Protein AF-A0A9N9D5N3-F1 (afdb_monomer)

Mean predicted aligned error: 17.99 Å

pLDDT: mean 75.13, std 16.05, range [28.14, 97.44]

Radius of gyration: 26.85 Å; Cα contacts (8 Å, |Δi|>4): 554; chains: 1; bounding box: 73×48×70 Å

Structure (mmCIF, N/CA/C/O backbone):
data_AF-A0A9N9D5N3-F1
#
_entry.id   AF-A0A9N9D5N3-F1
#
loop_
_atom_site.group_PDB
_atom_site.id
_atom_site.type_symbol
_atom_site.label_atom_id
_atom_site.label_alt_id
_atom_site.label_comp_id
_atom_site.label_asym_id
_atom_site.label_entity_id
_atom_site.label_seq_id
_atom_site.pdbx_PDB_ins_code
_atom_site.Cartn_x
_atom_site.Cartn_y
_atom_site.Cartn_z
_atom_site.occupancy
_atom_site.B_iso_or_equiv
_atom_site.auth_seq_id
_atom_site.auth_comp_id
_atom_site.auth_asym_id
_atom_site.auth_atom_id
_atom_site.pdbx_PDB_model_num
ATOM 1 N N . MET A 1 1 ? -17.618 2.276 17.055 1.00 72.50 1 MET A N 1
ATOM 2 C CA . MET A 1 1 ? -17.266 2.913 18.346 1.00 72.50 1 MET A CA 1
ATOM 3 C C . MET A 1 1 ? -16.687 1.954 19.392 1.00 72.50 1 MET A C 1
ATOM 5 O O . MET A 1 1 ? -15.510 2.070 19.697 1.00 72.50 1 MET A O 1
ATOM 9 N N . THR A 1 2 ? -17.437 1.004 19.979 1.00 80.38 2 THR A N 1
ATOM 10 C CA . THR A 1 2 ? -16.879 0.123 21.042 1.00 80.38 2 THR A CA 1
ATOM 11 C C . THR A 1 2 ? -15.803 -0.842 20.531 1.00 80.38 2 THR A C 1
ATOM 13 O O . THR A 1 2 ? -14.825 -1.073 21.241 1.00 80.38 2 THR A O 1
ATOM 16 N N . LYS A 1 3 ? -15.925 -1.330 19.287 1.00 75.69 3 LYS A N 1
ATOM 17 C CA . LYS A 1 3 ? -14.907 -2.163 18.619 1.00 75.69 3 LYS A CA 1
ATOM 18 C C . LYS A 1 3 ? -13.599 -1.415 18.334 1.00 75.69 3 LYS A C 1
ATOM 20 O O . LYS A 1 3 ? -12.534 -1.983 18.523 1.00 75.69 3 LYS A O 1
ATOM 25 N N . GLU A 1 4 ? -13.650 -0.129 17.989 1.00 76.12 4 GLU A N 1
ATOM 26 C CA . GLU A 1 4 ? -12.438 0.688 17.788 1.00 76.12 4 GLU A CA 1
ATOM 27 C C . GLU A 1 4 ? -11.677 0.911 19.097 1.00 76.12 4 GLU A C 1
ATOM 29 O O . GLU A 1 4 ? -10.451 0.850 19.111 1.00 76.12 4 GLU A O 1
ATOM 34 N N . ILE A 1 5 ? -12.394 1.109 20.212 1.00 85.06 5 ILE A N 1
ATOM 35 C CA . ILE A 1 5 ? -11.784 1.156 21.550 1.00 85.06 5 ILE A CA 1
ATOM 36 C C . ILE A 1 5 ? -11.101 -0.181 21.848 1.00 85.06 5 ILE A C 1
ATOM 38 O O . ILE A 1 5 ? -9.954 -0.205 22.285 1.00 85.06 5 ILE A O 1
ATOM 42 N N . GLN A 1 6 ? -11.786 -1.296 21.587 1.00 85.12 6 GLN A N 1
ATOM 43 C CA . GLN A 1 6 ? -11.231 -2.632 21.804 1.00 85.12 6 GLN A CA 1
ATOM 44 C C . GLN A 1 6 ? -9.995 -2.889 20.939 1.00 85.12 6 GLN A C 1
ATOM 46 O O . GLN A 1 6 ? -9.001 -3.395 21.458 1.00 85.12 6 GLN A O 1
ATOM 51 N N . LEU A 1 7 ? -10.019 -2.489 19.663 1.00 79.25 7 LEU A N 1
ATOM 52 C CA . LEU A 1 7 ? -8.872 -2.597 18.765 1.00 79.25 7 LEU A CA 1
ATOM 53 C C . LEU A 1 7 ? -7.702 -1.771 19.277 1.00 79.25 7 LEU A C 1
ATOM 55 O O . LEU A 1 7 ? -6.605 -2.304 19.417 1.00 79.25 7 LEU A O 1
ATOM 59 N N . ALA A 1 8 ? -7.943 -0.505 19.620 1.00 77.44 8 ALA A N 1
ATOM 60 C CA . ALA A 1 8 ? -6.910 0.371 20.145 1.00 77.44 8 ALA A CA 1
ATOM 61 C C . ALA A 1 8 ? -6.247 -0.234 21.388 1.00 77.44 8 ALA A C 1
ATOM 63 O O . ALA A 1 8 ? -5.020 -0.267 21.465 1.00 77.44 8 ALA A O 1
ATOM 64 N N . VAL A 1 9 ? -7.035 -0.786 22.319 1.00 84.88 9 VAL A N 1
ATOM 65 C CA . VAL A 1 9 ? -6.514 -1.478 23.508 1.00 84.88 9 VAL A CA 1
ATOM 66 C C . VAL A 1 9 ? -5.704 -2.724 23.138 1.00 84.88 9 VAL A C 1
ATOM 68 O O . VAL A 1 9 ? -4.651 -2.954 23.729 1.00 84.88 9 VAL A O 1
ATOM 71 N N . LYS A 1 10 ? -6.156 -3.525 22.166 1.00 78.31 10 LYS A N 1
ATOM 72 C CA . LYS A 1 10 ? -5.430 -4.725 21.716 1.00 78.31 10 LYS A CA 1
ATOM 73 C C . LYS A 1 10 ? -4.106 -4.393 21.030 1.00 78.31 10 LYS A C 1
ATOM 75 O O . LYS A 1 10 ? -3.155 -5.146 21.201 1.00 78.31 10 LYS A O 1
ATOM 80 N N . THR A 1 11 ? -4.035 -3.297 20.274 1.00 70.00 11 THR A N 1
ATOM 81 C CA . THR A 1 11 ? -2.834 -2.936 19.506 1.00 70.00 11 THR A CA 1
ATOM 82 C C . THR A 1 11 ? -1.840 -2.086 20.293 1.00 70.00 11 THR A C 1
ATOM 84 O O . THR A 1 11 ? -0.645 -2.190 20.050 1.00 70.00 11 THR A O 1
ATOM 87 N N . GLY A 1 12 ? -2.309 -1.245 21.221 1.00 70.12 12 GLY A N 1
ATOM 88 C CA . GLY A 1 12 ? -1.467 -0.270 21.933 1.00 70.12 12 GLY A CA 1
ATOM 89 C C . GLY A 1 12 ? -1.552 -0.327 23.460 1.00 70.12 12 GLY A C 1
ATOM 90 O O . GLY A 1 12 ? -0.961 0.510 24.132 1.00 70.12 12 GLY A O 1
ATOM 91 N N . GLY A 1 13 ? -2.286 -1.284 24.034 1.00 77.00 13 GLY A N 1
ATOM 92 C CA . GLY A 1 13 ? -2.475 -1.404 25.481 1.00 77.00 13 GLY A CA 1
ATOM 93 C C . GLY A 1 13 ? -3.597 -0.521 26.038 1.00 77.00 13 GLY A C 1
ATOM 94 O O . GLY A 1 13 ? -4.151 0.343 25.362 1.00 77.00 13 GLY A O 1
ATOM 95 N N . ALA A 1 14 ? -3.978 -0.763 27.293 1.00 84.12 14 ALA A N 1
ATOM 96 C CA . ALA A 1 14 ? -5.153 -0.138 27.908 1.00 84.12 14 ALA A CA 1
ATOM 97 C C . ALA A 1 14 ? -4.905 1.240 28.541 1.00 84.12 14 ALA A C 1
ATOM 99 O O . ALA A 1 14 ? -5.857 1.838 29.037 1.00 84.12 14 ALA A O 1
ATOM 100 N N . ASP A 1 15 ? -3.662 1.727 28.560 1.00 79.06 15 ASP A N 1
ATOM 101 C CA . ASP A 1 15 ? -3.313 3.026 29.142 1.00 79.06 15 ASP A CA 1
ATOM 102 C C . ASP A 1 15 ? -3.436 4.139 28.086 1.00 79.06 15 ASP A C 1
ATOM 104 O O . ASP A 1 15 ? -2.632 4.177 27.152 1.00 79.06 15 ASP A O 1
ATOM 108 N N . PRO A 1 16 ? -4.398 5.075 28.215 1.00 79.50 16 PRO A N 1
ATOM 109 C CA . PRO A 1 16 ? -4.551 6.172 27.264 1.00 79.50 16 PRO A CA 1
ATOM 110 C C . PRO A 1 16 ? -3.332 7.103 27.196 1.00 79.50 16 PRO A C 1
ATOM 112 O O . PRO A 1 16 ? -3.123 7.730 26.166 1.00 79.50 16 PRO A O 1
ATOM 115 N N . ASN A 1 17 ? -2.507 7.197 28.246 1.00 74.19 17 ASN A N 1
ATOM 116 C CA . ASN A 1 17 ? -1.311 8.050 28.212 1.00 74.19 17 ASN A CA 1
ATOM 117 C C . ASN A 1 17 ? -0.209 7.483 27.310 1.00 74.19 17 ASN A C 1
ATOM 119 O O . ASN A 1 17 ? 0.651 8.228 26.849 1.00 74.19 17 ASN A O 1
ATOM 123 N N . LEU A 1 18 ? -0.232 6.169 27.084 1.00 67.75 18 LEU A N 1
ATOM 124 C CA . LEU A 1 18 ? 0.744 5.443 26.272 1.00 67.75 18 LEU A CA 1
ATOM 125 C C . LEU A 1 18 ? 0.158 4.999 24.924 1.00 67.75 18 LEU A C 1
ATOM 127 O O . LEU A 1 18 ? 0.861 4.407 24.113 1.00 67.75 18 LEU A O 1
ATOM 131 N N . ASN A 1 19 ? -1.127 5.273 24.676 1.00 72.50 19 ASN A N 1
ATOM 132 C CA . ASN A 1 19 ? -1.848 4.802 23.501 1.00 72.50 19 ASN A CA 1
ATOM 133 C C . ASN A 1 19 ? -2.701 5.917 22.882 1.00 72.50 19 ASN A C 1
ATOM 135 O O . ASN A 1 19 ? -3.883 6.086 23.194 1.00 72.50 19 ASN A O 1
ATOM 139 N N . ILE A 1 20 ? -2.109 6.656 21.946 1.00 73.75 20 ILE A N 1
ATOM 140 C CA . ILE A 1 20 ? -2.771 7.765 21.240 1.00 73.75 20 ILE A CA 1
ATOM 141 C C . ILE A 1 20 ? -3.974 7.272 20.420 1.00 73.75 20 ILE A C 1
ATOM 143 O O . ILE A 1 20 ? -4.998 7.957 20.355 1.00 73.75 20 ILE A O 1
ATOM 147 N N . ARG A 1 21 ? -3.921 6.048 19.871 1.00 73.56 21 ARG A N 1
ATOM 148 C CA . ARG A 1 21 ? -5.063 5.433 19.170 1.00 73.56 21 ARG A CA 1
ATOM 149 C C . ARG A 1 21 ? -6.254 5.248 20.114 1.00 73.56 21 ARG A C 1
ATOM 151 O O . ARG A 1 21 ? -7.394 5.503 19.725 1.00 73.56 21 ARG A O 1
ATOM 158 N N . LEU A 1 22 ? -5.999 4.870 21.369 1.00 83.06 22 LEU A N 1
ATOM 159 C CA . LEU A 1 22 ? -7.034 4.774 22.398 1.00 83.06 22 LEU A CA 1
ATOM 160 C C . LEU A 1 22 ? -7.581 6.155 22.761 1.00 83.06 22 LEU A C 1
ATOM 162 O O . LEU A 1 22 ? -8.793 6.305 22.877 1.00 83.06 22 LEU A O 1
ATOM 166 N N . VAL A 1 23 ? -6.734 7.181 22.870 1.00 81.50 23 VAL A N 1
ATOM 167 C CA . VAL A 1 23 ? -7.190 8.565 23.100 1.00 81.50 23 VAL A CA 1
ATOM 168 C C . VAL A 1 23 ? -8.139 9.026 21.993 1.00 81.50 23 VAL A C 1
ATOM 170 O O . VAL A 1 23 ? -9.225 9.530 22.294 1.00 81.50 23 VAL A O 1
ATOM 173 N N . ALA A 1 24 ? -7.777 8.802 20.727 1.00 75.81 24 ALA A N 1
ATOM 174 C CA . ALA A 1 24 ? -8.612 9.145 19.579 1.00 75.81 24 ALA A CA 1
ATOM 175 C C . ALA A 1 24 ? -9.953 8.390 19.602 1.00 75.81 24 ALA A C 1
ATOM 177 O O . ALA A 1 24 ? -11.014 9.015 19.502 1.00 75.81 24 ALA A O 1
ATOM 178 N N . ALA A 1 25 ? -9.926 7.071 19.829 1.00 81.75 25 ALA A N 1
ATOM 179 C CA . ALA A 1 25 ? -11.130 6.243 19.919 1.00 81.75 25 ALA A CA 1
ATOM 180 C C . ALA A 1 25 ? -12.051 6.672 21.078 1.00 81.75 25 ALA A C 1
ATOM 182 O O . ALA A 1 25 ? -13.269 6.769 20.912 1.00 81.75 25 ALA A O 1
ATOM 183 N N . LEU A 1 26 ? -11.483 6.999 22.244 1.00 86.94 26 LEU A N 1
ATOM 184 C CA . LEU A 1 26 ? -12.225 7.529 23.391 1.00 86.94 26 LEU A CA 1
ATOM 185 C C . LEU A 1 26 ? -12.834 8.903 23.090 1.00 86.94 26 LEU A C 1
ATOM 187 O O . LEU A 1 26 ? -13.970 9.173 23.484 1.00 86.94 26 LEU A O 1
ATOM 191 N N . GLY A 1 27 ? -12.101 9.771 22.391 1.00 82.62 27 GLY A N 1
ATOM 192 C CA . GLY A 1 27 ? -12.590 11.074 21.946 1.00 82.62 27 GLY A CA 1
ATOM 193 C C . GLY A 1 27 ? -13.777 10.949 20.991 1.00 82.62 27 GLY A C 1
ATOM 194 O O . GLY A 1 27 ? -14.800 11.605 21.190 1.00 82.62 27 GLY A O 1
ATOM 195 N N . ALA A 1 28 ? -13.676 10.065 19.997 1.00 77.88 28 ALA A N 1
ATOM 196 C CA . ALA A 1 28 ? -14.750 9.798 19.047 1.00 77.88 28 ALA A CA 1
ATOM 197 C C . ALA A 1 28 ? -15.982 9.182 19.735 1.00 77.88 28 ALA A C 1
ATOM 199 O O . ALA A 1 28 ? -17.106 9.629 19.509 1.00 77.88 28 ALA A O 1
ATOM 200 N N . ALA A 1 29 ? -15.787 8.225 20.650 1.00 85.88 29 ALA A N 1
ATOM 201 C CA . ALA A 1 29 ? -16.874 7.621 21.421 1.00 85.88 29 ALA A CA 1
ATOM 202 C C . ALA A 1 29 ? -17.612 8.642 22.303 1.00 85.88 29 ALA A C 1
ATOM 204 O O . ALA A 1 29 ? -18.841 8.620 22.372 1.00 85.88 29 ALA A O 1
ATOM 205 N N . LYS A 1 30 ? -16.884 9.580 22.927 1.00 86.56 30 LYS A N 1
ATOM 206 C CA . LYS A 1 30 ? -17.491 10.692 23.677 1.00 86.56 30 LYS A CA 1
ATOM 207 C C . LYS A 1 30 ? -18.309 11.611 22.770 1.00 86.56 30 LYS A C 1
ATOM 209 O O . LYS A 1 30 ? -19.431 11.948 23.129 1.00 86.56 30 LYS A O 1
ATOM 214 N N . LYS A 1 31 ? -17.785 11.984 21.594 1.00 85.62 31 LYS A N 1
ATOM 215 C CA . LYS A 1 31 ? -18.517 12.800 20.602 1.00 85.62 31 LYS A CA 1
ATOM 216 C C . LYS A 1 31 ? -19.799 12.112 20.120 1.00 85.62 31 LYS A C 1
ATOM 218 O O . LYS A 1 31 ? -20.804 12.779 19.914 1.00 85.62 31 LYS A O 1
ATOM 223 N N . ALA A 1 32 ? -19.774 10.787 19.996 1.00 86.12 32 ALA A N 1
ATOM 224 C CA . ALA A 1 32 ? -20.928 9.969 19.632 1.00 86.12 32 ALA A CA 1
ATOM 225 C C . ALA A 1 32 ? -21.876 9.654 20.814 1.00 86.12 32 ALA A C 1
ATOM 227 O O . ALA A 1 32 ? -22.768 8.822 20.666 1.00 86.12 32 ALA A O 1
ATOM 228 N N . ASN A 1 33 ? -21.696 10.283 21.985 1.00 90.81 33 ASN A N 1
ATOM 229 C CA . ASN A 1 33 ? -22.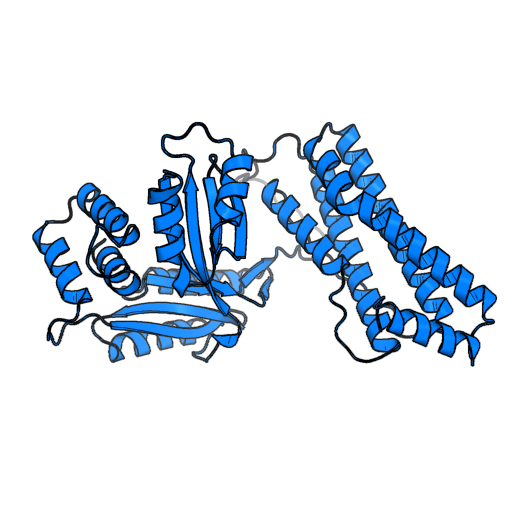490 10.053 23.201 1.00 90.81 33 ASN A CA 1
ATOM 230 C C . ASN A 1 33 ? -22.551 8.581 23.654 1.00 90.81 33 ASN A C 1
ATOM 232 O O . ASN A 1 33 ? -23.554 8.132 24.213 1.00 90.81 33 ASN A O 1
ATOM 236 N N . VAL A 1 34 ? -21.477 7.813 23.446 1.00 90.25 34 VAL A N 1
ATOM 237 C CA . VAL A 1 34 ? -21.388 6.443 23.967 1.00 90.25 34 VAL A CA 1
ATOM 238 C C . VAL A 1 34 ? -21.359 6.491 25.505 1.00 90.25 34 VAL A C 1
ATOM 240 O O . VAL A 1 34 ? -20.501 7.178 26.067 1.00 90.25 34 VAL A O 1
ATOM 243 N N . PRO A 1 35 ? -22.250 5.764 26.213 1.00 93.31 35 PRO A N 1
ATOM 244 C CA . PRO A 1 35 ? -22.265 5.733 27.674 1.00 93.31 35 PRO A CA 1
ATOM 245 C C . PRO A 1 35 ? -20.922 5.304 28.274 1.00 93.31 35 PRO A C 1
ATOM 247 O O . PRO A 1 35 ? -20.262 4.397 27.763 1.00 93.31 35 PRO A O 1
ATOM 250 N N . LYS A 1 36 ? -20.539 5.919 29.398 1.00 90.12 36 LYS A N 1
ATOM 251 C CA . LYS A 1 36 ? -19.254 5.660 30.067 1.00 90.12 36 LYS A CA 1
ATOM 252 C C . LYS A 1 36 ? -19.069 4.182 30.427 1.00 90.12 36 LYS A C 1
ATOM 254 O O . LYS A 1 36 ? -18.002 3.629 30.175 1.00 90.12 36 LYS A O 1
ATOM 259 N N . ASP A 1 37 ? -20.122 3.530 30.908 1.00 91.38 37 ASP A N 1
ATOM 260 C CA . ASP A 1 37 ? -20.093 2.107 31.262 1.00 91.38 37 ASP A CA 1
ATOM 261 C C . ASP A 1 37 ? -19.778 1.220 30.045 1.00 91.38 37 ASP A C 1
ATOM 263 O O . ASP A 1 37 ? -19.036 0.245 30.157 1.00 91.38 37 ASP A O 1
ATOM 267 N N . ASN A 1 38 ? -20.257 1.589 28.849 1.00 89.88 38 ASN A N 1
ATOM 268 C CA . ASN A 1 38 ? -19.950 0.865 27.611 1.00 89.88 38 ASN A CA 1
ATOM 269 C C . ASN A 1 38 ? -18.479 1.022 27.209 1.00 89.88 38 ASN A C 1
ATOM 271 O O . ASN A 1 38 ? -17.877 0.071 26.714 1.00 89.88 38 ASN A O 1
ATOM 275 N N . ILE A 1 39 ? -17.892 2.199 27.442 1.00 89.31 39 ILE A N 1
ATOM 276 C CA . ILE A 1 39 ? -16.465 2.457 27.209 1.00 89.31 39 ILE A CA 1
ATOM 277 C C . ILE A 1 39 ? -15.611 1.622 28.171 1.00 89.31 39 ILE A C 1
ATOM 279 O O . ILE A 1 39 ? -14.683 0.939 27.741 1.00 89.31 39 ILE A O 1
ATOM 283 N N . GLU A 1 40 ? -15.940 1.630 29.465 1.00 88.50 40 GLU A N 1
ATOM 284 C CA . GLU A 1 40 ? -15.211 0.857 30.476 1.00 88.50 40 GLU A CA 1
ATOM 285 C C . GLU A 1 40 ? -15.306 -0.652 30.214 1.00 88.50 40 GLU A C 1
ATOM 287 O O . GLU A 1 40 ? -14.300 -1.362 30.282 1.00 88.50 40 GLU A O 1
ATOM 292 N N . ASN A 1 41 ? -16.492 -1.143 29.844 1.00 87.25 41 ASN A N 1
ATOM 293 C CA . ASN A 1 41 ? -16.694 -2.541 29.469 1.00 87.25 41 ASN A CA 1
ATOM 294 C C . ASN A 1 41 ? -15.930 -2.909 28.190 1.00 87.25 41 ASN A C 1
ATOM 296 O O . ASN A 1 41 ? -15.364 -4.000 28.115 1.00 87.25 41 ASN A O 1
ATOM 300 N N . ALA A 1 42 ? -15.855 -2.010 27.204 1.00 87.25 42 ALA A N 1
ATOM 301 C CA . ALA A 1 42 ? -15.072 -2.230 25.992 1.00 87.25 42 ALA A CA 1
ATOM 302 C C . ALA A 1 42 ? -13.577 -2.420 26.309 1.00 87.25 42 ALA A C 1
ATOM 304 O O . ALA A 1 42 ? -12.978 -3.390 25.843 1.00 87.25 42 ALA A O 1
ATOM 305 N N . ILE A 1 43 ? -13.000 -1.571 27.168 1.00 87.88 43 ILE A N 1
ATOM 306 C CA . ILE A 1 43 ? -11.597 -1.689 27.601 1.00 87.88 43 ILE A CA 1
ATOM 307 C C . ILE A 1 43 ? -11.365 -3.001 28.365 1.00 87.88 43 ILE A C 1
ATOM 309 O O . ILE A 1 43 ? -10.426 -3.732 28.051 1.00 87.88 43 ILE A O 1
ATOM 313 N N . LYS A 1 44 ? -12.237 -3.344 29.326 1.00 85.25 44 LYS A N 1
ATOM 314 C CA . LYS A 1 44 ? -12.123 -4.586 30.119 1.00 85.25 44 LYS A CA 1
ATOM 315 C C . LYS A 1 44 ? -12.191 -5.848 29.256 1.00 85.25 44 LYS A C 1
ATOM 317 O O . LYS A 1 44 ? -11.399 -6.768 29.446 1.00 85.25 44 LYS A O 1
ATOM 322 N N . ARG A 1 45 ? -13.103 -5.892 28.276 1.00 82.56 45 ARG A N 1
ATOM 323 C CA . ARG A 1 45 ? -13.222 -7.037 27.354 1.00 82.56 45 ARG A CA 1
ATOM 324 C C . ARG A 1 45 ? -11.983 -7.189 26.470 1.00 82.56 45 ARG A C 1
ATOM 326 O O . ARG A 1 45 ? -11.582 -8.312 26.176 1.00 82.56 45 ARG A O 1
ATOM 333 N N . ALA A 1 46 ? -11.343 -6.084 26.087 1.00 83.44 46 ALA A N 1
ATOM 334 C CA . ALA A 1 46 ? -10.116 -6.117 25.296 1.00 83.44 46 ALA A CA 1
ATOM 335 C C . ALA A 1 46 ? -8.878 -6.563 26.098 1.00 83.44 46 ALA A C 1
ATOM 337 O O . ALA A 1 46 ? -8.007 -7.229 25.535 1.00 83.44 46 ALA A O 1
ATOM 338 N N . THR A 1 47 ? -8.799 -6.279 27.402 1.00 81.50 47 THR A N 1
ATOM 339 C CA . THR A 1 47 ? -7.665 -6.701 28.252 1.00 81.50 47 THR A CA 1
ATOM 340 C C . THR A 1 47 ? -7.715 -8.166 28.692 1.00 81.50 47 THR A C 1
ATOM 342 O O . THR A 1 47 ? -6.737 -8.663 29.245 1.00 81.50 47 THR A O 1
ATOM 345 N N . GLY A 1 48 ? -8.803 -8.890 28.404 1.00 68.25 48 GLY A N 1
ATOM 346 C CA . GLY A 1 48 ? -8.860 -10.348 28.552 1.00 68.25 48 GLY A CA 1
ATOM 347 C C . GLY A 1 48 ? -8.934 -10.853 29.997 1.00 68.25 48 GLY A C 1
ATOM 348 O O . GLY A 1 48 ? -8.493 -11.967 30.280 1.00 68.25 48 GLY A O 1
ATOM 349 N N . GLN A 1 49 ? -9.482 -10.071 30.934 1.00 58.94 49 GLN A N 1
ATOM 350 C CA . GLN A 1 49 ? -9.728 -10.562 32.295 1.00 58.94 49 GLN A CA 1
ATOM 351 C C . GLN A 1 49 ? -10.801 -11.668 32.293 1.00 58.94 49 GLN A C 1
ATOM 353 O O . GLN A 1 49 ? -11.982 -11.358 32.320 1.00 58.94 49 GLN A O 1
ATOM 358 N N . LYS A 1 50 ? -10.362 -12.941 32.271 1.00 53.44 50 LYS A N 1
ATOM 359 C CA . LYS A 1 50 ? -11.112 -14.183 32.589 1.00 53.44 50 LYS A CA 1
ATOM 360 C C . LYS A 1 50 ? -12.630 -14.114 32.334 1.00 53.44 50 LYS A C 1
ATOM 362 O O . LYS A 1 50 ? -13.418 -14.253 33.266 1.00 53.44 50 LYS A O 1
ATOM 367 N N . ASP A 1 51 ? -13.023 -13.939 31.080 1.00 58.69 51 ASP A N 1
ATOM 368 C CA . ASP A 1 51 ? -14.426 -13.944 30.663 1.00 58.69 51 ASP A CA 1
ATOM 369 C C . ASP A 1 51 ? -14.565 -14.854 29.435 1.00 58.69 51 ASP A C 1
ATOM 371 O O . ASP A 1 51 ? -13.748 -14.770 28.517 1.00 58.69 51 ASP A O 1
ATOM 375 N N . GLU A 1 52 ? -15.582 -15.721 29.405 1.00 59.44 52 GLU A N 1
ATOM 376 C CA . GLU A 1 52 ? -15.939 -16.510 28.209 1.00 59.44 52 GLU A CA 1
ATOM 377 C C . GLU A 1 52 ? -16.345 -15.602 27.035 1.00 59.44 52 GLU A C 1
ATOM 379 O O . GLU A 1 52 ? -16.316 -16.029 25.887 1.00 59.44 52 GLU A O 1
ATOM 384 N N . ASN A 1 53 ? -16.653 -14.330 27.312 1.00 63.94 53 ASN A N 1
ATOM 385 C CA . ASN A 1 53 ? -16.979 -13.299 26.325 1.00 63.94 53 ASN A CA 1
ATOM 386 C C . ASN A 1 53 ? -15.790 -12.390 25.960 1.00 63.94 53 ASN A C 1
ATOM 388 O O . ASN A 1 53 ? -15.995 -11.252 25.499 1.00 63.94 53 ASN A O 1
ATOM 392 N N . ALA A 1 54 ? -14.560 -12.838 26.234 1.00 71.38 54 ALA A N 1
ATOM 393 C CA . ALA A 1 54 ? -13.347 -12.125 25.861 1.00 71.38 54 ALA A CA 1
ATOM 394 C C . ALA A 1 54 ? -13.237 -12.021 24.337 1.00 71.38 54 ALA A C 1
ATOM 396 O O . ALA A 1 54 ? -13.479 -12.977 23.607 1.00 71.38 54 ALA A O 1
ATOM 397 N N . ILE A 1 55 ? -12.856 -10.839 23.861 1.00 81.56 55 ILE A N 1
ATOM 398 C CA . ILE A 1 55 ? -12.700 -10.594 22.430 1.00 81.56 55 ILE A CA 1
ATOM 399 C C . ILE A 1 55 ? -11.268 -10.944 22.030 1.00 81.56 55 ILE A C 1
ATOM 401 O O . ILE A 1 55 ? -10.295 -10.482 22.644 1.00 81.56 55 ILE A O 1
ATOM 405 N N . GLU A 1 56 ? -11.146 -11.755 20.989 1.00 83.00 56 GLU A N 1
ATOM 406 C CA . GLU A 1 56 ? -9.893 -12.156 20.365 1.00 83.00 56 GLU A CA 1
ATOM 407 C C . GLU A 1 56 ? -9.662 -11.362 19.079 1.00 83.00 56 GLU A C 1
ATOM 409 O O . GLU A 1 56 ? -10.602 -11.076 18.337 1.00 83.00 56 GLU A O 1
ATOM 414 N N . SER A 1 57 ? -8.395 -11.022 18.822 1.00 85.25 57 SER A N 1
ATOM 415 C CA . SER A 1 57 ? -7.961 -10.513 17.521 1.00 85.25 57 SER A CA 1
ATOM 416 C C . SER A 1 57 ? -7.500 -11.689 16.674 1.00 85.25 57 SER A C 1
ATOM 418 O O . SER A 1 57 ? -6.627 -12.448 17.105 1.00 85.25 57 SER A O 1
ATOM 420 N N . ILE A 1 58 ? -8.120 -11.870 15.510 1.00 91.12 58 ILE A N 1
ATOM 421 C CA . ILE A 1 58 ? -7.807 -12.958 14.583 1.00 91.12 58 ILE A CA 1
ATOM 422 C C . ILE A 1 58 ? -7.649 -12.371 13.186 1.00 91.12 58 ILE A C 1
ATOM 424 O O . ILE A 1 58 ? -8.524 -11.650 12.705 1.00 91.12 58 ILE A O 1
ATOM 428 N N . THR A 1 59 ? -6.545 -12.714 12.532 1.00 91.56 59 THR A N 1
ATOM 429 C CA . THR A 1 59 ? -6.297 -12.375 11.133 1.00 91.56 59 THR A CA 1
ATOM 430 C C . THR A 1 59 ? -6.691 -13.555 10.254 1.00 91.56 59 THR A C 1
ATOM 432 O O . THR A 1 59 ? -6.242 -14.680 10.480 1.00 91.56 59 THR A O 1
ATOM 435 N N . TYR A 1 60 ? -7.535 -13.300 9.260 1.00 94.62 60 TYR A N 1
ATOM 436 C CA . TYR A 1 60 ? -7.869 -14.254 8.211 1.00 94.62 60 TYR A CA 1
ATOM 437 C C . TYR A 1 60 ? -7.241 -13.822 6.896 1.00 94.62 60 TYR A C 1
ATOM 439 O O . TYR A 1 60 ? -7.081 -12.637 6.620 1.00 94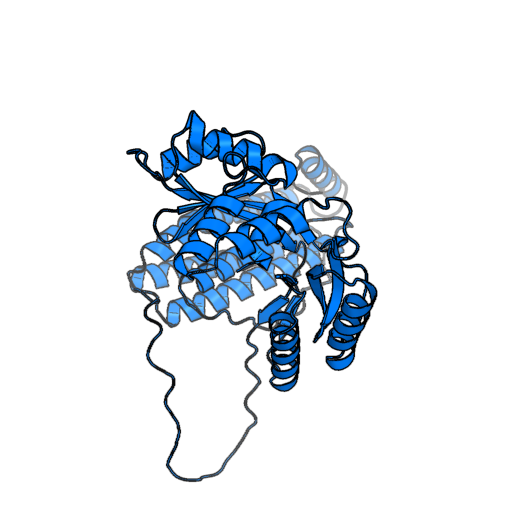.62 60 TYR A O 1
ATOM 447 N N . GLU A 1 61 ? -6.900 -14.805 6.079 1.00 93.94 61 GLU A N 1
ATOM 448 C CA . GLU A 1 61 ? -6.136 -14.612 4.857 1.00 93.94 61 GLU A CA 1
ATOM 449 C C . GLU A 1 61 ? -6.795 -15.384 3.716 1.00 93.94 61 GLU A C 1
ATOM 451 O O . GLU A 1 61 ? -7.346 -16.478 3.919 1.00 93.94 61 GLU A O 1
ATOM 456 N N . GLY A 1 62 ? -6.746 -14.827 2.509 1.00 92.06 62 GLY A N 1
ATOM 457 C CA . GLY A 1 62 ? -7.245 -15.521 1.333 1.00 92.06 62 GLY A CA 1
ATOM 458 C C . GLY A 1 62 ? -7.159 -14.730 0.047 1.00 92.06 62 GLY A C 1
ATOM 459 O O . GLY A 1 62 ? -6.814 -13.554 0.035 1.00 92.06 62 GLY A O 1
ATOM 460 N N . TYR A 1 63 ? -7.514 -15.400 -1.041 1.00 89.81 63 TYR A N 1
ATOM 461 C CA . TYR A 1 63 ? -7.714 -14.775 -2.338 1.00 89.81 63 TYR A CA 1
ATOM 462 C C . TYR A 1 63 ? -9.197 -14.486 -2.519 1.00 89.81 63 TYR A C 1
ATOM 464 O O . TYR A 1 63 ? -10.019 -15.399 -2.464 1.00 89.81 63 TYR A O 1
ATOM 472 N N . GLY A 1 64 ? -9.543 -13.220 -2.699 1.00 89.19 64 GLY A N 1
ATOM 473 C CA . GLY A 1 64 ? -10.882 -12.765 -3.035 1.00 89.19 64 GLY A CA 1
ATOM 474 C C . GLY A 1 64 ? -11.158 -12.853 -4.540 1.00 89.19 64 GLY A C 1
ATOM 475 O O . GLY A 1 64 ? -10.457 -13.560 -5.276 1.00 89.19 64 GLY A O 1
ATOM 476 N N . PRO A 1 65 ? -12.178 -12.124 -5.018 1.00 86.00 65 PRO A N 1
ATOM 477 C CA . PRO A 1 65 ? -12.470 -12.009 -6.441 1.00 86.00 65 PRO A CA 1
ATOM 478 C C . PRO A 1 65 ? -11.232 -11.588 -7.241 1.00 86.00 65 PRO A C 1
ATOM 480 O O . PRO A 1 65 ? -10.374 -10.855 -6.750 1.00 86.00 65 PRO A O 1
ATOM 483 N N . ASN A 1 66 ? -11.137 -12.052 -8.486 1.00 79.12 66 ASN A N 1
ATOM 484 C CA . ASN A 1 66 ? -10.037 -11.736 -9.409 1.00 79.12 66 ASN A CA 1
ATOM 485 C C . ASN A 1 66 ? -8.634 -12.163 -8.936 1.00 79.12 66 ASN A C 1
ATOM 487 O O . ASN A 1 66 ? -7.642 -11.708 -9.496 1.00 79.12 66 ASN A O 1
ATOM 491 N N . GLY A 1 67 ? -8.534 -13.049 -7.939 1.00 82.75 67 GLY A N 1
ATOM 492 C CA . GLY A 1 67 ? -7.243 -13.506 -7.417 1.00 82.75 67 GLY A CA 1
ATOM 493 C C . GLY A 1 67 ? -6.528 -12.466 -6.552 1.00 82.75 67 GLY A C 1
ATOM 494 O O . GLY A 1 67 ? -5.345 -12.624 -6.272 1.00 82.75 67 GLY A O 1
ATOM 495 N N . VAL A 1 68 ? -7.235 -11.422 -6.117 1.00 84.75 68 VAL A N 1
ATOM 496 C CA . VAL A 1 68 ? -6.701 -10.398 -5.216 1.00 84.75 68 VAL A CA 1
ATOM 497 C C . VAL A 1 68 ? -6.467 -11.003 -3.842 1.00 84.75 68 VAL A C 1
ATOM 499 O O . VAL A 1 68 ? -7.361 -11.633 -3.282 1.00 84.75 68 VAL A O 1
ATOM 502 N N . ALA A 1 69 ? -5.277 -10.816 -3.288 1.00 86.56 69 ALA A N 1
ATOM 503 C CA . ALA A 1 69 ? -4.957 -11.254 -1.942 1.00 86.56 69 ALA A CA 1
ATOM 504 C C . ALA A 1 69 ? -5.578 -10.301 -0.915 1.00 86.56 69 ALA A C 1
ATOM 506 O O . ALA A 1 69 ? -5.504 -9.085 -1.077 1.00 86.56 69 ALA A O 1
ATOM 507 N N . PHE A 1 70 ? -6.164 -10.856 0.144 1.00 88.25 70 PHE A N 1
ATOM 508 C CA . PHE A 1 70 ? -6.763 -10.124 1.252 1.00 88.25 70 PHE A CA 1
ATOM 509 C C . PHE A 1 70 ? -6.196 -10.595 2.591 1.00 88.25 70 PHE A C 1
ATOM 511 O O . PHE A 1 70 ? -6.152 -11.795 2.876 1.00 88.25 70 PHE A O 1
ATOM 518 N N . ILE A 1 71 ? -5.852 -9.627 3.437 1.00 88.00 71 ILE A N 1
ATOM 519 C CA . ILE A 1 71 ? -5.641 -9.803 4.873 1.00 88.00 71 ILE A CA 1
ATOM 520 C C . ILE A 1 71 ? -6.809 -9.131 5.582 1.00 88.00 71 ILE A C 1
ATOM 522 O O . ILE A 1 71 ? -7.022 -7.938 5.408 1.00 88.00 71 ILE A O 1
ATOM 526 N N . ILE A 1 72 ? -7.563 -9.881 6.378 1.00 89.81 72 ILE A N 1
ATOM 527 C CA . ILE A 1 72 ? -8.746 -9.395 7.093 1.00 89.81 72 ILE A CA 1
ATOM 528 C C . ILE A 1 72 ? -8.462 -9.474 8.589 1.00 89.81 72 ILE A C 1
ATOM 530 O O . ILE A 1 72 ? -8.326 -10.565 9.146 1.00 89.81 72 ILE A O 1
ATOM 534 N N . GLU A 1 73 ? -8.384 -8.324 9.250 1.00 85.81 73 GLU A N 1
ATOM 535 C CA . GLU A 1 73 ? -8.278 -8.236 10.701 1.00 85.81 73 GLU A CA 1
ATOM 536 C C . GLU A 1 73 ? -9.676 -8.222 11.332 1.00 85.81 73 GLU A C 1
ATOM 538 O O . GLU A 1 73 ? -10.540 -7.408 10.991 1.00 85.81 73 GLU A O 1
ATOM 543 N N . THR A 1 74 ? -9.900 -9.140 12.275 1.00 87.62 74 THR A N 1
ATOM 544 C CA . THR A 1 74 ? -11.182 -9.287 12.971 1.00 87.62 74 THR A CA 1
ATOM 545 C C . THR A 1 74 ? -11.036 -9.172 14.480 1.00 87.62 74 THR A C 1
ATOM 547 O O . THR A 1 74 ? -10.020 -9.567 15.054 1.00 87.62 74 THR A O 1
ATOM 550 N N . LEU A 1 75 ? -12.088 -8.670 15.126 1.00 87.38 75 LEU A N 1
ATOM 551 C CA . LEU A 1 75 ? -12.276 -8.706 16.572 1.00 87.38 75 LEU A CA 1
ATOM 552 C C . LEU A 1 75 ? -13.572 -9.440 16.884 1.00 87.38 75 LEU A C 1
ATOM 554 O O . LEU A 1 75 ? -14.657 -8.916 16.634 1.00 87.38 75 LEU A O 1
ATOM 558 N N . THR A 1 76 ? -13.453 -10.634 17.458 1.00 89.75 76 THR A N 1
ATOM 559 C CA . THR A 1 76 ? -14.599 -11.515 17.689 1.00 89.75 76 THR A CA 1
ATOM 560 C C . THR A 1 76 ? -14.604 -12.124 19.084 1.00 89.75 76 THR A C 1
ATOM 562 O O . THR A 1 76 ? -13.556 -12.405 19.662 1.00 89.75 76 THR A O 1
ATOM 565 N N . ASP A 1 77 ? -15.799 -12.356 19.617 1.00 87.50 77 ASP A N 1
ATOM 566 C CA . ASP A 1 77 ? -16.047 -13.188 20.797 1.00 87.50 77 ASP A CA 1
ATOM 567 C C . ASP A 1 77 ? -16.306 -14.664 20.438 1.00 87.50 77 ASP A C 1
ATOM 569 O O . ASP A 1 77 ? -16.447 -15.512 21.316 1.00 87.50 77 ASP A O 1
ATOM 573 N N . ASN A 1 78 ? -16.364 -15.000 19.144 1.00 90.44 78 ASN A N 1
ATOM 574 C CA . ASN A 1 78 ? -16.620 -16.352 18.673 1.00 90.44 78 ASN A CA 1
ATOM 575 C C . ASN A 1 78 ? -15.837 -16.658 17.389 1.00 90.44 78 ASN A C 1
ATOM 577 O O . ASN A 1 78 ? -16.295 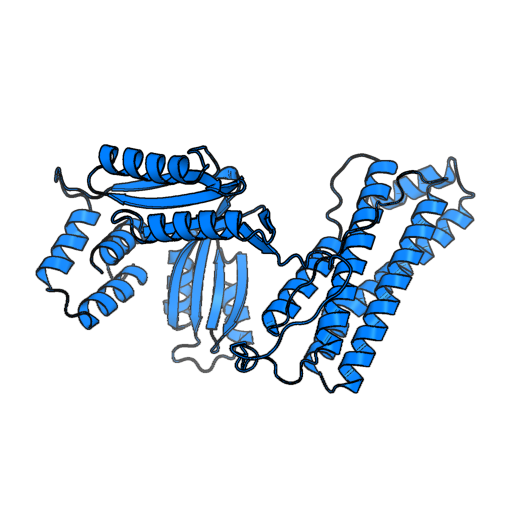-16.435 16.262 1.00 90.44 78 ASN A O 1
ATOM 581 N N . ARG A 1 79 ? -14.663 -17.275 17.564 1.00 91.81 79 ARG A N 1
ATOM 582 C CA . ARG A 1 79 ? -13.798 -17.730 16.464 1.00 91.81 79 ARG A CA 1
ATOM 583 C C . ARG A 1 79 ? -14.532 -18.623 15.461 1.00 91.81 79 ARG A C 1
ATOM 585 O O . ARG A 1 79 ? -14.360 -18.463 14.258 1.00 91.81 79 ARG A O 1
ATOM 592 N N . ASN A 1 80 ? -15.344 -19.562 15.946 1.00 93.31 80 ASN A N 1
ATOM 593 C CA . ASN A 1 80 ? -15.995 -20.566 15.102 1.00 93.31 80 ASN A CA 1
ATOM 594 C C . ASN A 1 80 ? -17.128 -19.985 14.246 1.00 93.31 80 ASN A C 1
ATOM 596 O O . ASN A 1 80 ? -17.361 -20.489 13.148 1.00 93.31 80 ASN A O 1
ATOM 600 N N . ARG A 1 81 ? -17.833 -18.960 14.741 1.00 94.88 81 ARG A N 1
ATOM 601 C CA . ARG A 1 81 ? -18.797 -18.178 13.952 1.00 94.88 81 ARG A CA 1
ATOM 602 C C . ARG A 1 81 ? -18.049 -17.411 12.865 1.00 94.88 81 ARG A C 1
ATOM 604 O O . ARG A 1 81 ? -18.234 -17.685 11.685 1.00 94.88 81 ARG A O 1
ATOM 611 N N . THR A 1 82 ? -17.093 -16.587 13.281 1.00 95.50 82 THR A N 1
ATOM 612 C CA . THR A 1 82 ? -16.348 -15.691 12.388 1.00 95.50 82 THR A CA 1
ATOM 613 C C . THR A 1 82 ? -15.638 -16.436 11.269 1.00 95.50 82 THR A C 1
ATOM 615 O O . THR A 1 82 ? -15.774 -16.070 10.111 1.00 95.50 82 THR A O 1
ATOM 618 N N . VAL A 1 83 ? -14.933 -17.535 11.561 1.00 96.19 83 VAL A N 1
ATOM 619 C CA . VAL A 1 83 ? -14.241 -18.297 10.510 1.00 96.19 83 VAL A CA 1
ATOM 620 C C . VAL A 1 83 ? -15.214 -18.883 9.480 1.00 96.19 83 VAL A C 1
ATOM 622 O O . VAL A 1 83 ? -14.883 -18.955 8.298 1.00 96.19 83 VAL A O 1
ATOM 625 N N . LYS A 1 84 ? -16.420 -19.299 9.897 1.00 97.06 84 LYS A N 1
ATOM 626 C CA . LYS A 1 84 ? -17.445 -19.815 8.977 1.00 97.06 84 LYS A CA 1
ATOM 627 C C . LYS A 1 84 ? -18.003 -18.700 8.105 1.00 97.06 84 LYS A C 1
ATOM 629 O O . LYS A 1 84 ? -18.158 -18.915 6.904 1.00 97.06 84 LYS A O 1
ATOM 634 N N . ASP A 1 85 ? -18.257 -17.539 8.693 1.00 97.38 85 ASP A N 1
ATOM 635 C CA . ASP A 1 85 ? -18.801 -16.388 7.983 1.00 97.38 85 ASP A CA 1
ATOM 636 C C . ASP A 1 85 ? -17.776 -15.825 6.995 1.00 97.38 85 ASP A C 1
ATOM 638 O O . ASP A 1 85 ? -18.073 -15.746 5.807 1.00 97.38 85 ASP A O 1
ATOM 642 N N . ILE A 1 86 ? -16.528 -15.598 7.416 1.00 97.44 86 ILE A N 1
ATOM 643 C CA . ILE A 1 86 ? -15.433 -15.172 6.529 1.00 97.44 86 ILE A CA 1
ATOM 644 C C . ILE A 1 86 ? -15.225 -16.173 5.385 1.00 97.44 86 ILE A C 1
ATOM 646 O O . ILE A 1 86 ? -15.165 -15.784 4.218 1.00 97.44 86 ILE A O 1
ATOM 650 N N . LYS A 1 87 ? -15.201 -17.482 5.675 1.00 96.62 87 LYS A N 1
ATOM 651 C CA . LYS A 1 87 ? -15.110 -18.515 4.629 1.00 96.62 87 LYS A CA 1
ATOM 652 C C . LYS A 1 87 ? -16.286 -18.449 3.649 1.00 96.62 87 LYS A C 1
ATOM 654 O O . LYS A 1 87 ? -16.097 -18.620 2.443 1.00 96.62 87 LYS A O 1
ATOM 659 N N . SER A 1 88 ? -17.496 -18.217 4.154 1.00 96.81 88 SER A N 1
ATOM 660 C CA . SER A 1 88 ? -18.706 -18.036 3.346 1.00 96.81 88 SER A CA 1
ATOM 661 C C . SER A 1 88 ? -18.592 -16.803 2.445 1.00 96.81 88 SER A C 1
ATOM 663 O O . SER A 1 88 ? -18.913 -16.889 1.263 1.00 96.81 88 SER A O 1
ATOM 665 N N . ILE A 1 89 ? -18.061 -15.688 2.958 1.00 95.88 89 ILE A N 1
ATOM 666 C CA . ILE A 1 89 ? -17.848 -14.451 2.194 1.00 95.88 89 ILE A CA 1
ATOM 667 C C . ILE A 1 89 ? -16.881 -14.685 1.028 1.00 95.88 89 ILE A C 1
ATOM 669 O O . ILE A 1 89 ? -17.229 -14.356 -0.106 1.00 95.88 89 ILE A O 1
ATOM 673 N N . PHE A 1 90 ? -15.727 -15.322 1.269 1.00 94.69 90 PHE A N 1
ATOM 674 C CA . PHE A 1 90 ? -14.787 -15.697 0.202 1.00 94.69 90 PHE A CA 1
ATOM 675 C C . PHE A 1 90 ? -15.442 -16.600 -0.843 1.00 94.69 90 PHE A C 1
ATOM 677 O O . PHE A 1 90 ? -15.458 -16.272 -2.027 1.00 94.69 90 PHE A O 1
ATOM 684 N N . THR A 1 91 ? -16.031 -17.716 -0.413 1.00 94.62 91 THR A N 1
ATOM 685 C CA . THR A 1 91 ? -16.571 -18.721 -1.344 1.00 94.62 91 THR A CA 1
ATOM 686 C C . THR A 1 91 ? -17.755 -18.214 -2.170 1.00 94.62 91 THR A C 1
ATOM 688 O O . THR A 1 91 ? -17.842 -18.540 -3.353 1.00 94.62 91 THR A O 1
ATOM 691 N N . LYS A 1 92 ? -18.636 -17.374 -1.604 1.00 94.31 92 LYS A N 1
ATOM 692 C CA . LYS A 1 92 ? -19.771 -16.769 -2.329 1.00 94.31 92 LYS A CA 1
ATOM 693 C C . LYS A 1 92 ? -19.350 -15.845 -3.472 1.00 94.31 92 LYS A C 1
ATOM 695 O O . LYS A 1 92 ? -20.102 -15.714 -4.432 1.00 94.31 92 LYS A O 1
ATOM 700 N N . HIS A 1 93 ? -18.175 -15.228 -3.376 1.00 91.25 93 HIS A N 1
ATOM 701 C CA . HIS A 1 93 ? -17.675 -14.268 -4.364 1.00 91.25 93 HIS A CA 1
ATOM 702 C C . HIS A 1 93 ? -16.522 -14.837 -5.211 1.00 91.25 93 HIS A C 1
ATOM 704 O O . HIS A 1 93 ? -15.756 -14.088 -5.807 1.00 91.25 93 HIS A O 1
ATOM 710 N N . GLY A 1 94 ? -16.388 -16.167 -5.280 1.00 85.75 94 GLY A N 1
ATOM 711 C CA . GLY A 1 94 ? -15.390 -16.825 -6.132 1.00 85.75 94 GLY A CA 1
ATOM 712 C C . GLY A 1 94 ? -13.960 -16.808 -5.584 1.00 85.75 94 GLY A C 1
ATOM 713 O O . GLY A 1 94 ? -13.022 -17.077 -6.329 1.00 85.75 94 GLY A O 1
ATOM 714 N N . GLY A 1 95 ? -13.790 -16.506 -4.297 1.00 91.31 95 GLY A N 1
ATOM 715 C CA . GLY A 1 95 ? -12.520 -16.548 -3.582 1.00 91.31 95 GLY A CA 1
ATOM 716 C C . GLY A 1 95 ? -12.335 -17.798 -2.714 1.00 91.31 95 GLY A C 1
ATOM 717 O O . GLY A 1 95 ? -13.194 -18.679 -2.627 1.00 91.31 95 GLY A O 1
ATOM 718 N N . SER A 1 96 ? -11.199 -17.870 -2.021 1.00 93.50 96 SER A N 1
ATOM 719 C CA . SER A 1 96 ? -10.861 -18.945 -1.086 1.00 93.50 96 SER A CA 1
ATOM 720 C C . SER A 1 96 ? -9.927 -18.465 0.027 1.00 93.50 96 SER A C 1
ATOM 722 O O . SER A 1 96 ? -9.100 -17.582 -0.181 1.00 93.50 96 SER A O 1
ATOM 724 N N . MET A 1 97 ? -10.037 -19.066 1.214 1.00 93.12 97 MET A N 1
ATOM 725 C CA . MET A 1 97 ? -9.082 -18.824 2.299 1.00 93.12 97 MET A CA 1
ATOM 726 C C . MET A 1 97 ? -7.766 -19.554 2.015 1.00 93.12 97 MET A C 1
ATOM 728 O O . MET A 1 97 ? -7.775 -20.751 1.728 1.00 93.12 97 MET A O 1
ATOM 732 N N . SER A 1 98 ? -6.651 -18.840 2.119 1.00 91.94 98 SER A N 1
ATOM 733 C CA . SER A 1 98 ? -5.293 -19.327 1.863 1.00 91.94 98 SER A CA 1
ATOM 734 C C . SER A 1 98 ? -4.290 -18.397 2.537 1.00 91.94 98 SER A C 1
ATOM 736 O O . SER A 1 98 ? -4.602 -17.240 2.791 1.00 91.94 98 SER A O 1
ATOM 738 N N . THR A 1 99 ? -3.074 -18.869 2.795 1.00 89.50 99 THR A N 1
ATOM 739 C CA . THR A 1 99 ? -2.009 -18.018 3.336 1.00 89.50 99 THR A CA 1
ATOM 740 C C . THR A 1 99 ? -1.498 -17.058 2.264 1.00 89.50 99 THR A C 1
ATOM 742 O O . THR A 1 99 ? -0.998 -17.496 1.223 1.00 89.50 99 THR A O 1
ATOM 745 N N . VAL A 1 100 ? -1.609 -15.759 2.534 1.00 88.75 100 VAL A N 1
ATOM 746 C CA . VAL A 1 100 ? -1.135 -14.671 1.663 1.00 88.75 100 VAL A CA 1
ATOM 747 C C . VAL A 1 100 ? -0.264 -13.658 2.404 1.00 88.75 100 VAL A C 1
ATOM 749 O O . VAL A 1 100 ? 0.246 -12.747 1.772 1.00 88.75 100 VAL A O 1
ATOM 752 N N . ASN A 1 101 ? -0.034 -13.820 3.714 1.00 84.38 101 ASN A N 1
ATOM 753 C CA . ASN A 1 101 ? 0.789 -12.917 4.533 1.00 84.38 101 ASN A CA 1
ATOM 754 C C . ASN A 1 101 ? 2.164 -12.616 3.918 1.00 84.38 101 ASN A C 1
ATOM 756 O O . ASN A 1 101 ? 2.626 -11.491 3.975 1.00 84.38 101 ASN A O 1
ATOM 760 N N . TRP A 1 102 ? 2.783 -13.588 3.245 1.00 84.19 102 TRP A N 1
ATOM 761 C CA . TRP A 1 102 ? 4.067 -13.408 2.556 1.00 84.19 102 TRP A CA 1
ATOM 762 C C . TRP A 1 102 ? 4.039 -12.363 1.421 1.00 84.19 102 TRP A C 1
ATOM 764 O O . TRP A 1 102 ? 5.097 -11.903 1.001 1.00 84.19 102 TRP A O 1
ATOM 774 N N . MET A 1 103 ? 2.856 -11.982 0.927 1.00 79.50 103 MET A N 1
ATOM 775 C CA . MET A 1 103 ? 2.658 -10.903 -0.050 1.00 79.50 103 MET A CA 1
ATOM 776 C C . MET A 1 103 ? 2.536 -9.516 0.601 1.00 79.50 103 MET A C 1
ATOM 778 O O . MET A 1 103 ? 2.333 -8.532 -0.108 1.00 79.50 103 MET A O 1
ATOM 782 N N . PHE A 1 104 ? 2.608 -9.423 1.931 1.00 83.06 104 PHE A N 1
ATOM 783 C CA . PHE A 1 104 ? 2.421 -8.184 2.674 1.00 83.06 104 PHE A CA 1
ATOM 784 C C . PHE A 1 104 ? 3.498 -8.000 3.742 1.00 83.06 104 PHE A C 1
ATOM 786 O O . PHE A 1 104 ? 3.947 -8.944 4.387 1.00 83.06 104 PHE A O 1
ATOM 793 N N . GLU A 1 105 ? 3.846 -6.748 4.005 1.00 86.62 105 GLU A N 1
ATOM 794 C CA . GLU A 1 105 ? 4.670 -6.362 5.142 1.00 86.62 105 GLU A CA 1
ATOM 795 C C . GLU A 1 105 ? 3.828 -5.613 6.169 1.00 86.62 105 GLU A C 1
ATOM 797 O O . GLU A 1 105 ? 3.140 -4.642 5.847 1.00 86.62 105 GLU A O 1
ATOM 802 N N . LYS A 1 106 ? 3.885 -6.052 7.432 1.00 84.94 106 LYS A N 1
ATOM 803 C CA . LYS A 1 106 ? 3.219 -5.341 8.526 1.00 84.94 106 LYS A CA 1
ATOM 804 C C . LYS A 1 106 ? 4.071 -4.148 8.952 1.00 84.94 106 LYS A C 1
ATOM 806 O O . LYS A 1 106 ? 5.099 -4.319 9.611 1.00 84.94 106 LYS A O 1
ATOM 811 N N . LYS A 1 107 ? 3.622 -2.948 8.601 1.00 85.69 107 LYS A N 1
ATOM 812 C CA . LYS A 1 107 ? 4.326 -1.686 8.833 1.00 85.69 107 LYS A CA 1
ATOM 813 C C . LYS A 1 107 ? 3.532 -0.774 9.758 1.00 85.69 107 LYS A C 1
ATOM 815 O O . LYS A 1 107 ? 2.306 -0.844 9.856 1.00 85.69 107 LYS A O 1
ATOM 820 N N . GLY A 1 108 ? 4.263 0.062 10.472 1.00 83.19 108 GLY A N 1
ATOM 821 C CA . GLY A 1 108 ? 3.741 1.195 11.204 1.00 83.19 108 GLY A CA 1
ATOM 822 C C . GLY A 1 108 ? 3.564 2.395 10.287 1.00 83.19 108 GLY A C 1
ATOM 823 O O . GLY A 1 108 ? 4.414 2.649 9.441 1.00 83.19 108 GLY A O 1
ATOM 824 N N . GLN A 1 109 ? 2.475 3.130 10.472 1.00 81.44 109 GLN A N 1
ATOM 825 C CA . GLN A 1 109 ? 2.221 4.407 9.823 1.00 81.44 109 GLN A CA 1
ATOM 826 C C . GLN A 1 109 ? 1.860 5.451 10.872 1.00 81.44 109 GLN A C 1
ATOM 828 O O . GLN A 1 109 ? 0.920 5.270 11.653 1.00 81.44 109 GLN A O 1
ATOM 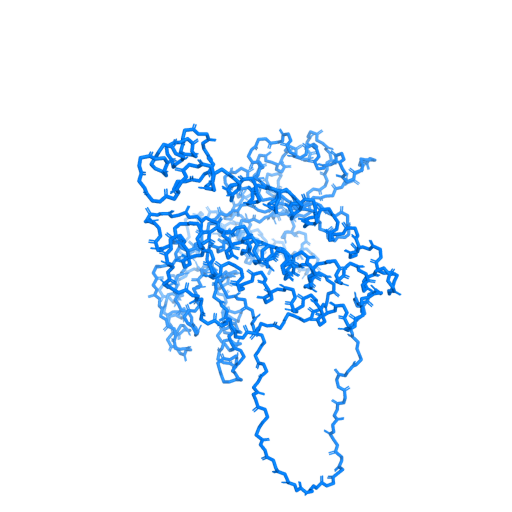833 N N . ILE A 1 110 ? 2.607 6.548 10.895 1.00 85.12 110 ILE A N 1
ATOM 834 C CA . ILE A 1 110 ? 2.404 7.654 11.832 1.00 85.12 110 ILE A CA 1
ATOM 835 C C . ILE A 1 110 ? 2.188 8.918 11.017 1.00 85.12 110 ILE A C 1
ATOM 837 O O . ILE A 1 110 ? 2.985 9.218 10.143 1.00 85.12 110 ILE A O 1
ATOM 841 N N . GLN A 1 111 ? 1.134 9.671 11.308 1.00 87.94 111 GLN A N 1
ATOM 842 C CA . GLN A 1 111 ? 0.953 11.014 10.765 1.00 87.94 111 GLN A CA 1
ATOM 843 C C . GLN A 1 111 ? 1.134 12.029 11.881 1.00 87.94 111 GLN A C 1
ATOM 845 O O . GLN A 1 111 ? 0.652 11.820 13.001 1.00 87.94 111 GLN A O 1
ATOM 850 N N . PHE A 1 112 ? 1.821 13.124 11.586 1.00 90.88 112 PHE A N 1
ATOM 851 C CA . PHE A 1 112 ? 2.050 14.194 12.543 1.00 90.88 112 PHE A CA 1
ATOM 852 C C . PHE A 1 112 ? 2.071 15.563 11.865 1.00 90.88 112 PHE A C 1
ATOM 854 O O . PHE A 1 112 ? 2.281 15.685 10.662 1.00 90.88 112 PHE A O 1
ATOM 861 N N . SER A 1 113 ? 1.831 16.601 12.659 1.00 92.50 113 SER A N 1
ATOM 862 C CA . SER A 1 113 ? 1.908 18.002 12.253 1.00 92.50 113 SER A CA 1
ATOM 863 C C . SER A 1 113 ? 2.838 18.775 13.183 1.00 92.50 113 SER A C 1
ATOM 865 O O . SER A 1 113 ? 3.219 18.288 14.253 1.00 92.50 113 SER A O 1
ATOM 867 N N . LYS A 1 114 ? 3.143 20.025 12.823 1.00 90.94 114 LYS A N 1
ATOM 868 C CA . LYS A 1 114 ? 3.971 20.925 13.642 1.00 90.94 114 LYS A CA 1
ATOM 869 C C . LYS A 1 114 ? 3.439 21.155 15.063 1.00 90.94 114 LYS A C 1
ATOM 871 O O . LYS A 1 114 ? 4.170 21.614 15.933 1.00 90.94 114 LYS A O 1
ATOM 876 N N . GLY A 1 115 ? 2.165 20.855 15.335 1.00 87.00 115 GLY A N 1
ATOM 877 C CA . GLY A 1 115 ? 1.563 21.111 16.643 1.00 87.00 115 GLY A CA 1
ATOM 878 C C . GLY A 1 115 ? 1.662 22.591 17.024 1.00 87.00 115 GLY A C 1
ATOM 879 O O . GLY A 1 115 ? 1.102 23.443 16.335 1.00 87.00 115 GLY A O 1
ATOM 880 N N . ASN A 1 116 ? 2.376 22.889 18.114 1.00 84.38 116 ASN A N 1
ATOM 881 C CA . ASN A 1 116 ? 2.594 24.258 18.604 1.00 84.38 116 ASN A CA 1
ATOM 882 C C . ASN A 1 116 ? 3.951 24.859 18.188 1.00 84.38 116 ASN A C 1
ATOM 884 O O . ASN A 1 116 ? 4.291 25.952 18.648 1.00 84.38 116 ASN A O 1
ATOM 888 N N . THR A 1 117 ? 4.747 24.159 17.378 1.00 89.31 117 THR A N 1
ATOM 889 C CA . THR A 1 117 ? 6.061 24.648 16.945 1.00 89.31 117 THR A CA 1
ATOM 890 C C . THR A 1 117 ? 5.944 25.626 15.769 1.00 89.31 117 THR A C 1
ATOM 892 O O . THR A 1 117 ? 4.888 25.779 15.145 1.00 89.31 117 THR A O 1
ATOM 895 N N . GLN A 1 118 ? 7.043 26.328 15.484 1.00 89.69 118 GLN A N 1
ATOM 896 C CA . GLN A 1 118 ? 7.197 27.198 14.308 1.00 89.69 118 GLN A CA 1
ATOM 897 C C . GLN A 1 118 ? 8.041 26.539 13.208 1.00 89.69 118 GLN A C 1
ATOM 899 O O . GLN A 1 118 ? 8.475 27.222 12.283 1.00 89.69 118 GLN A O 1
ATOM 904 N N . ASP A 1 119 ? 8.283 25.234 13.314 1.00 90.50 119 ASP A N 1
ATOM 905 C CA . ASP A 1 119 ? 9.147 24.516 12.383 1.00 90.50 119 ASP A CA 1
ATOM 906 C C . ASP A 1 119 ? 8.521 24.494 10.980 1.00 90.50 119 ASP A C 1
ATOM 908 O O . ASP A 1 119 ? 7.297 24.396 10.824 1.00 90.50 119 ASP A O 1
ATOM 912 N N . SER A 1 120 ? 9.371 24.614 9.957 1.00 91.56 120 SER A N 1
ATOM 913 C CA . SER A 1 120 ? 8.983 24.362 8.568 1.00 91.56 120 SER A CA 1
ATOM 914 C C . SER A 1 120 ? 8.805 22.860 8.327 1.00 91.56 120 SER A C 1
ATOM 916 O O . SER A 1 120 ? 9.325 22.044 9.087 1.00 91.56 120 SER A O 1
ATOM 918 N N . LEU A 1 121 ? 8.105 22.490 7.249 1.00 85.75 121 LEU A N 1
ATOM 919 C CA . LEU A 1 121 ? 7.979 21.087 6.833 1.00 85.75 121 LEU A CA 1
ATOM 920 C C . LEU A 1 121 ? 9.351 20.435 6.627 1.00 85.75 121 LEU A C 1
ATOM 922 O O . LEU A 1 121 ? 9.577 19.355 7.159 1.00 85.75 121 LEU A O 1
ATOM 926 N N . ASP A 1 122 ? 10.287 21.137 5.984 1.00 88.75 122 ASP A N 1
ATOM 927 C CA . ASP A 1 122 ? 11.663 20.656 5.797 1.00 88.75 122 ASP A CA 1
ATOM 928 C C . ASP A 1 122 ? 12.344 20.324 7.134 1.00 88.75 122 ASP A C 1
ATOM 930 O O . ASP A 1 122 ? 12.884 19.235 7.309 1.00 88.75 122 ASP A O 1
ATOM 934 N N . ALA A 1 123 ? 12.249 21.220 8.125 1.00 92.69 123 ALA A N 1
ATOM 935 C CA . ALA A 1 123 ? 12.829 20.995 9.448 1.00 92.69 123 ALA A CA 1
ATOM 936 C C . ALA A 1 123 ? 12.140 19.835 10.186 1.00 92.69 123 ALA A C 1
ATOM 938 O O . ALA A 1 123 ? 12.790 19.061 10.886 1.00 92.69 123 ALA A O 1
ATOM 939 N N . MET A 1 124 ? 10.822 19.692 10.023 1.00 94.00 124 MET A N 1
ATOM 940 C CA . MET A 1 124 ? 10.079 18.559 10.570 1.00 94.00 124 MET A CA 1
ATOM 941 C C . MET A 1 124 ? 10.501 17.229 9.931 1.00 94.00 124 MET A C 1
ATOM 943 O O . MET A 1 124 ? 10.619 16.240 10.655 1.00 94.00 124 MET A O 1
ATOM 947 N N . MET A 1 125 ? 10.740 17.197 8.614 1.00 90.50 125 MET A N 1
ATOM 948 C CA . MET A 1 125 ? 11.243 16.015 7.906 1.00 90.50 125 MET A CA 1
ATOM 949 C C . MET A 1 125 ? 12.648 15.654 8.386 1.00 90.50 125 MET A C 1
ATOM 951 O O . MET A 1 125 ? 12.862 14.511 8.780 1.00 90.50 125 MET A O 1
ATOM 955 N N . GLU A 1 126 ? 13.573 16.618 8.446 1.00 92.06 126 GLU A N 1
ATOM 956 C CA . GLU A 1 126 ? 14.932 16.403 8.965 1.00 92.06 126 GLU A CA 1
ATOM 957 C C . GLU A 1 126 ? 14.903 15.834 10.392 1.00 92.06 126 GLU A C 1
ATOM 959 O O . GLU A 1 126 ? 15.506 14.796 10.669 1.00 92.06 126 GLU A O 1
ATOM 964 N N . ASN A 1 127 ? 14.121 16.447 11.285 1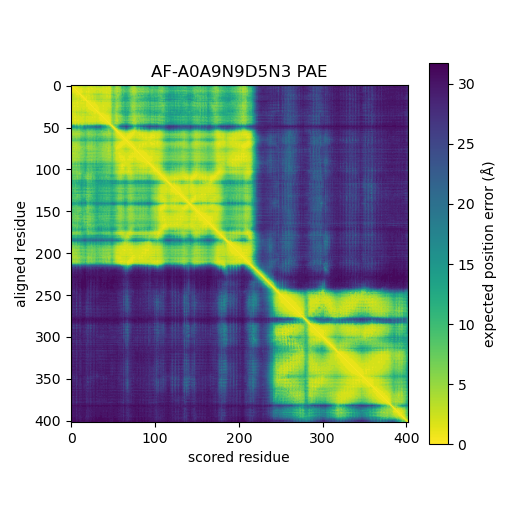.00 93.31 127 ASN A N 1
ATOM 965 C CA . ASN A 1 127 ? 13.970 15.988 12.666 1.00 93.31 127 ASN A CA 1
ATOM 966 C C . ASN A 1 127 ? 13.389 14.574 12.766 1.00 93.31 127 ASN A C 1
ATOM 968 O O . ASN A 1 127 ? 13.772 13.813 13.654 1.00 93.31 127 ASN A O 1
ATOM 972 N N . ALA A 1 128 ? 12.453 14.221 11.885 1.00 91.38 128 ALA A N 1
ATOM 973 C CA . ALA A 1 128 ? 11.872 12.889 11.841 1.00 91.38 128 ALA A CA 1
ATOM 974 C C . ALA A 1 128 ? 12.852 11.842 11.283 1.00 91.38 128 ALA A C 1
ATOM 976 O O . ALA A 1 128 ? 12.869 10.727 11.799 1.00 91.38 128 ALA A O 1
ATOM 977 N N . MET A 1 129 ? 13.707 12.192 10.314 1.00 91.44 129 MET A N 1
ATOM 978 C CA . MET A 1 129 ? 14.750 11.294 9.788 1.00 91.44 129 MET A CA 1
ATOM 979 C C . MET A 1 129 ? 15.795 10.916 10.845 1.00 91.44 129 MET A C 1
ATOM 981 O O . MET A 1 129 ? 16.369 9.832 10.784 1.00 91.44 129 MET A O 1
ATOM 985 N N . GLU A 1 130 ? 16.037 11.779 11.836 1.00 92.81 130 GLU A N 1
ATOM 986 C CA . GLU A 1 130 ? 16.942 11.477 12.953 1.00 92.81 130 GLU A CA 1
ATOM 987 C C . GLU A 1 130 ? 16.377 10.447 13.950 1.00 92.81 130 GLU A C 1
ATOM 989 O O . GLU A 1 130 ? 17.099 9.985 14.841 1.00 92.81 130 GLU A O 1
ATOM 994 N N . ILE A 1 131 ? 15.085 10.113 13.865 1.00 92.81 131 ILE A N 1
ATOM 995 C CA . ILE A 1 131 ? 14.443 9.184 14.794 1.00 92.81 131 ILE A CA 1
ATOM 996 C C . ILE A 1 131 ? 14.735 7.746 14.362 1.00 92.81 131 ILE A C 1
ATOM 998 O O . ILE A 1 131 ? 14.356 7.310 13.278 1.00 92.81 131 ILE A O 1
ATOM 1002 N N . ASP A 1 132 ? 15.353 6.979 15.260 1.00 92.56 132 ASP A N 1
ATOM 1003 C CA . ASP A 1 132 ? 15.639 5.566 15.020 1.00 92.56 132 ASP A CA 1
ATOM 1004 C C . ASP A 1 132 ? 14.358 4.761 14.728 1.00 92.56 132 ASP A C 1
ATOM 1006 O O . ASP A 1 132 ? 13.347 4.864 15.433 1.00 92.56 132 ASP A O 1
ATOM 1010 N N . GLY A 1 133 ? 14.418 3.944 13.676 1.00 87.62 133 GLY A N 1
ATOM 1011 C CA . GLY A 1 133 ? 13.314 3.112 13.207 1.00 87.62 133 GLY A CA 1
ATOM 1012 C C . GLY A 1 133 ? 12.364 3.761 12.196 1.00 87.62 133 GLY A C 1
ATOM 1013 O O . GLY A 1 133 ? 11.418 3.084 11.790 1.00 87.62 133 GLY A O 1
ATOM 1014 N N . VAL A 1 134 ? 12.579 5.019 11.793 1.00 90.75 134 VAL A N 1
ATOM 1015 C CA . VAL A 1 134 ? 11.895 5.628 10.637 1.00 90.75 134 VAL A CA 1
ATOM 1016 C C . VAL A 1 134 ? 12.479 5.046 9.349 1.00 90.75 134 VAL A C 1
ATOM 1018 O O . VAL A 1 134 ? 13.692 5.048 9.163 1.00 90.75 134 VAL A O 1
ATOM 1021 N N . GLU A 1 135 ? 11.623 4.510 8.479 1.00 88.00 135 GLU A N 1
ATOM 1022 C CA . GLU A 1 135 ? 12.037 3.908 7.203 1.00 88.00 135 GLU A CA 1
ATOM 1023 C C . GLU A 1 135 ? 11.778 4.844 6.021 1.00 88.00 135 GLU A C 1
ATOM 1025 O O . GLU A 1 135 ? 12.592 4.907 5.105 1.00 88.00 135 GLU A O 1
ATOM 1030 N N . ASP A 1 136 ? 10.655 5.564 6.047 1.00 85.50 136 ASP A N 1
ATOM 1031 C CA . ASP A 1 136 ? 10.258 6.484 4.984 1.00 85.50 136 ASP A CA 1
ATOM 1032 C C . ASP A 1 136 ? 9.444 7.654 5.548 1.00 85.50 136 ASP A C 1
ATOM 1034 O O . ASP A 1 136 ? 8.768 7.508 6.575 1.00 85.50 136 ASP A O 1
ATOM 1038 N N . ILE A 1 137 ? 9.519 8.807 4.879 1.00 84.56 137 ILE A N 1
ATOM 1039 C CA . ILE A 1 137 ? 8.784 10.024 5.224 1.00 84.56 137 ILE A CA 1
ATOM 1040 C C . ILE A 1 137 ? 8.201 10.634 3.957 1.00 84.56 137 ILE A C 1
ATOM 1042 O O . ILE A 1 137 ? 8.931 10.993 3.038 1.00 84.56 137 ILE A O 1
ATOM 1046 N N . GLN A 1 138 ? 6.893 10.847 3.964 1.00 83.25 138 GLN A N 1
ATOM 1047 C CA . GLN A 1 138 ? 6.168 11.489 2.877 1.00 83.25 138 GLN A CA 1
ATOM 1048 C C . GLN A 1 138 ? 5.438 12.732 3.376 1.00 83.25 138 GLN A C 1
ATOM 1050 O O . GLN A 1 138 ? 4.860 12.737 4.467 1.00 83.25 138 GLN A O 1
ATOM 1055 N N . GLU A 1 139 ? 5.441 13.782 2.564 1.00 82.25 139 GLU A N 1
ATOM 1056 C CA . GLU A 1 139 ? 4.528 14.900 2.763 1.00 82.25 139 GLU A CA 1
ATOM 1057 C C . GLU A 1 139 ? 3.107 14.459 2.399 1.00 82.25 139 GLU A C 1
ATOM 1059 O O . GLU A 1 139 ? 2.882 13.758 1.413 1.00 82.25 139 GLU A O 1
ATOM 1064 N N . LEU A 1 140 ? 2.154 14.823 3.246 1.00 73.06 140 LEU A N 1
ATOM 1065 C CA . LEU A 1 140 ? 0.732 14.574 3.070 1.00 73.06 140 LEU A CA 1
ATOM 1066 C C . LEU A 1 140 ? 0.005 15.915 2.943 1.00 73.06 140 LEU A C 1
ATOM 1068 O O . LEU A 1 140 ? 0.545 16.973 3.274 1.00 73.06 140 LEU A O 1
ATOM 1072 N N . ASP A 1 141 ? -1.257 15.864 2.528 1.00 71.94 141 ASP A N 1
ATOM 1073 C CA . ASP A 1 141 ? -2.106 17.051 2.465 1.00 71.94 141 ASP A CA 1
ATOM 1074 C C . ASP A 1 141 ? -2.223 17.763 3.832 1.00 71.94 141 ASP A C 1
ATOM 1076 O O . ASP A 1 141 ? -1.987 17.191 4.902 1.00 71.94 141 ASP A O 1
ATOM 1080 N N . ASP A 1 142 ? -2.609 19.040 3.794 1.00 76.88 142 ASP A N 1
ATOM 1081 C CA . ASP A 1 142 ? -2.859 19.885 4.971 1.00 76.88 142 ASP A CA 1
ATOM 1082 C C . ASP A 1 142 ? -1.640 20.129 5.890 1.00 76.88 142 ASP A C 1
ATOM 1084 O O . ASP A 1 142 ? -1.787 20.475 7.067 1.00 76.88 142 ASP A O 1
ATOM 1088 N N . GLY A 1 143 ? -0.418 20.003 5.359 1.00 77.19 143 GLY A N 1
ATOM 1089 C CA . GLY A 1 143 ? 0.820 20.241 6.113 1.00 77.19 143 GLY A CA 1
ATOM 1090 C C . GLY A 1 143 ? 1.112 19.148 7.144 1.00 77.19 143 GLY A C 1
ATOM 1091 O O . GLY A 1 143 ? 1.686 19.418 8.206 1.00 77.19 143 GLY A O 1
ATOM 1092 N N . LEU A 1 144 ? 0.663 17.928 6.851 1.00 79.56 144 LEU A N 1
ATOM 1093 C CA . LEU A 1 144 ? 0.973 16.723 7.603 1.00 79.56 144 LEU A CA 1
ATOM 1094 C C . LEU A 1 144 ? 2.197 16.025 7.007 1.00 79.56 144 LEU A C 1
ATOM 1096 O O . LEU A 1 144 ? 2.415 16.038 5.802 1.00 79.56 144 LEU A O 1
ATOM 1100 N N . LEU A 1 145 ? 2.968 15.355 7.858 1.00 85.19 145 LEU A N 1
ATOM 1101 C CA . LEU A 1 145 ? 3.991 14.404 7.434 1.00 85.19 145 LEU A CA 1
ATOM 1102 C C . LEU A 1 145 ? 3.575 12.995 7.848 1.00 85.19 145 LEU A C 1
ATOM 1104 O O . LEU A 1 145 ? 3.076 12.782 8.957 1.00 85.19 145 LEU A O 1
ATOM 1108 N N . GLY A 1 146 ? 3.777 12.038 6.949 1.00 86.75 146 GLY A N 1
ATOM 1109 C CA . GLY A 1 146 ? 3.581 10.614 7.173 1.00 86.75 146 GLY A CA 1
ATOM 1110 C C . GLY A 1 146 ? 4.919 9.900 7.321 1.00 86.75 146 GLY A C 1
ATOM 1111 O O . GLY A 1 146 ? 5.791 10.072 6.485 1.00 86.75 146 GLY A O 1
ATOM 1112 N N . ILE A 1 147 ? 5.070 9.080 8.355 1.00 89.19 147 ILE A N 1
ATOM 1113 C CA . ILE A 1 147 ? 6.200 8.174 8.568 1.00 89.19 147 ILE A CA 1
ATOM 1114 C C . ILE A 1 147 ? 5.735 6.745 8.315 1.00 89.19 147 ILE A C 1
ATOM 1116 O O . ILE A 1 147 ? 4.727 6.328 8.895 1.00 89.19 147 ILE A O 1
ATOM 1120 N N . THR A 1 148 ? 6.517 5.986 7.551 1.00 86.25 148 THR A N 1
ATOM 1121 C CA . THR A 1 148 ? 6.456 4.519 7.520 1.00 86.25 148 THR A CA 1
ATOM 1122 C C . THR A 1 148 ? 7.606 3.947 8.347 1.00 86.25 148 THR A C 1
ATOM 1124 O O . THR A 1 148 ? 8.729 4.451 8.310 1.00 86.25 148 THR A O 1
ATOM 1127 N N . CYS A 1 149 ? 7.329 2.915 9.142 1.00 87.69 149 CYS A N 1
ATOM 1128 C CA . CYS A 1 149 ? 8.310 2.291 10.027 1.00 87.69 149 CYS A CA 1
ATOM 1129 C C . CYS A 1 149 ? 8.004 0.813 10.302 1.00 87.69 149 CYS A C 1
ATOM 1131 O O . CYS A 1 149 ? 6.961 0.280 9.910 1.00 87.69 149 CYS A O 1
ATOM 1133 N N . GLN A 1 150 ? 8.885 0.131 11.035 1.00 88.25 150 GLN A N 1
ATOM 1134 C CA . GLN A 1 150 ? 8.574 -1.199 11.557 1.00 88.25 150 GLN A CA 1
ATOM 1135 C C . GLN A 1 150 ? 7.445 -1.139 12.593 1.00 88.25 150 GLN A C 1
ATOM 1137 O O . GLN A 1 150 ? 7.357 -0.238 13.424 1.00 88.25 150 GLN A O 1
ATOM 1142 N N . ASN A 1 151 ? 6.574 -2.149 12.600 1.00 82.00 151 ASN A N 1
ATOM 1143 C CA . ASN A 1 151 ? 5.410 -2.165 13.490 1.00 82.00 151 ASN A CA 1
ATOM 1144 C C . ASN A 1 151 ? 5.762 -2.056 14.995 1.00 82.00 151 ASN A C 1
ATOM 1146 O O . ASN A 1 151 ? 4.985 -1.525 15.784 1.00 82.00 151 ASN A O 1
ATOM 1150 N N . ASN A 1 152 ? 6.924 -2.563 15.410 1.00 83.38 152 ASN A N 1
ATOM 1151 C CA . ASN A 1 152 ? 7.397 -2.521 16.798 1.00 83.38 152 ASN A CA 1
ATOM 1152 C C . ASN A 1 152 ? 8.017 -1.170 17.213 1.00 83.38 152 ASN A C 1
ATOM 1154 O O . ASN A 1 152 ? 8.191 -0.957 18.411 1.00 83.38 152 ASN A O 1
ATOM 1158 N N . THR A 1 153 ? 8.322 -0.265 16.275 1.00 86.38 153 THR A N 1
ATOM 1159 C CA . THR A 1 153 ? 8.921 1.056 16.558 1.00 86.38 153 THR A CA 1
ATOM 1160 C C . THR A 1 153 ? 7.891 2.189 16.591 1.00 86.38 153 THR A C 1
ATOM 1162 O O . THR A 1 153 ? 8.205 3.309 16.990 1.00 86.38 153 THR A O 1
ATOM 1165 N N . VAL A 1 154 ? 6.626 1.905 16.257 1.00 84.38 154 VAL A N 1
ATOM 1166 C CA . VAL A 1 154 ? 5.538 2.898 16.185 1.00 84.38 154 VAL A CA 1
ATOM 1167 C C . VAL A 1 154 ? 5.416 3.740 17.461 1.00 84.38 154 VAL A C 1
ATOM 1169 O O . VAL A 1 154 ? 5.350 4.970 17.405 1.00 84.38 154 VAL A O 1
ATOM 1172 N N . ASN A 1 155 ? 5.421 3.090 18.627 1.00 84.25 155 ASN A N 1
ATOM 1173 C CA . ASN A 1 155 ? 5.265 3.784 19.906 1.00 84.25 155 ASN A CA 1
ATOM 1174 C C . ASN A 1 155 ? 6.492 4.641 20.250 1.00 84.25 155 ASN A C 1
ATOM 1176 O O . ASN A 1 155 ? 6.329 5.785 20.668 1.00 84.25 155 ASN A O 1
ATOM 1180 N N . SER A 1 156 ? 7.712 4.134 20.038 1.00 88.75 156 SER A N 1
ATOM 1181 C CA . SER A 1 156 ? 8.940 4.883 20.343 1.00 88.75 156 SER A CA 1
ATOM 1182 C C . SER A 1 156 ? 9.102 6.109 19.447 1.00 88.75 156 SER A C 1
ATOM 1184 O O . SER A 1 156 ? 9.487 7.177 19.932 1.00 88.75 156 SER A O 1
ATOM 1186 N N . ILE A 1 157 ? 8.751 5.989 18.164 1.00 90.81 157 ILE A N 1
ATOM 1187 C CA . ILE A 1 157 ? 8.770 7.115 17.226 1.00 90.81 157 ILE A CA 1
ATOM 1188 C C . ILE A 1 157 ? 7.739 8.162 17.652 1.00 90.81 157 ILE A C 1
ATOM 1190 O O . ILE A 1 157 ? 8.082 9.332 17.814 1.00 90.81 157 ILE A O 1
ATOM 1194 N N . SER A 1 158 ? 6.500 7.750 17.935 1.00 86.81 158 SER A N 1
ATOM 1195 C CA . SER A 1 158 ? 5.450 8.675 18.372 1.00 86.81 158 SER A CA 1
ATOM 1196 C C . SER A 1 158 ? 5.792 9.403 19.673 1.00 86.81 158 SER A C 1
ATOM 1198 O O . SER A 1 158 ? 5.514 10.598 19.814 1.00 86.81 158 SER A O 1
ATOM 1200 N N . GLU A 1 159 ? 6.372 8.699 20.644 1.00 87.44 159 GLU A N 1
ATOM 1201 C CA . GLU A 1 159 ? 6.830 9.315 21.886 1.00 87.44 159 GLU A CA 1
ATOM 1202 C C . GLU A 1 159 ? 7.928 10.344 21.627 1.00 87.44 159 GLU A C 1
ATOM 1204 O O . GLU A 1 159 ? 7.918 11.405 22.247 1.00 87.44 159 GLU A O 1
ATOM 1209 N N . THR A 1 160 ? 8.842 10.063 20.699 1.00 92.06 160 THR A N 1
ATOM 1210 C CA . THR A 1 160 ? 9.931 10.977 20.342 1.00 92.06 160 THR A CA 1
ATOM 1211 C C . THR A 1 160 ? 9.390 12.224 19.642 1.00 92.06 160 THR A C 1
ATOM 1213 O O . THR A 1 160 ? 9.700 13.336 20.071 1.00 92.06 160 THR A O 1
ATOM 1216 N N . LEU A 1 161 ? 8.502 12.063 18.655 1.00 91.75 161 LEU A N 1
ATOM 1217 C CA . LEU A 1 161 ? 7.815 13.175 17.982 1.00 91.75 161 LEU A CA 1
ATOM 1218 C C . LEU A 1 161 ? 7.098 14.084 18.990 1.00 91.75 161 LEU A C 1
ATOM 1220 O O . LEU A 1 161 ? 7.251 15.303 18.956 1.00 91.75 161 LEU A O 1
ATOM 1224 N N . THR A 1 162 ? 6.379 13.489 19.944 1.00 88.31 162 THR A N 1
ATOM 1225 C CA . THR A 1 162 ? 5.572 14.246 20.911 1.00 88.31 162 THR A CA 1
ATOM 1226 C C . THR A 1 162 ? 6.419 14.869 22.025 1.00 88.31 162 THR A C 1
ATOM 1228 O O . THR A 1 162 ? 6.243 16.035 22.364 1.00 88.31 162 THR A O 1
ATOM 1231 N N . LYS A 1 163 ? 7.335 14.111 22.642 1.00 88.62 163 LYS A N 1
ATOM 1232 C CA . LYS A 1 163 ? 8.068 14.552 23.844 1.00 88.62 163 LYS A CA 1
ATOM 1233 C C . LYS A 1 163 ? 9.323 15.355 23.511 1.00 88.62 163 LYS A C 1
ATOM 1235 O O . LYS A 1 163 ? 9.600 16.334 24.200 1.00 88.62 163 LYS A O 1
ATOM 1240 N N . LYS A 1 164 ? 10.092 14.942 22.496 1.00 90.38 164 LYS A N 1
ATOM 1241 C CA . LYS A 1 164 ? 11.349 15.610 22.115 1.00 90.38 164 LYS A CA 1
ATOM 1242 C C . LYS A 1 164 ? 11.064 16.811 21.222 1.00 90.38 164 LYS A C 1
ATOM 1244 O O . LYS A 1 164 ? 11.482 17.914 21.553 1.00 90.38 164 LYS A O 1
ATOM 1249 N N . TYR A 1 165 ? 10.326 16.592 20.137 1.00 90.75 165 TYR A N 1
ATOM 1250 C CA . TYR A 1 165 ? 10.103 17.612 19.110 1.00 90.75 165 TYR A CA 1
ATOM 1251 C C . TYR A 1 165 ? 8.820 18.430 19.310 1.00 90.75 165 TYR A C 1
ATOM 1253 O O . TYR A 1 165 ? 8.640 19.443 18.647 1.00 90.75 165 TYR A O 1
ATOM 1261 N N . GLN A 1 166 ? 7.952 18.047 20.257 1.00 91.25 166 GLN A N 1
ATOM 1262 C CA . GLN A 1 166 ? 6.690 18.751 20.545 1.00 91.25 166 GLN A CA 1
ATOM 1263 C C . GLN A 1 166 ? 5.731 18.810 19.341 1.00 91.25 166 GLN A C 1
ATOM 1265 O O . GLN A 1 166 ? 4.850 19.673 19.272 1.00 91.25 166 GLN A O 1
ATOM 1270 N N . TYR A 1 167 ? 5.877 17.866 18.411 1.00 92.94 167 TYR A N 1
ATOM 1271 C CA . TYR A 1 167 ? 4.979 17.692 17.279 1.00 92.94 167 TYR A CA 1
ATOM 1272 C C . TYR A 1 167 ? 3.673 17.035 17.707 1.00 92.94 167 TYR A C 1
ATOM 1274 O O . TYR A 1 167 ? 3.612 16.258 18.664 1.00 92.94 167 TYR A O 1
ATOM 1282 N N . ALA A 1 168 ? 2.605 17.355 16.983 1.00 86.94 168 ALA A N 1
ATOM 1283 C CA . ALA A 1 168 ? 1.295 16.784 17.234 1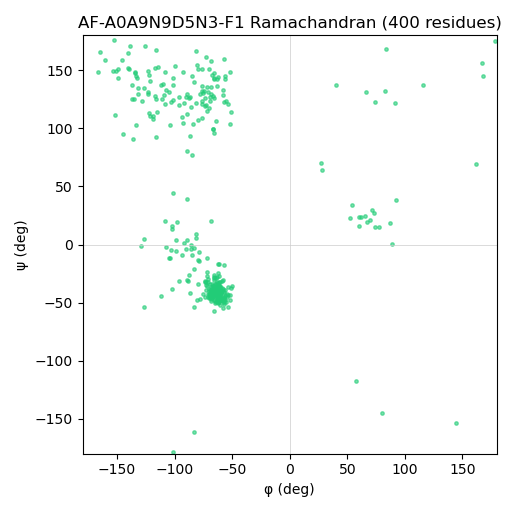.00 86.94 168 ALA A CA 1
ATOM 1284 C C . ALA A 1 168 ? 1.109 15.543 16.364 1.00 86.94 168 ALA A C 1
ATOM 1286 O O . ALA A 1 168 ? 0.858 15.651 15.166 1.00 86.94 168 ALA A O 1
ATOM 1287 N N . VAL A 1 169 ? 1.202 14.361 16.969 1.00 85.19 169 VAL A N 1
ATOM 1288 C CA . VAL A 1 169 ? 0.849 13.105 16.298 1.00 85.19 169 VAL A CA 1
ATOM 1289 C C . VAL A 1 169 ? -0.667 13.056 16.102 1.00 85.19 169 VAL A C 1
ATOM 1291 O O . VAL A 1 169 ? -1.432 13.081 17.068 1.00 85.19 169 VAL A O 1
ATOM 1294 N N . THR A 1 170 ? -1.105 13.015 14.846 1.00 79.69 170 THR A N 1
ATOM 1295 C CA . THR A 1 170 ? -2.519 13.058 14.449 1.00 79.69 170 THR A CA 1
ATOM 1296 C C . THR A 1 170 ? -3.101 11.668 14.221 1.00 79.69 170 THR A C 1
ATOM 1298 O O . THR A 1 170 ? -4.284 11.447 14.482 1.00 79.69 170 THR A O 1
ATOM 1301 N N . SER A 1 171 ? -2.284 10.711 13.777 1.00 73.56 171 SER A N 1
ATOM 1302 C CA . SER A 1 171 ? -2.699 9.328 13.536 1.00 73.56 171 SER A CA 1
ATOM 1303 C C . SER A 1 171 ? -1.543 8.364 13.784 1.00 73.56 171 SER A C 1
ATOM 1305 O O . SER A 1 171 ? -0.398 8.656 13.461 1.00 73.56 171 SER A O 1
ATOM 1307 N N . MET A 1 172 ? -1.855 7.192 14.334 1.00 75.00 172 MET A N 1
ATOM 1308 C CA . MET A 1 172 ? -0.935 6.060 14.446 1.00 75.00 172 MET A CA 1
ATOM 1309 C C . MET A 1 172 ? -1.688 4.794 14.081 1.00 75.00 172 MET A C 1
ATOM 1311 O O . MET A 1 172 ? -2.740 4.499 14.663 1.00 75.00 172 MET A O 1
ATOM 1315 N N . ARG A 1 173 ? -1.154 4.045 13.124 1.00 67.81 173 ARG A N 1
ATOM 1316 C CA . ARG A 1 173 ? -1.751 2.805 12.643 1.00 67.81 173 ARG A CA 1
ATOM 1317 C C . ARG A 1 173 ? -0.670 1.772 12.387 1.00 67.81 173 ARG A C 1
ATOM 1319 O O . ARG A 1 173 ? 0.465 2.096 12.069 1.00 67.81 173 ARG A O 1
ATOM 1326 N N . SER A 1 174 ? -1.068 0.523 12.525 1.00 72.56 174 SER A N 1
ATOM 1327 C CA . SER A 1 174 ? -0.313 -0.628 12.060 1.00 72.56 174 SER A CA 1
ATOM 1328 C C . SER A 1 174 ? -1.117 -1.199 10.912 1.00 72.56 174 SER A C 1
ATOM 1330 O O . SER A 1 174 ? -2.304 -1.451 11.101 1.00 72.56 174 SER A O 1
ATOM 1332 N N . GLY A 1 175 ? -0.508 -1.360 9.747 1.00 74.62 175 GLY A N 1
ATOM 1333 C CA . GLY A 1 175 ? -1.191 -1.839 8.556 1.00 74.62 175 GLY A CA 1
ATOM 1334 C C . GLY A 1 175 ? -0.347 -2.824 7.775 1.00 74.62 175 GLY A C 1
ATOM 1335 O O . GLY A 1 175 ? 0.831 -3.026 8.070 1.00 74.62 175 GLY A O 1
ATOM 1336 N N . TYR A 1 176 ? -0.970 -3.454 6.789 1.00 78.62 176 TYR A N 1
ATOM 1337 C CA . TYR A 1 176 ? -0.280 -4.323 5.849 1.00 78.62 176 TYR A CA 1
ATOM 1338 C C . TYR A 1 176 ? -0.090 -3.581 4.535 1.00 78.62 176 TYR A C 1
ATOM 1340 O O . TYR A 1 176 ? -1.062 -3.133 3.927 1.00 78.62 176 TYR A O 1
ATOM 1348 N N . ILE A 1 177 ? 1.163 -3.463 4.106 1.00 77.25 177 ILE A N 1
ATOM 1349 C CA . ILE A 1 177 ? 1.529 -2.891 2.813 1.00 77.25 177 ILE A CA 1
ATOM 1350 C C . ILE A 1 177 ? 1.840 -4.056 1.868 1.00 77.25 177 ILE A C 1
ATOM 1352 O O . ILE A 1 177 ? 2.665 -4.901 2.223 1.00 77.25 177 ILE A O 1
ATOM 1356 N N . PRO A 1 178 ? 1.179 -4.163 0.703 1.00 75.69 178 PRO A N 1
ATOM 1357 C CA . PRO A 1 178 ? 1.464 -5.232 -0.245 1.00 75.69 178 PRO A CA 1
ATOM 1358 C C . PRO A 1 178 ? 2.854 -5.051 -0.871 1.00 75.69 178 PRO A C 1
ATOM 1360 O O . PRO A 1 178 ? 3.206 -3.957 -1.303 1.00 75.69 178 PRO A O 1
ATOM 1363 N N . THR A 1 179 ? 3.628 -6.133 -0.968 1.00 73.50 179 THR A N 1
ATOM 1364 C CA . THR A 1 179 ? 4.931 -6.152 -1.665 1.00 73.50 179 THR A CA 1
ATOM 1365 C C . THR A 1 179 ? 4.779 -6.345 -3.172 1.00 73.50 179 THR A C 1
ATOM 1367 O O . THR A 1 179 ? 5.667 -6.006 -3.948 1.00 73.50 179 THR A O 1
ATOM 1370 N N . THR A 1 180 ? 3.639 -6.892 -3.595 1.00 68.38 180 THR A N 1
ATOM 1371 C CA . THR A 1 180 ? 3.266 -7.104 -4.997 1.00 68.38 180 THR A CA 1
ATOM 1372 C C . THR A 1 180 ? 1.811 -6.714 -5.186 1.00 68.38 180 THR A C 1
ATOM 1374 O O . THR A 1 180 ? 0.985 -7.058 -4.345 1.00 68.38 180 THR A O 1
ATOM 1377 N N . THR A 1 181 ? 1.483 -6.020 -6.276 1.00 70.25 181 THR A N 1
ATOM 1378 C CA . THR A 1 181 ? 0.120 -5.550 -6.555 1.00 70.25 181 THR A CA 1
ATOM 1379 C C . THR A 1 181 ? -0.481 -6.220 -7.792 1.00 70.25 181 THR A C 1
ATOM 1381 O O . THR A 1 181 ? 0.230 -6.654 -8.698 1.00 70.25 181 THR A O 1
ATOM 1384 N N . ILE A 1 182 ? -1.810 -6.329 -7.823 1.00 62.62 182 ILE A N 1
ATOM 1385 C CA . ILE A 1 182 ? -2.594 -6.925 -8.903 1.00 62.62 182 ILE A CA 1
ATOM 1386 C C . ILE A 1 182 ? -3.488 -5.844 -9.522 1.00 62.62 182 ILE A C 1
ATOM 1388 O O . ILE A 1 182 ? -4.274 -5.220 -8.805 1.00 62.62 182 ILE A O 1
ATOM 1392 N N . PRO A 1 183 ? -3.419 -5.632 -10.845 1.00 60.84 183 PRO A N 1
ATOM 1393 C CA . PRO A 1 183 ? -4.334 -4.732 -11.527 1.00 60.84 183 PRO A CA 1
ATOM 1394 C C . PRO A 1 183 ? -5.746 -5.330 -11.590 1.00 60.84 183 PRO A C 1
ATOM 1396 O O . PRO A 1 183 ? -5.934 -6.469 -12.025 1.00 60.84 183 PRO A O 1
ATOM 1399 N N . LEU A 1 184 ? -6.758 -4.551 -11.212 1.00 58.84 184 LEU A N 1
ATOM 1400 C CA . LEU A 1 184 ? -8.154 -4.841 -11.524 1.00 58.84 184 LEU A CA 1
ATOM 1401 C C . LEU A 1 184 ? -8.440 -4.313 -12.920 1.00 58.84 184 LEU A C 1
ATOM 1403 O O . LEU A 1 184 ? -8.564 -3.109 -13.105 1.00 58.84 184 LEU A O 1
ATOM 1407 N N . VAL A 1 185 ? -8.512 -5.219 -13.887 1.00 52.75 185 VAL A N 1
ATOM 1408 C CA . VAL A 1 185 ? -8.996 -4.913 -15.234 1.00 52.75 185 VAL A CA 1
ATOM 1409 C C . VAL A 1 185 ? -10.479 -4.567 -15.158 1.00 52.75 185 VAL A C 1
ATOM 1411 O O . VAL A 1 185 ? -11.237 -5.369 -14.610 1.00 52.75 185 VAL A O 1
ATOM 1414 N N . GLU A 1 186 ? -10.871 -3.423 -15.725 1.00 57.16 186 GLU A N 1
ATOM 1415 C CA . GLU A 1 186 ? -12.281 -3.061 -15.900 1.00 57.16 186 GLU A CA 1
ATOM 1416 C C . GLU A 1 186 ? -13.062 -4.188 -16.578 1.00 57.16 186 GLU A C 1
ATOM 1418 O O . GLU A 1 186 ? -12.856 -4.532 -17.742 1.00 57.16 186 GLU A O 1
ATOM 1423 N N . ASP A 1 187 ? -13.977 -4.754 -15.810 1.00 71.00 187 ASP A N 1
ATOM 1424 C CA . ASP A 1 187 ? -14.961 -5.732 -16.238 1.00 71.00 187 ASP A CA 1
ATOM 1425 C C . ASP A 1 187 ? -16.145 -5.524 -15.300 1.00 71.00 187 ASP A C 1
ATOM 1427 O O . ASP A 1 187 ? -16.044 -5.769 -14.096 1.00 71.00 187 ASP A O 1
ATOM 1431 N N . GLU A 1 188 ? -17.258 -5.023 -15.840 1.00 74.00 188 GLU A N 1
ATOM 1432 C CA . GLU A 1 188 ? -18.414 -4.627 -15.032 1.00 74.00 188 GLU A CA 1
ATOM 1433 C C . GLU A 1 188 ? -18.904 -5.742 -14.103 1.00 74.00 188 GLU A C 1
ATOM 1435 O O . GLU A 1 188 ? -19.344 -5.467 -12.987 1.00 74.00 188 GLU A O 1
ATOM 1440 N N . GLU A 1 189 ? -18.860 -7.000 -14.541 1.00 76.81 189 GLU A N 1
ATOM 1441 C CA . GLU A 1 189 ? -19.326 -8.119 -13.728 1.00 76.81 189 GLU A CA 1
ATOM 1442 C C . GLU A 1 189 ? -18.315 -8.455 -12.632 1.00 76.81 189 GLU A C 1
ATOM 1444 O O . GLU A 1 189 ? -18.694 -8.644 -11.472 1.00 76.81 189 GLU A O 1
ATOM 1449 N N . ARG A 1 190 ? -17.019 -8.459 -12.955 1.00 73.12 190 ARG A N 1
ATOM 1450 C CA . ARG A 1 190 ? -15.950 -8.663 -11.968 1.00 73.12 190 ARG A CA 1
ATOM 1451 C C . ARG A 1 190 ? -15.886 -7.543 -10.934 1.00 73.12 190 ARG A C 1
ATOM 1453 O O . ARG A 1 190 ? -15.706 -7.832 -9.750 1.00 73.12 190 ARG A O 1
ATOM 1460 N N . ASP A 1 191 ? -16.083 -6.299 -11.350 1.00 75.31 191 ASP A N 1
ATOM 1461 C CA . ASP A 1 191 ? -16.106 -5.134 -10.469 1.00 75.31 191 ASP A CA 1
ATOM 1462 C C . ASP A 1 191 ? -17.335 -5.143 -9.561 1.00 75.31 191 ASP A C 1
ATOM 1464 O O . ASP A 1 191 ? -17.209 -4.888 -8.363 1.00 75.31 191 ASP A O 1
ATOM 1468 N N . LYS A 1 192 ? -18.511 -5.536 -10.074 1.00 81.88 192 LYS A N 1
ATOM 1469 C CA . LYS A 1 192 ? -19.706 -5.763 -9.241 1.00 81.88 192 LYS A CA 1
ATOM 1470 C C . LYS A 1 192 ? -19.471 -6.857 -8.200 1.00 81.88 192 LYS A C 1
ATOM 1472 O O . LYS A 1 192 ? -19.932 -6.720 -7.068 1.00 81.88 192 LYS A O 1
ATOM 1477 N N . ILE A 1 193 ? -18.785 -7.947 -8.556 1.00 85.00 193 ILE A N 1
ATOM 1478 C CA . ILE A 1 193 ? -18.465 -9.031 -7.611 1.00 85.00 193 ILE A CA 1
ATOM 1479 C C . ILE A 1 193 ? -17.473 -8.545 -6.549 1.00 85.00 193 ILE A C 1
ATOM 1481 O O . ILE A 1 193 ? -17.679 -8.823 -5.367 1.00 85.00 193 ILE A O 1
ATOM 1485 N N . MET A 1 194 ? -16.434 -7.804 -6.945 1.00 82.31 194 MET A N 1
ATOM 1486 C CA . MET A 1 194 ? -15.468 -7.219 -6.013 1.00 82.31 194 MET A CA 1
ATOM 1487 C C . MET A 1 194 ? -16.130 -6.217 -5.063 1.00 82.31 194 MET A C 1
ATOM 1489 O O . MET A 1 194 ? -15.922 -6.301 -3.856 1.00 82.31 194 MET A O 1
ATOM 1493 N N . ALA A 1 195 ? -16.972 -5.320 -5.584 1.00 79.75 195 ALA A N 1
ATOM 1494 C CA . ALA A 1 195 ? -17.719 -4.359 -4.778 1.00 79.75 195 ALA A CA 1
ATOM 1495 C C . ALA A 1 195 ? -18.602 -5.074 -3.748 1.00 79.75 195 ALA A C 1
ATOM 1497 O O . ALA A 1 195 ? -18.481 -4.815 -2.558 1.00 79.75 195 ALA A O 1
ATOM 1498 N N . LYS A 1 196 ? -19.386 -6.076 -4.172 1.00 84.81 196 LYS A N 1
ATOM 1499 C CA . LYS A 1 196 ? -20.208 -6.885 -3.255 1.00 84.81 196 LYS A CA 1
ATOM 1500 C C . LYS A 1 196 ? -19.380 -7.620 -2.202 1.00 84.81 196 LYS A C 1
ATOM 1502 O O . LYS A 1 196 ? -19.807 -7.706 -1.053 1.00 84.81 196 LYS A O 1
ATOM 1507 N N . PHE A 1 197 ? -18.215 -8.154 -2.572 1.00 87.81 197 PHE A N 1
ATOM 1508 C CA . PHE A 1 197 ? -17.309 -8.807 -1.628 1.00 87.81 197 PHE A CA 1
ATOM 1509 C C . PHE A 1 197 ? -16.821 -7.822 -0.558 1.00 87.81 197 PHE A C 1
ATOM 1511 O O . PHE A 1 197 ? -16.912 -8.124 0.631 1.00 87.81 197 PHE A O 1
ATOM 1518 N N . VAL A 1 198 ? -16.369 -6.638 -0.979 1.00 83.00 198 VAL A N 1
ATOM 1519 C CA . VAL A 1 198 ? -15.919 -5.554 -0.094 1.00 83.00 198 VAL A CA 1
ATOM 1520 C C . VAL A 1 198 ? -17.052 -5.044 0.797 1.00 83.00 198 VAL A C 1
ATOM 1522 O O . VAL A 1 198 ? -16.860 -4.930 2.004 1.00 83.00 198 VAL A O 1
ATOM 1525 N N . ASP A 1 199 ? -18.240 -4.812 0.243 1.00 81.38 199 ASP A N 1
ATOM 1526 C CA . ASP A 1 199 ? -19.421 -4.387 1.002 1.00 81.38 199 ASP A CA 1
ATOM 1527 C C . ASP A 1 199 ? -19.793 -5.433 2.058 1.00 81.38 199 ASP A C 1
ATOM 1529 O O . ASP A 1 199 ? -19.991 -5.104 3.223 1.00 81.38 199 ASP A O 1
ATOM 1533 N N . THR A 1 200 ? -19.776 -6.720 1.692 1.00 86.75 200 THR A N 1
ATOM 1534 C CA . THR A 1 200 ? -20.066 -7.807 2.639 1.00 86.75 200 THR A CA 1
ATOM 1535 C C . THR A 1 200 ? -19.025 -7.886 3.762 1.00 86.75 200 THR A C 1
ATOM 1537 O O . THR A 1 200 ? -19.373 -8.238 4.888 1.00 86.75 200 THR A O 1
ATOM 1540 N N . LEU A 1 201 ? -17.751 -7.582 3.481 1.00 81.75 201 LEU A N 1
ATOM 1541 C CA . LEU A 1 201 ? -16.714 -7.495 4.514 1.00 81.75 201 LEU A CA 1
ATOM 1542 C C . LEU A 1 201 ? -16.929 -6.289 5.432 1.00 81.75 201 LEU A C 1
ATOM 1544 O O . LEU A 1 201 ? -16.839 -6.453 6.644 1.00 81.75 201 LEU A O 1
ATOM 1548 N N . ASN A 1 202 ? -17.237 -5.116 4.877 1.00 76.81 202 ASN A N 1
ATOM 1549 C CA . ASN A 1 202 ? -17.525 -3.903 5.649 1.00 76.81 202 ASN A CA 1
ATOM 1550 C C . ASN A 1 202 ? -18.754 -4.065 6.557 1.00 76.81 202 ASN A C 1
ATOM 1552 O O . ASN A 1 202 ? -18.757 -3.575 7.685 1.00 76.81 202 ASN A O 1
ATOM 1556 N N . ASP A 1 203 ? -19.777 -4.777 6.083 1.00 82.38 203 ASP A N 1
ATOM 1557 C CA . ASP A 1 203 ? -21.010 -5.038 6.830 1.00 82.38 203 ASP 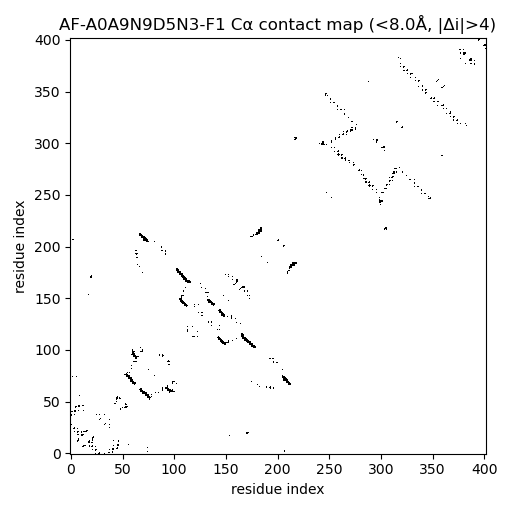A CA 1
ATOM 1558 C C . ASP A 1 203 ? -20.858 -6.159 7.872 1.00 82.38 203 ASP A C 1
ATOM 1560 O O . ASP A 1 203 ? -21.716 -6.330 8.746 1.00 82.38 203 ASP A O 1
ATOM 1564 N N . HIS A 1 204 ? -19.785 -6.952 7.800 1.00 86.69 204 HIS A N 1
ATOM 1565 C CA . HIS A 1 204 ? -19.574 -8.046 8.735 1.00 86.69 204 HIS A CA 1
ATOM 1566 C C . HIS A 1 204 ? -19.162 -7.508 10.104 1.00 86.69 204 HIS A C 1
ATOM 1568 O O . HIS A 1 204 ? -18.089 -6.930 10.262 1.00 86.69 204 HIS A O 1
ATOM 1574 N N . GLU A 1 205 ? -19.965 -7.796 11.132 1.00 85.94 205 GLU A N 1
ATOM 1575 C CA . GLU A 1 205 ? -19.796 -7.191 12.454 1.00 85.94 205 GLU A CA 1
ATOM 1576 C C . GLU A 1 205 ? -18.370 -7.317 13.005 1.00 85.94 205 GLU A C 1
ATOM 1578 O O . GLU A 1 205 ? -17.850 -6.358 13.570 1.00 85.94 205 GLU A O 1
ATOM 1583 N N . ASP A 1 206 ? -17.734 -8.483 12.875 1.00 88.06 206 ASP A N 1
ATOM 1584 C CA . ASP A 1 206 ? -16.415 -8.763 13.459 1.00 88.06 206 ASP A CA 1
ATOM 1585 C C . ASP A 1 206 ? -15.231 -8.299 12.605 1.00 88.06 206 ASP A C 1
ATOM 1587 O O . ASP A 1 206 ? -14.106 -8.334 13.100 1.00 88.06 206 ASP A O 1
ATOM 1591 N N . VAL A 1 207 ? -15.451 -7.858 11.362 1.00 84.75 207 VAL A N 1
ATOM 1592 C CA . VAL A 1 207 ? -14.386 -7.282 10.532 1.00 84.75 207 VAL A CA 1
ATOM 1593 C C . VAL A 1 207 ? -14.105 -5.872 11.026 1.00 84.75 207 VAL A C 1
ATOM 1595 O O . VAL A 1 207 ? -15.022 -5.094 11.278 1.00 84.75 207 VAL A O 1
ATOM 1598 N N . VAL A 1 208 ? -12.825 -5.553 11.212 1.00 79.00 208 VAL A N 1
ATOM 1599 C CA . VAL A 1 208 ? -12.415 -4.220 11.667 1.00 79.00 208 VAL A CA 1
ATOM 1600 C C . VAL A 1 208 ? -11.677 -3.473 10.576 1.00 79.00 208 VAL A C 1
ATOM 1602 O O . VAL A 1 208 ? -11.934 -2.295 10.357 1.00 79.00 208 VAL A O 1
ATOM 1605 N N . GLU A 1 209 ? -10.763 -4.158 9.901 1.00 79.69 209 GLU A N 1
ATOM 1606 C CA . GLU A 1 209 ? -9.969 -3.591 8.823 1.00 79.69 209 GLU A CA 1
ATOM 1607 C C . GLU A 1 209 ? -9.556 -4.728 7.888 1.00 79.69 209 GLU A C 1
ATOM 1609 O O . GLU A 1 209 ? -9.395 -5.876 8.315 1.00 79.69 209 GLU A O 1
ATOM 1614 N N . PHE A 1 210 ? -9.402 -4.437 6.604 1.00 83.88 210 PHE A N 1
ATOM 1615 C CA . PHE A 1 210 ? -8.821 -5.382 5.665 1.00 83.88 210 PHE A CA 1
ATOM 1616 C C . PHE A 1 210 ? -7.889 -4.660 4.703 1.00 83.88 210 PHE A C 1
ATOM 1618 O O . PHE A 1 210 ? -8.072 -3.489 4.378 1.00 83.88 210 PHE A O 1
ATOM 1625 N N . TYR A 1 211 ? -6.896 -5.396 4.235 1.00 83.19 211 TYR A N 1
ATOM 1626 C CA . TYR A 1 211 ? -5.873 -4.946 3.309 1.00 83.19 211 TYR A CA 1
ATOM 1627 C C . TYR A 1 211 ? -5.924 -5.846 2.097 1.00 83.19 211 TYR A C 1
ATOM 1629 O O . TYR A 1 211 ? -6.209 -7.040 2.213 1.00 83.19 211 TYR A O 1
ATOM 1637 N N . ASN A 1 212 ? -5.655 -5.278 0.935 1.00 81.56 212 ASN A N 1
ATOM 1638 C CA . ASN A 1 212 ? -5.587 -6.041 -0.289 1.00 81.56 212 ASN A CA 1
ATOM 1639 C C . ASN A 1 212 ? -4.445 -5.543 -1.160 1.00 81.56 212 ASN A C 1
ATOM 1641 O O . ASN A 1 212 ? -3.891 -4.472 -0.919 1.00 81.56 212 ASN A O 1
ATOM 1645 N N . ASN A 1 213 ? -4.085 -6.346 -2.150 1.00 79.56 213 ASN A N 1
ATOM 1646 C CA . ASN A 1 213 ? -3.044 -5.988 -3.095 1.00 79.56 213 ASN A CA 1
ATOM 1647 C C . ASN A 1 213 ? -3.588 -5.523 -4.452 1.00 79.56 213 ASN A C 1
ATOM 1649 O O . ASN A 1 213 ? -2.841 -5.501 -5.423 1.00 79.56 213 ASN A O 1
ATOM 1653 N N . ALA A 1 214 ? -4.871 -5.176 -4.547 1.00 65.62 214 ALA A N 1
ATOM 1654 C CA . ALA A 1 214 ? -5.472 -4.710 -5.785 1.00 65.62 214 ALA A CA 1
ATOM 1655 C C . ALA A 1 214 ? -5.266 -3.210 -6.004 1.00 65.62 214 ALA A C 1
ATOM 1657 O O . ALA A 1 214 ? -5.365 -2.416 -5.072 1.00 65.62 214 ALA A O 1
ATOM 1658 N N . TYR A 1 215 ? -5.095 -2.815 -7.263 1.00 57.47 215 TYR A N 1
ATOM 1659 C CA . TYR A 1 215 ? -5.237 -1.426 -7.702 1.00 57.47 215 TYR A CA 1
ATOM 1660 C C . TYR A 1 215 ? -6.095 -1.377 -8.970 1.00 57.47 215 TYR A C 1
ATOM 1662 O O . TYR A 1 215 ? -6.049 -2.300 -9.781 1.00 57.47 215 TYR A O 1
ATOM 1670 N N . LYS A 1 216 ? -6.940 -0.352 -9.137 1.00 42.28 216 LYS A N 1
ATOM 1671 C CA . LYS A 1 216 ? -7.852 -0.269 -10.293 1.00 42.28 216 LYS A CA 1
ATOM 1672 C C . LYS A 1 216 ? -7.111 0.114 -11.574 1.00 42.28 216 LYS A C 1
ATOM 1674 O O . LYS A 1 216 ? -6.370 1.089 -11.578 1.00 42.28 216 LYS A O 1
ATOM 1679 N N . VAL A 1 217 ? -7.370 -0.619 -12.658 1.00 30.83 217 VAL A N 1
ATOM 1680 C CA . VAL A 1 217 ? -6.865 -0.354 -14.012 1.00 30.83 217 VAL A CA 1
ATOM 1681 C C . VAL A 1 217 ? -8.042 -0.190 -14.972 1.00 30.83 217 VAL A C 1
ATOM 1683 O O . VAL A 1 217 ? -8.765 -1.139 -15.267 1.00 30.83 217 VAL A O 1
ATOM 1686 N N . TYR A 1 218 ? -8.217 1.025 -15.487 1.00 29.12 218 TYR A N 1
ATOM 1687 C CA . TYR A 1 218 ? -9.222 1.328 -16.505 1.00 29.12 218 TYR A CA 1
ATOM 1688 C C . TYR A 1 218 ? -8.749 0.813 -17.878 1.00 29.12 218 TYR A C 1
ATOM 1690 O O . TYR A 1 218 ? -7.664 1.189 -18.330 1.00 29.12 218 TYR A O 1
ATOM 1698 N N . ILE A 1 219 ? -9.536 -0.040 -18.550 1.00 29.11 219 ILE A N 1
ATOM 1699 C CA . ILE A 1 219 ? -9.236 -0.567 -19.896 1.00 29.11 219 ILE A CA 1
ATOM 1700 C C . ILE A 1 219 ? -10.348 -0.139 -20.854 1.00 29.11 219 ILE A C 1
ATOM 1702 O O . ILE A 1 219 ? -11.461 -0.653 -20.821 1.00 29.11 219 ILE A O 1
ATOM 1706 N N . LYS A 1 220 ? -10.035 0.771 -21.784 1.00 28.59 220 LYS A N 1
ATOM 1707 C CA . LYS A 1 220 ? -10.970 1.153 -22.850 1.00 28.59 220 LYS A CA 1
ATOM 1708 C C . LYS A 1 220 ? -11.033 0.065 -23.925 1.00 28.59 220 LYS A C 1
ATOM 1710 O O . LYS A 1 220 ? -10.103 -0.091 -24.717 1.00 28.59 220 LYS A O 1
ATOM 1715 N N . ASP A 1 221 ? -12.157 -0.639 -23.978 1.00 31.30 221 ASP A N 1
ATOM 1716 C CA . ASP A 1 221 ? -12.461 -1.608 -25.025 1.00 31.30 221 ASP A CA 1
ATOM 1717 C C . ASP A 1 221 ? -12.567 -0.953 -26.418 1.00 31.30 221 ASP A C 1
ATOM 1719 O O . ASP A 1 221 ? -13.081 0.158 -26.598 1.00 31.30 221 ASP A O 1
ATOM 1723 N N . LYS A 1 222 ? -12.073 -1.672 -27.433 1.00 34.69 222 LYS A N 1
ATOM 1724 C CA . LYS A 1 222 ? -12.148 -1.311 -28.858 1.00 34.69 222 LYS A CA 1
ATOM 1725 C C . LYS A 1 222 ? -13.609 -1.125 -29.280 1.00 34.69 222 LYS A C 1
ATOM 1727 O O . LYS A 1 222 ? -14.393 -2.071 -29.231 1.00 34.69 222 LYS A O 1
ATOM 1732 N N . LYS A 1 223 ? -13.957 0.057 -29.802 1.00 34.00 223 LYS A N 1
ATOM 1733 C CA . LYS A 1 223 ? -15.246 0.287 -30.474 1.00 34.00 223 LYS A CA 1
ATOM 1734 C C . LYS A 1 223 ? -15.464 -0.750 -31.586 1.00 34.00 223 LYS A C 1
ATOM 1736 O O . LYS A 1 223 ? -14.670 -0.837 -32.524 1.00 34.00 223 LYS A O 1
ATOM 1741 N N . ARG A 1 224 ? -16.562 -1.506 -31.468 1.00 30.86 224 ARG A N 1
ATOM 1742 C CA . ARG A 1 224 ? -17.217 -2.200 -32.583 1.00 30.86 224 ARG A CA 1
ATOM 1743 C C . ARG A 1 224 ? -17.711 -1.170 -33.600 1.00 30.86 224 ARG A C 1
ATOM 1745 O O . ARG A 1 224 ? -18.117 -0.071 -33.232 1.00 30.86 224 ARG A O 1
ATOM 1752 N N . HIS A 1 225 ? -17.621 -1.575 -34.857 1.00 31.67 225 HIS A N 1
ATOM 1753 C CA . HIS A 1 225 ? -18.058 -0.872 -36.052 1.00 31.67 225 HIS A CA 1
ATOM 1754 C C . HIS A 1 225 ? -19.594 -0.797 -36.159 1.00 31.67 225 HIS A C 1
ATOM 1756 O O . HIS A 1 225 ? -20.284 -1.721 -35.732 1.00 31.67 225 HIS A O 1
ATOM 1762 N N . ASP A 1 226 ? -20.011 0.279 -36.827 1.00 32.59 226 ASP A N 1
ATOM 1763 C CA . ASP A 1 226 ? -21.195 0.502 -37.667 1.00 32.59 226 ASP A CA 1
ATOM 1764 C C . ASP A 1 226 ? -22.602 0.667 -37.071 1.00 32.59 226 ASP A C 1
ATOM 1766 O O . ASP A 1 226 ? -23.170 -0.217 -36.439 1.00 32.59 226 ASP A O 1
ATOM 1770 N N . ASP A 1 227 ? -23.131 1.837 -37.444 1.00 32.25 227 ASP A N 1
ATOM 1771 C CA . ASP A 1 227 ? -24.475 2.160 -37.909 1.00 32.25 227 ASP A CA 1
ATOM 1772 C C . ASP A 1 227 ? -25.695 2.045 -36.985 1.00 32.25 227 ASP A C 1
ATOM 1774 O O . ASP A 1 227 ? -26.040 1.017 -36.411 1.00 32.25 227 ASP A O 1
ATOM 1778 N N . ASP A 1 228 ? -26.429 3.156 -37.057 1.00 31.62 228 ASP A N 1
ATOM 1779 C CA . ASP A 1 228 ? -27.881 3.286 -37.088 1.00 31.62 228 ASP A CA 1
ATOM 1780 C C . ASP A 1 228 ? -28.528 4.013 -35.903 1.00 31.62 228 ASP A C 1
ATOM 1782 O O . ASP A 1 228 ? -28.143 3.934 -34.737 1.00 31.62 228 ASP A O 1
ATOM 1786 N N . CYS A 1 229 ? -29.478 4.845 -36.300 1.00 33.19 229 CYS A N 1
ATOM 1787 C CA . CYS A 1 229 ? -30.096 5.927 -35.569 1.00 33.19 229 CYS A CA 1
ATOM 1788 C C . CYS A 1 229 ? -30.945 5.439 -34.393 1.00 33.19 229 CYS A C 1
ATOM 1790 O O . CYS A 1 229 ? -31.675 4.466 -34.532 1.00 33.19 229 CYS A O 1
ATOM 1792 N N . CYS A 1 230 ? -30.982 6.210 -33.302 1.00 28.14 230 CYS A N 1
ATOM 1793 C CA . CYS A 1 230 ? -32.242 6.577 -32.654 1.00 28.14 230 CYS A CA 1
ATOM 1794 C C . CYS A 1 230 ? -32.047 7.719 -31.646 1.00 28.14 230 CYS A C 1
ATOM 1796 O O . CYS A 1 230 ? -30.986 7.907 -31.062 1.00 28.14 230 CYS A O 1
ATOM 1798 N N . SER A 1 231 ? -33.112 8.498 -31.555 1.00 31.14 231 SER A N 1
ATOM 1799 C CA . SER A 1 231 ? -33.327 9.797 -30.930 1.00 31.14 231 SER A CA 1
ATOM 1800 C C . SER A 1 231 ? -33.217 9.840 -29.406 1.00 31.14 231 SER A C 1
ATOM 1802 O O . SER A 1 231 ? -33.645 8.900 -28.747 1.00 31.14 231 SER A O 1
ATOM 1804 N N . ASP A 1 232 ? -32.744 10.998 -28.939 1.00 37.09 232 ASP A N 1
ATOM 1805 C CA . ASP A 1 232 ? -33.175 11.820 -27.798 1.00 37.09 232 ASP A CA 1
ATOM 1806 C C . ASP A 1 232 ? -33.596 11.186 -26.455 1.00 37.09 232 ASP A C 1
ATOM 1808 O O . ASP A 1 232 ? -34.439 10.299 -26.374 1.00 37.09 232 ASP A O 1
ATOM 1812 N N . GLU A 1 233 ? -33.085 11.862 -25.417 1.00 37.94 233 GLU A N 1
ATOM 1813 C CA . GLU A 1 233 ? -33.490 11.910 -24.002 1.00 37.94 233 GLU A CA 1
ATOM 1814 C C . GLU A 1 233 ? -32.819 10.894 -23.046 1.00 37.94 233 GLU A C 1
ATOM 1816 O O . GLU A 1 233 ? -32.888 9.683 -23.211 1.00 37.94 233 GLU A O 1
ATOM 1821 N N . ASP A 1 234 ? -32.159 11.457 -22.019 1.00 30.59 234 ASP A N 1
ATOM 1822 C CA . ASP A 1 234 ? -31.559 10.827 -20.824 1.00 30.59 234 ASP A CA 1
ATOM 1823 C C . ASP A 1 234 ? -30.073 10.400 -20.833 1.00 30.59 234 ASP A C 1
ATOM 1825 O O . ASP A 1 234 ? -29.677 9.445 -20.162 1.00 30.59 234 ASP A O 1
ATOM 1829 N N . ALA A 1 235 ? -29.189 11.190 -21.453 1.00 31.08 235 ALA A N 1
ATOM 1830 C CA . ALA A 1 235 ? -27.775 11.202 -21.057 1.00 31.08 235 ALA A CA 1
ATOM 1831 C C . ALA A 1 235 ? -27.565 12.202 -19.904 1.00 31.08 235 ALA A C 1
ATOM 1833 O O . ALA A 1 235 ? -27.385 13.399 -20.124 1.00 31.08 235 ALA A O 1
ATOM 1834 N N . PHE A 1 236 ? -27.620 11.717 -18.661 1.00 29.47 236 PHE A N 1
ATOM 1835 C CA . PHE A 1 236 ? -27.207 12.485 -17.486 1.00 29.47 236 PHE A CA 1
ATOM 1836 C C . PHE A 1 236 ? -25.692 12.721 -17.571 1.00 29.47 236 PHE A C 1
ATOM 1838 O O . PHE A 1 236 ? -24.887 11.825 -17.317 1.00 29.47 236 PHE A O 1
ATOM 1845 N N . ASP A 1 237 ? -25.329 13.919 -18.020 1.00 31.92 237 ASP A N 1
ATOM 1846 C CA . ASP A 1 237 ? -23.965 14.350 -18.301 1.00 31.92 237 ASP A CA 1
ATOM 1847 C C . ASP A 1 237 ? -23.152 14.432 -16.997 1.00 31.92 237 ASP A C 1
ATOM 1849 O O . ASP A 1 237 ? -23.269 15.372 -16.210 1.00 31.92 237 ASP A O 1
ATOM 1853 N N . LEU A 1 238 ? -22.347 13.402 -16.728 1.00 30.22 238 LEU A N 1
ATOM 1854 C CA . LEU A 1 238 ? -21.512 13.278 -15.529 1.00 30.22 238 LEU A CA 1
ATOM 1855 C C . LEU A 1 238 ? -20.126 13.907 -15.755 1.00 30.22 238 LEU A C 1
ATOM 1857 O O . LEU A 1 238 ? -19.106 13.336 -15.366 1.00 30.22 238 LEU A O 1
ATOM 1861 N N . HIS A 1 239 ? -20.080 15.048 -16.453 1.00 34.53 239 HIS A N 1
ATOM 1862 C CA . HIS A 1 239 ? -18.829 15.620 -16.950 1.00 34.53 239 HIS A CA 1
ATOM 1863 C C . HIS A 1 239 ? -18.257 16.807 -16.176 1.00 34.53 239 HIS A C 1
ATOM 1865 O O . HIS A 1 239 ? -17.117 17.172 -16.448 1.00 34.53 239 HIS A O 1
ATOM 1871 N N . ASP A 1 240 ? -18.939 17.343 -15.165 1.00 35.53 240 ASP A N 1
ATOM 1872 C CA . ASP A 1 240 ? -18.431 18.505 -14.431 1.00 35.53 240 ASP A CA 1
ATOM 1873 C C . ASP A 1 240 ? -18.555 18.317 -12.917 1.00 35.53 240 ASP A C 1
ATOM 1875 O O . ASP A 1 240 ? -19.650 18.405 -12.364 1.00 35.53 240 ASP A O 1
ATOM 1879 N N . ASN A 1 241 ? -17.422 18.003 -12.270 1.00 31.81 241 ASN A N 1
ATOM 1880 C CA . ASN A 1 241 ? -17.008 18.423 -10.915 1.00 31.81 241 ASN A CA 1
ATOM 1881 C C . ASN A 1 241 ? -15.884 17.520 -10.356 1.00 31.81 241 ASN A C 1
ATOM 1883 O O . ASN A 1 241 ? -16.068 16.798 -9.378 1.00 31.81 241 ASN A O 1
ATOM 1887 N N . LEU A 1 242 ? -14.679 17.599 -10.931 1.00 34.41 242 LEU A N 1
ATOM 1888 C CA . LEU A 1 242 ? -13.447 17.262 -10.205 1.00 34.41 242 LEU A CA 1
ATOM 1889 C C . LEU A 1 242 ? -12.607 18.535 -10.108 1.00 34.41 242 LEU A C 1
ATOM 1891 O O . LEU A 1 242 ? -11.846 18.878 -11.007 1.00 34.41 242 LEU A O 1
ATOM 1895 N N . ALA A 1 243 ? -12.789 19.257 -9.004 1.00 38.50 243 ALA A N 1
ATOM 1896 C CA . ALA A 1 243 ? -12.136 20.526 -8.686 1.00 38.50 243 ALA A CA 1
ATOM 1897 C C . ALA A 1 243 ? -10.610 20.416 -8.418 1.00 38.50 243 ALA A C 1
ATOM 1899 O O . ALA A 1 243 ? -10.044 21.298 -7.782 1.00 38.50 243 ALA A O 1
ATOM 1900 N N . SER A 1 244 ? -9.936 19.353 -8.878 1.00 44.56 244 SER A N 1
ATOM 1901 C CA . SER A 1 244 ? -8.528 19.039 -8.575 1.00 44.56 244 SER A CA 1
ATOM 1902 C C . SER A 1 244 ? -7.530 19.325 -9.710 1.00 44.56 244 SER A C 1
ATOM 1904 O O . SER A 1 244 ? -6.325 19.335 -9.469 1.00 44.56 244 SER A O 1
ATOM 1906 N N . LYS A 1 245 ? -7.977 19.604 -10.944 1.00 49.50 245 LYS A N 1
ATOM 1907 C CA . LYS A 1 245 ? -7.081 19.866 -12.091 1.00 49.50 245 LYS A CA 1
ATOM 1908 C C . LYS A 1 245 ? -6.713 21.350 -12.208 1.00 49.50 245 LYS A C 1
ATOM 1910 O O . LYS A 1 245 ? -7.277 22.075 -13.025 1.00 49.50 245 LYS A O 1
ATOM 1915 N N . GLN A 1 246 ? -5.753 21.827 -11.414 1.00 49.03 246 GLN A N 1
ATOM 1916 C CA . GLN A 1 246 ? -5.211 23.183 -11.580 1.00 49.03 246 GLN A CA 1
ATOM 1917 C C . GLN A 1 246 ? -4.082 23.188 -12.625 1.00 49.03 246 GLN A C 1
ATOM 1919 O O . GLN A 1 246 ? -3.059 22.526 -12.447 1.00 49.03 246 GLN A O 1
ATOM 1924 N N . ASN A 1 247 ? -4.275 23.929 -13.724 1.00 55.56 247 ASN A N 1
ATOM 1925 C CA . ASN A 1 247 ? -3.313 24.087 -14.831 1.00 55.56 247 ASN A CA 1
ATOM 1926 C C . ASN A 1 247 ? -2.785 22.767 -15.436 1.00 55.56 247 ASN A C 1
ATOM 1928 O O . ASN A 1 247 ? -1.720 22.749 -16.043 1.00 55.56 247 ASN A O 1
ATOM 1932 N N . TYR A 1 248 ? -3.531 21.669 -15.285 1.00 65.38 248 TYR A N 1
ATOM 1933 C CA . TYR A 1 248 ? -3.189 20.354 -15.823 1.00 65.38 248 TYR A CA 1
ATOM 1934 C C . TYR A 1 248 ? -4.055 20.072 -17.052 1.00 65.38 248 TYR A C 1
ATOM 1936 O O . TYR A 1 248 ? -5.253 19.807 -16.932 1.00 65.38 248 TYR A O 1
ATOM 1944 N N . SER A 1 249 ? -3.473 20.218 -18.243 1.00 72.12 249 SER A N 1
ATOM 1945 C CA . SER A 1 249 ? -4.216 20.099 -19.499 1.00 72.12 249 SER A CA 1
ATOM 1946 C C . SER A 1 249 ? -4.443 18.638 -19.887 1.00 72.12 249 SER A C 1
ATOM 1948 O O . SER A 1 249 ? -3.613 17.773 -19.616 1.00 72.12 249 SER A O 1
ATOM 1950 N N . THR A 1 250 ? -5.532 18.361 -20.606 1.00 64.19 250 THR A N 1
ATOM 1951 C CA . THR A 1 250 ? -5.790 17.024 -21.171 1.00 64.19 250 THR A CA 1
ATOM 1952 C C . THR A 1 250 ? -4.667 16.577 -22.112 1.00 64.19 250 THR A C 1
ATOM 1954 O O . THR A 1 250 ? -4.326 15.406 -22.145 1.00 64.19 250 THR A O 1
ATOM 1957 N N . ALA A 1 251 ? -4.017 17.512 -22.812 1.00 59.81 251 ALA A N 1
ATOM 1958 C CA . ALA A 1 251 ? -2.847 17.200 -23.629 1.00 59.81 251 ALA A CA 1
ATOM 1959 C C . ALA A 1 251 ? -1.643 16.746 -22.782 1.00 59.81 251 ALA A C 1
ATOM 1961 O O . ALA A 1 251 ? -0.911 15.851 -23.195 1.00 59.81 251 ALA A O 1
ATOM 1962 N N . ALA A 1 252 ? -1.431 17.344 -21.603 1.00 63.94 252 ALA A N 1
ATOM 1963 C CA . ALA A 1 252 ? -0.395 16.902 -20.671 1.00 63.94 252 ALA A CA 1
ATOM 1964 C C . ALA A 1 252 ? -0.731 15.526 -20.076 1.00 63.94 252 ALA A C 1
ATOM 1966 O O . ALA A 1 252 ? 0.147 14.676 -19.976 1.00 63.94 252 ALA A O 1
ATOM 1967 N N . GLU A 1 253 ? -2.002 15.287 -19.754 1.00 68.06 253 GLU A N 1
ATOM 1968 C CA . GLU A 1 253 ? -2.524 13.990 -19.304 1.00 68.06 253 GLU A CA 1
ATOM 1969 C C . GLU A 1 253 ? -2.300 12.885 -20.354 1.00 68.06 253 GLU A C 1
ATOM 1971 O O . GLU A 1 253 ? -1.767 11.820 -20.041 1.00 68.06 253 GLU A O 1
ATOM 1976 N N . ASP A 1 254 ? -2.627 13.156 -21.619 1.00 64.19 254 ASP A N 1
ATOM 1977 C CA . ASP A 1 254 ? -2.409 12.229 -22.734 1.00 64.19 254 ASP A CA 1
ATOM 1978 C C . ASP A 1 254 ? -0.914 11.981 -22.991 1.00 64.19 254 ASP A C 1
ATOM 1980 O O . ASP A 1 254 ? -0.500 10.850 -23.250 1.00 64.19 254 ASP A O 1
ATOM 1984 N N . GLN A 1 255 ? -0.079 13.018 -22.883 1.00 68.44 255 GLN A N 1
ATOM 1985 C CA . GLN A 1 255 ? 1.361 12.891 -23.103 1.00 68.44 255 GLN A CA 1
ATOM 1986 C C . GLN A 1 255 ? 2.071 12.165 -21.950 1.00 68.44 255 GLN A C 1
ATOM 1988 O O . GLN A 1 255 ? 3.029 11.441 -22.211 1.00 68.44 255 GLN A O 1
ATOM 1993 N N . ILE A 1 256 ? 1.613 12.302 -20.700 1.00 69.62 256 ILE A N 1
ATOM 1994 C CA . ILE A 1 256 ? 2.146 11.507 -19.580 1.00 69.62 256 ILE A CA 1
ATOM 1995 C C . ILE A 1 256 ? 1.756 10.035 -19.753 1.00 69.62 256 ILE A C 1
ATOM 1997 O O . ILE A 1 256 ? 2.609 9.170 -19.585 1.00 69.62 256 ILE A O 1
ATOM 2001 N N . ASN A 1 257 ? 0.540 9.737 -20.220 1.00 62.00 257 ASN A N 1
ATOM 2002 C CA . ASN A 1 257 ? 0.153 8.367 -20.580 1.00 62.00 257 ASN A CA 1
ATOM 2003 C C . ASN A 1 257 ? 1.023 7.782 -21.703 1.00 62.00 257 ASN A C 1
ATOM 2005 O O . ASN A 1 257 ? 1.464 6.633 -21.625 1.00 62.00 257 ASN A O 1
ATOM 2009 N N . ALA A 1 258 ? 1.330 8.584 -22.726 1.00 68.94 258 ALA A N 1
ATOM 2010 C CA . ALA A 1 258 ? 2.266 8.186 -23.772 1.00 68.94 258 ALA A CA 1
ATOM 2011 C C . ALA A 1 258 ? 3.680 7.943 -23.216 1.00 68.94 258 ALA A C 1
ATOM 2013 O O . ALA A 1 258 ? 4.338 6.992 -23.634 1.00 68.94 258 ALA A O 1
ATOM 2014 N N . GLN A 1 259 ? 4.132 8.758 -22.257 1.00 76.31 259 GLN A N 1
ATOM 2015 C CA . GLN A 1 259 ? 5.429 8.584 -21.605 1.00 76.31 259 GLN A CA 1
ATOM 2016 C C . GLN A 1 259 ? 5.474 7.307 -20.758 1.00 76.31 259 GLN A C 1
ATOM 2018 O O . GLN A 1 259 ? 6.420 6.541 -20.890 1.00 76.31 259 GLN A O 1
ATOM 2023 N N . ILE A 1 260 ? 4.434 7.021 -19.966 1.00 70.88 260 ILE A N 1
ATOM 2024 C CA . ILE A 1 260 ? 4.314 5.782 -19.177 1.00 70.88 260 ILE A CA 1
ATOM 2025 C C . ILE A 1 260 ? 4.476 4.552 -20.079 1.00 70.88 260 ILE A C 1
ATOM 2027 O O . ILE A 1 260 ? 5.188 3.613 -19.725 1.00 70.88 260 ILE A O 1
ATOM 2031 N N . LEU A 1 261 ? 3.864 4.567 -21.267 1.00 71.12 261 LEU A N 1
ATOM 2032 C CA . LEU A 1 261 ? 4.034 3.496 -22.247 1.00 71.12 261 LEU A CA 1
ATOM 2033 C C . LEU A 1 261 ? 5.484 3.385 -22.744 1.00 71.12 261 LEU A C 1
ATOM 2035 O O . LEU A 1 261 ? 5.981 2.270 -22.883 1.00 71.12 261 LEU A O 1
ATOM 2039 N N . GLN A 1 262 ? 6.159 4.505 -23.021 1.00 69.25 262 GLN A N 1
ATOM 2040 C CA . GLN A 1 262 ? 7.560 4.485 -23.463 1.00 69.25 262 GLN A CA 1
ATOM 2041 C C . GLN A 1 262 ? 8.473 3.850 -22.410 1.00 69.25 262 GLN A C 1
ATOM 2043 O O . GLN A 1 262 ? 9.240 2.952 -22.754 1.00 69.25 262 GLN A O 1
ATOM 2048 N N . GLU A 1 263 ? 8.314 4.210 -21.135 1.00 76.69 263 GLU A N 1
ATOM 2049 C CA . GLU A 1 263 ? 9.113 3.616 -20.053 1.00 76.69 263 GLU A CA 1
ATOM 2050 C C . GLU A 1 263 ? 8.831 2.116 -19.892 1.00 76.69 263 GLU A C 1
ATOM 2052 O O . GLU A 1 263 ? 9.733 1.298 -19.715 1.00 76.69 263 GLU A O 1
ATOM 2057 N N . GLN A 1 264 ? 7.571 1.704 -20.031 1.00 74.06 264 GLN A N 1
ATOM 2058 C CA . GLN A 1 264 ? 7.205 0.288 -19.981 1.00 74.06 264 GLN A CA 1
ATOM 2059 C C . GLN A 1 264 ? 7.771 -0.518 -21.162 1.00 74.06 264 GLN A C 1
ATOM 2061 O O . GLN A 1 264 ? 8.160 -1.676 -20.985 1.00 74.06 264 GLN A O 1
ATOM 2066 N N . ILE A 1 265 ? 7.850 0.082 -22.354 1.00 71.75 265 ILE A N 1
ATOM 2067 C CA . ILE A 1 265 ? 8.498 -0.515 -23.530 1.00 71.75 265 ILE A CA 1
ATOM 2068 C C . ILE A 1 265 ? 10.005 -0.634 -23.311 1.00 71.75 265 ILE A C 1
ATOM 2070 O O . ILE A 1 265 ? 10.575 -1.692 -23.588 1.00 71.75 265 ILE A O 1
ATOM 2074 N N . ALA A 1 266 ? 10.652 0.420 -22.814 1.00 68.81 266 ALA A N 1
ATOM 2075 C CA . ALA A 1 266 ? 12.082 0.413 -22.531 1.00 68.81 266 ALA A CA 1
ATOM 2076 C C . ALA A 1 266 ? 12.421 -0.651 -21.475 1.00 68.81 266 ALA A C 1
ATOM 2078 O O . ALA A 1 266 ? 13.269 -1.509 -21.721 1.00 68.81 266 ALA A O 1
ATOM 2079 N N . ALA A 1 267 ? 11.652 -0.712 -20.381 1.00 77.25 267 ALA A N 1
ATOM 2080 C CA . ALA A 1 267 ? 11.755 -1.765 -19.375 1.00 77.25 267 ALA A CA 1
ATOM 2081 C C . ALA A 1 267 ? 11.659 -3.170 -19.989 1.00 77.25 267 ALA A C 1
ATOM 2083 O O . ALA A 1 267 ? 12.540 -4.001 -19.782 1.00 77.25 267 ALA A O 1
ATOM 2084 N N . ALA A 1 268 ? 10.613 -3.457 -20.767 1.00 76.12 268 ALA A N 1
ATOM 2085 C CA . ALA A 1 268 ? 10.432 -4.782 -21.359 1.00 76.12 268 ALA A CA 1
ATOM 2086 C C . ALA A 1 268 ? 11.591 -5.174 -22.296 1.00 76.12 268 ALA A C 1
ATOM 2088 O O . ALA A 1 268 ? 12.004 -6.335 -22.324 1.00 76.12 268 ALA A O 1
ATOM 2089 N N . ASN A 1 269 ? 12.148 -4.214 -23.041 1.00 73.06 269 ASN A N 1
ATOM 2090 C CA . ASN A 1 269 ? 13.314 -4.464 -23.885 1.00 73.06 269 ASN A CA 1
ATOM 2091 C C . ASN A 1 269 ? 14.581 -4.701 -23.062 1.00 73.06 269 ASN A C 1
ATOM 2093 O O . ASN A 1 269 ? 15.330 -5.618 -23.384 1.00 73.06 269 ASN A O 1
ATOM 2097 N N . TYR A 1 270 ? 14.797 -3.964 -21.976 1.00 75.50 270 TYR A N 1
ATOM 2098 C CA . TYR A 1 270 ? 15.918 -4.219 -21.074 1.00 75.50 270 TYR A CA 1
ATOM 2099 C C . TYR A 1 270 ? 15.821 -5.564 -20.363 1.00 75.50 270 TYR A C 1
ATOM 2101 O O . TYR A 1 270 ? 16.830 -6.252 -20.233 1.00 75.50 270 TYR A O 1
ATOM 2109 N N . GLU A 1 271 ? 14.619 -5.989 -19.974 1.00 75.06 271 GLU A N 1
ATOM 2110 C CA . GLU A 1 271 ? 14.393 -7.333 -19.437 1.00 75.06 271 GLU A CA 1
ATOM 2111 C C . GLU A 1 271 ? 14.772 -8.403 -20.459 1.00 75.06 271 GLU A C 1
ATOM 2113 O O . GLU A 1 271 ? 15.432 -9.384 -20.127 1.00 75.06 271 GLU A O 1
ATOM 2118 N N . SER A 1 272 ? 14.392 -8.186 -21.719 1.00 75.12 272 SER A N 1
ATOM 2119 C CA . SER A 1 272 ? 14.714 -9.082 -22.824 1.00 75.12 272 SER A CA 1
ATOM 2120 C C . SER A 1 272 ? 16.215 -9.125 -23.128 1.00 75.12 272 SER A C 1
ATOM 2122 O O . SER A 1 272 ? 16.777 -10.201 -23.319 1.00 75.12 272 SER A O 1
ATOM 2124 N N . ILE A 1 273 ? 16.887 -7.969 -23.125 1.00 70.12 273 ILE A N 1
ATOM 2125 C CA . ILE A 1 273 ? 18.343 -7.857 -23.284 1.00 70.12 273 ILE A CA 1
ATOM 2126 C C . ILE A 1 273 ? 19.047 -8.578 -22.128 1.00 70.12 273 ILE A C 1
ATOM 2128 O O . ILE A 1 273 ? 19.890 -9.437 -22.373 1.00 70.12 273 ILE A O 1
ATOM 2132 N N . GLY A 1 274 ? 18.670 -8.303 -20.878 1.00 68.00 274 GLY A N 1
ATOM 2133 C CA . GLY A 1 274 ? 19.241 -8.965 -19.702 1.00 68.00 274 GLY A CA 1
ATOM 2134 C C . GLY A 1 274 ? 19.029 -10.480 -19.727 1.00 68.00 274 GLY A C 1
ATOM 2135 O O . GLY A 1 274 ? 19.976 -11.247 -19.562 1.00 68.00 274 GLY A O 1
ATOM 2136 N N . ALA A 1 275 ? 17.810 -10.928 -20.040 1.00 68.44 275 ALA A N 1
ATOM 2137 C CA . ALA A 1 275 ? 17.486 -12.345 -20.186 1.00 68.44 275 ALA A CA 1
ATOM 2138 C C . ALA A 1 275 ? 18.283 -13.029 -21.310 1.00 68.44 275 ALA A C 1
ATOM 2140 O O . ALA A 1 275 ? 18.602 -14.214 -21.194 1.00 68.44 275 ALA A O 1
ATOM 2141 N N . TYR A 1 276 ? 18.614 -12.295 -22.377 1.00 65.62 276 TYR A N 1
ATOM 2142 C CA . TYR A 1 276 ? 19.453 -12.781 -23.467 1.00 65.62 276 TYR A CA 1
ATOM 2143 C C . TYR A 1 276 ? 20.935 -12.897 -23.071 1.00 65.62 276 TYR A C 1
ATOM 2145 O O . TYR A 1 276 ? 21.577 -13.874 -23.460 1.00 65.62 276 TYR A O 1
ATOM 2153 N N . PHE A 1 277 ? 21.484 -11.948 -22.297 1.00 64.88 277 PHE A N 1
ATOM 2154 C CA . PHE A 1 277 ? 22.918 -11.922 -21.971 1.00 64.88 277 PHE A CA 1
ATOM 2155 C C . PHE A 1 277 ? 23.334 -12.700 -20.707 1.00 64.88 277 PHE A C 1
ATOM 2157 O O . PHE A 1 277 ? 24.436 -13.237 -20.755 1.00 64.88 277 PHE A O 1
ATOM 2164 N N . ALA A 1 278 ? 22.506 -12.847 -19.653 1.00 55.16 278 ALA A N 1
ATOM 2165 C CA . ALA A 1 278 ? 22.555 -13.931 -18.638 1.00 55.16 278 ALA A CA 1
ATOM 2166 C C . ALA A 1 278 ? 21.687 -13.655 -17.382 1.00 55.16 278 ALA A C 1
ATOM 2168 O O . ALA A 1 278 ? 21.408 -12.525 -17.010 1.00 55.16 278 ALA A O 1
ATOM 2169 N N . ARG A 1 279 ? 21.304 -14.748 -16.698 1.00 56.25 279 ARG A N 1
ATOM 2170 C CA . ARG A 1 279 ? 20.545 -14.833 -15.430 1.00 56.25 279 ARG A CA 1
ATOM 2171 C C . ARG A 1 279 ? 21.125 -13.982 -14.275 1.00 56.25 279 ARG A C 1
ATOM 2173 O O . ARG A 1 279 ? 22.065 -14.439 -13.636 1.00 56.25 279 ARG A O 1
ATOM 2180 N N . ASP A 1 280 ? 20.513 -12.841 -13.952 1.00 37.88 280 ASP A N 1
ATOM 2181 C CA . ASP A 1 280 ? 19.859 -12.509 -12.664 1.00 37.88 280 ASP A CA 1
ATOM 2182 C C . ASP A 1 280 ? 19.530 -11.001 -12.540 1.00 37.88 280 ASP A C 1
ATOM 2184 O O . ASP A 1 280 ? 20.246 -10.129 -13.011 1.00 37.88 280 ASP A O 1
ATOM 2188 N N . ASN A 1 281 ? 18.402 -10.736 -11.873 1.00 40.22 281 ASN A N 1
ATOM 2189 C CA . ASN A 1 281 ? 17.978 -9.546 -11.120 1.00 40.22 281 ASN A CA 1
ATOM 2190 C C . ASN A 1 281 ? 18.533 -8.145 -11.483 1.00 40.22 281 ASN A C 1
ATOM 2192 O O . ASN A 1 281 ? 19.184 -7.489 -10.668 1.00 40.22 281 ASN A O 1
ATOM 2196 N N . ILE A 1 282 ? 18.133 -7.607 -12.638 1.00 46.97 282 ILE A N 1
ATOM 2197 C CA . ILE A 1 282 ? 18.169 -6.156 -12.870 1.00 46.97 282 ILE A CA 1
ATOM 2198 C C . ILE A 1 282 ? 16.795 -5.588 -12.504 1.00 46.97 282 ILE A C 1
ATOM 2200 O O . ILE A 1 282 ? 15.799 -5.827 -13.187 1.00 46.97 282 ILE A O 1
ATOM 2204 N N . GLY A 1 283 ? 16.730 -4.836 -11.405 1.00 47.50 283 GLY A N 1
ATOM 2205 C CA . GLY A 1 283 ? 15.627 -3.909 -11.172 1.00 47.50 283 GLY A CA 1
ATOM 2206 C C . GLY A 1 283 ? 15.693 -2.839 -12.254 1.00 47.50 283 GLY A C 1
ATOM 2207 O O . GLY A 1 283 ? 16.612 -2.032 -12.256 1.00 47.50 283 GLY A O 1
ATOM 2208 N N . LEU A 1 284 ? 14.776 -2.899 -13.214 1.00 59.56 284 LEU A N 1
ATOM 2209 C CA . LEU A 1 284 ? 14.800 -2.047 -14.399 1.00 59.56 284 LEU A CA 1
ATOM 2210 C C . LEU A 1 284 ? 14.421 -0.612 -14.008 1.00 59.56 284 LEU A C 1
ATOM 2212 O O . LEU A 1 284 ? 13.267 -0.418 -13.606 1.00 59.56 284 LEU A O 1
ATOM 2216 N N . PRO A 1 285 ? 15.335 0.373 -14.131 1.00 65.06 285 PRO A N 1
ATOM 2217 C CA . PRO A 1 285 ? 15.068 1.773 -13.783 1.00 65.06 285 PRO A CA 1
ATOM 2218 C C . PRO A 1 285 ? 13.782 2.300 -14.433 1.00 65.06 285 PRO A C 1
ATOM 2220 O O . PRO A 1 285 ? 12.948 2.919 -13.776 1.00 65.06 285 PRO A O 1
ATOM 2223 N N . GLU A 1 286 ? 13.514 1.883 -15.672 1.00 71.56 286 GLU A N 1
ATOM 2224 C CA . GLU A 1 286 ? 12.332 2.314 -16.422 1.00 71.56 286 GLU A CA 1
ATOM 2225 C C . GLU A 1 286 ? 10.991 1.852 -15.832 1.00 71.56 286 GLU A C 1
ATOM 2227 O O . GLU A 1 286 ? 9.974 2.535 -15.962 1.00 71.56 286 GLU A O 1
ATOM 2232 N N . ARG A 1 287 ? 10.952 0.734 -15.090 1.00 75.19 287 ARG A N 1
ATOM 2233 C CA . ARG A 1 287 ? 9.733 0.367 -14.342 1.00 75.19 287 ARG A CA 1
ATOM 2234 C C . ARG A 1 287 ? 9.450 1.377 -13.234 1.00 75.19 287 ARG A C 1
ATOM 2236 O O . ARG A 1 287 ? 8.288 1.713 -13.009 1.00 75.19 287 ARG A O 1
ATOM 2243 N N . GLN A 1 288 ? 10.494 1.860 -12.565 1.00 76.25 288 GLN A N 1
ATOM 2244 C CA . GLN A 1 288 ? 10.367 2.880 -11.527 1.00 76.25 288 GLN A CA 1
ATOM 2245 C C . GLN A 1 288 ? 9.988 4.232 -12.143 1.00 76.25 288 GLN A C 1
ATOM 2247 O O . GLN A 1 288 ? 9.132 4.921 -11.596 1.00 76.25 288 GLN A O 1
ATOM 2252 N N . HIS A 1 289 ? 10.527 4.581 -13.314 1.00 74.94 289 HIS A N 1
ATOM 2253 C CA . HIS A 1 289 ? 10.132 5.783 -14.059 1.00 74.94 289 HIS A CA 1
ATOM 2254 C C . HIS A 1 289 ? 8.653 5.771 -14.460 1.00 74.94 289 HIS A C 1
ATOM 2256 O O . HIS A 1 289 ? 7.937 6.742 -14.197 1.00 74.94 289 HIS A O 1
ATOM 2262 N N . ALA A 1 290 ? 8.158 4.652 -15.000 1.00 74.50 290 ALA A N 1
ATOM 2263 C CA . ALA A 1 290 ? 6.738 4.481 -15.298 1.00 74.50 290 ALA A CA 1
ATOM 2264 C C . ALA A 1 290 ? 5.873 4.678 -14.041 1.00 74.50 290 ALA A C 1
ATOM 2266 O O . ALA A 1 290 ? 4.878 5.400 -14.074 1.00 74.50 290 ALA A O 1
ATOM 2267 N N . GLN A 1 291 ? 6.274 4.077 -12.916 1.00 78.94 291 GLN A N 1
ATOM 2268 C CA . GLN A 1 291 ? 5.567 4.196 -11.638 1.00 78.94 291 GLN A CA 1
ATOM 2269 C C . GLN A 1 291 ? 5.562 5.629 -11.097 1.00 78.94 291 GLN A C 1
ATOM 2271 O O . GLN A 1 291 ? 4.514 6.101 -10.660 1.00 78.94 291 GLN A O 1
ATOM 2276 N N . LYS A 1 292 ? 6.694 6.339 -11.172 1.00 78.75 292 LYS A N 1
ATOM 2277 C CA . LYS A 1 292 ? 6.799 7.756 -10.800 1.00 78.75 292 LYS A CA 1
ATOM 2278 C C . LYS A 1 292 ? 5.797 8.607 -11.593 1.00 78.75 292 LYS A C 1
ATOM 2280 O O . LYS A 1 292 ? 5.036 9.369 -11.001 1.00 78.75 292 LYS A O 1
ATOM 2285 N N . LEU A 1 293 ? 5.724 8.426 -12.915 1.00 75.81 293 LEU A N 1
ATOM 2286 C CA . LEU A 1 293 ? 4.783 9.155 -13.777 1.00 75.81 293 LEU A CA 1
ATOM 2287 C C . LEU A 1 293 ? 3.317 8.804 -13.497 1.00 75.81 293 LEU A C 1
ATOM 2289 O O . LEU A 1 293 ? 2.467 9.692 -13.519 1.00 75.81 293 LEU A O 1
ATOM 2293 N N . MET A 1 294 ? 3.020 7.538 -13.195 1.00 78.56 294 MET A N 1
ATOM 2294 C CA . MET A 1 294 ? 1.682 7.095 -12.789 1.00 78.56 294 MET A CA 1
ATOM 2295 C C . MET A 1 294 ? 1.246 7.778 -11.487 1.00 78.56 294 MET A C 1
ATOM 2297 O O . MET A 1 294 ? 0.185 8.397 -11.447 1.00 78.56 294 MET A O 1
ATOM 2301 N N . GLN A 1 295 ? 2.100 7.757 -10.461 1.00 74.62 295 GLN A N 1
ATOM 2302 C CA . GLN A 1 295 ? 1.842 8.437 -9.188 1.00 74.62 295 GLN A CA 1
ATOM 2303 C C . GLN A 1 295 ? 1.662 9.947 -9.383 1.00 74.62 295 GLN A C 1
ATOM 2305 O O . GLN A 1 295 ? 0.751 10.549 -8.818 1.00 74.62 295 GLN A O 1
ATOM 2310 N N . TYR A 1 296 ? 2.490 10.564 -10.230 1.00 74.62 296 TYR A N 1
ATOM 2311 C CA . TYR A 1 296 ? 2.358 11.978 -10.568 1.00 74.62 296 TYR A CA 1
ATOM 2312 C C . TYR A 1 296 ? 1.028 12.287 -11.274 1.00 74.62 296 TYR A C 1
ATOM 2314 O O . TYR A 1 296 ? 0.382 13.295 -10.983 1.00 74.62 296 TYR A O 1
ATOM 2322 N N . GLN A 1 297 ? 0.586 11.425 -12.191 1.00 68.44 297 GLN A N 1
ATOM 2323 C CA . GLN A 1 297 ? -0.684 11.584 -12.896 1.00 68.44 297 GLN A CA 1
ATOM 2324 C C . GLN A 1 297 ? -1.887 11.429 -11.957 1.00 68.44 297 GLN A C 1
ATOM 2326 O O . GLN A 1 297 ? -2.809 12.242 -12.026 1.00 68.44 297 GLN A O 1
ATOM 2331 N N . GLU A 1 298 ? -1.847 10.464 -11.035 1.00 71.19 298 GLU A N 1
ATOM 2332 C CA . GLU A 1 298 ? -2.846 10.301 -9.968 1.00 71.19 298 GLU A CA 1
ATOM 2333 C C . GLU A 1 298 ? -2.908 11.530 -9.057 1.00 71.19 298 GLU A C 1
ATOM 2335 O O . GLU A 1 298 ? -3.996 12.055 -8.807 1.00 71.19 298 GLU A O 1
ATOM 2340 N N . LEU A 1 299 ? -1.747 12.049 -8.640 1.00 67.50 299 LEU A N 1
ATOM 2341 C CA . LEU A 1 299 ? -1.634 13.258 -7.821 1.00 67.50 299 LEU A CA 1
ATOM 2342 C C . LEU A 1 299 ? -2.291 14.474 -8.492 1.00 67.50 299 LEU A C 1
ATOM 2344 O O . LEU A 1 299 ? -2.950 15.276 -7.834 1.00 67.50 299 LEU A O 1
ATOM 2348 N N . ARG A 1 300 ? -2.159 14.612 -9.817 1.00 69.38 300 ARG A N 1
ATOM 2349 C CA . ARG A 1 300 ? -2.778 15.706 -10.591 1.00 69.38 300 ARG A CA 1
ATOM 2350 C C . ARG A 1 300 ? -4.253 15.449 -10.938 1.00 69.38 300 ARG A C 1
ATOM 2352 O O . ARG A 1 300 ? -4.852 16.233 -11.678 1.00 69.38 300 ARG A O 1
ATOM 2359 N N . GLY A 1 301 ? -4.852 14.366 -10.431 1.00 55.53 301 GLY A N 1
ATOM 2360 C CA . GLY A 1 301 ? -6.227 13.961 -10.739 1.00 55.53 301 GLY A CA 1
ATOM 2361 C C . GLY A 1 301 ? -6.423 13.525 -12.196 1.00 55.53 301 GLY A C 1
ATOM 2362 O O . GLY A 1 301 ? -7.544 13.558 -12.713 1.00 55.53 301 GLY A O 1
ATOM 2363 N N . GLY A 1 302 ? -5.330 13.186 -12.881 1.00 48.75 302 GLY A N 1
ATOM 2364 C CA . GLY A 1 302 ? -5.311 12.646 -14.231 1.00 48.75 302 GLY A CA 1
ATOM 2365 C C . GLY A 1 302 ? -5.607 11.151 -14.250 1.00 48.75 302 GLY A C 1
ATOM 2366 O O . GLY A 1 302 ? -5.389 10.428 -13.282 1.00 48.75 302 GLY A O 1
ATOM 2367 N N . ARG A 1 303 ? -6.126 10.672 -15.376 1.00 57.03 303 ARG A N 1
ATOM 2368 C CA . ARG A 1 303 ? -6.416 9.259 -15.607 1.00 57.03 303 ARG A CA 1
ATOM 2369 C C . ARG A 1 303 ? -5.206 8.587 -16.225 1.00 57.03 303 ARG A C 1
ATOM 2371 O O . ARG A 1 303 ? -4.740 9.029 -17.273 1.00 57.03 303 ARG A O 1
ATOM 2378 N N . ILE A 1 304 ? -4.760 7.495 -15.621 1.00 60.38 304 ILE A N 1
ATOM 2379 C CA . ILE A 1 304 ? -3.738 6.633 -16.207 1.00 60.38 304 ILE A CA 1
ATOM 2380 C C . ILE A 1 304 ? -4.379 5.746 -17.282 1.00 60.38 304 ILE A C 1
ATOM 2382 O O . ILE A 1 304 ? -5.382 5.078 -17.028 1.00 60.38 304 ILE A O 1
ATOM 2386 N N . ILE A 1 305 ? -3.782 5.717 -18.471 1.00 62.81 305 ILE A N 1
ATOM 2387 C CA . ILE A 1 305 ? -4.169 4.872 -19.603 1.00 62.81 305 ILE A CA 1
ATOM 2388 C C . ILE A 1 305 ? -2.985 3.963 -19.934 1.00 62.81 305 ILE A C 1
ATOM 2390 O O . ILE A 1 305 ? -1.977 4.409 -20.475 1.00 62.81 305 ILE A O 1
ATOM 2394 N N . LEU A 1 306 ? -3.115 2.672 -19.623 1.00 64.62 306 LEU A N 1
ATOM 2395 C CA . LEU A 1 306 ? -2.112 1.671 -19.981 1.00 64.62 306 LEU A CA 1
ATOM 2396 C C . LEU A 1 306 ? -2.374 1.133 -21.387 1.00 64.62 306 LEU A C 1
ATOM 2398 O O . LEU A 1 306 ? -3.468 0.659 -21.699 1.00 64.62 306 LEU A O 1
ATOM 2402 N N . HIS A 1 307 ? -1.351 1.181 -22.232 1.00 64.38 307 HIS A N 1
ATOM 2403 C CA . HIS A 1 307 ? -1.407 0.649 -23.588 1.00 64.38 307 HIS A CA 1
ATOM 2404 C C . HIS A 1 307 ? -0.750 -0.737 -23.663 1.00 64.38 307 HIS A C 1
ATOM 2406 O O . HIS A 1 307 ? 0.145 -1.036 -22.871 1.00 64.38 307 HIS A O 1
ATOM 2412 N N . PRO A 1 308 ? -1.153 -1.594 -24.622 1.00 60.44 308 PRO A N 1
ATOM 2413 C CA . PRO A 1 308 ? -0.459 -2.849 -24.870 1.00 60.44 308 PRO A CA 1
ATOM 2414 C C . PRO A 1 308 ? 1.023 -2.600 -25.144 1.00 60.44 308 PRO A C 1
ATOM 2416 O O . PRO A 1 308 ? 1.371 -1.866 -26.072 1.00 60.44 308 PRO A O 1
ATOM 2419 N N . ILE A 1 309 ? 1.883 -3.238 -24.354 1.00 67.25 309 ILE A N 1
ATOM 2420 C CA . ILE A 1 309 ? 3.325 -3.187 -24.564 1.00 67.25 309 ILE A CA 1
ATOM 2421 C C . ILE A 1 309 ? 3.642 -4.111 -25.754 1.00 67.25 309 ILE A C 1
ATOM 2423 O O . ILE A 1 309 ? 3.297 -5.297 -25.701 1.00 67.25 309 ILE A O 1
ATOM 2427 N N . PRO A 1 310 ? 4.237 -3.611 -26.854 1.00 71.81 310 PRO A N 1
ATOM 2428 C CA . PRO A 1 310 ? 4.718 -4.463 -27.935 1.00 71.81 310 PRO A CA 1
ATOM 2429 C C . PRO A 1 310 ? 5.705 -5.508 -27.406 1.00 71.81 310 PRO A C 1
ATOM 2431 O O . PRO A 1 310 ? 6.485 -5.235 -26.497 1.00 71.81 310 PRO A O 1
ATOM 2434 N N . ALA A 1 311 ? 5.673 -6.710 -27.988 1.00 68.12 311 ALA A N 1
ATOM 2435 C CA . ALA A 1 311 ? 6.606 -7.763 -27.610 1.00 68.12 311 ALA A CA 1
ATOM 2436 C C . ALA A 1 311 ? 8.050 -7.266 -27.814 1.00 68.12 311 ALA A C 1
ATOM 2438 O O . ALA A 1 311 ? 8.353 -6.755 -28.899 1.00 68.12 311 ALA A O 1
ATOM 2439 N N . PRO A 1 312 ? 8.924 -7.390 -26.800 1.00 74.75 312 PRO A N 1
ATOM 2440 C CA . PRO A 1 312 ? 10.292 -6.915 -26.911 1.00 74.75 312 PRO A CA 1
ATOM 2441 C C . PRO A 1 312 ? 11.074 -7.769 -27.908 1.00 74.75 312 PRO A C 1
ATOM 2443 O O . PRO A 1 312 ? 10.734 -8.925 -28.180 1.00 74.75 312 PRO A O 1
ATOM 2446 N N . GLN A 1 313 ? 12.153 -7.210 -28.444 1.00 74.44 313 GLN A N 1
ATOM 2447 C CA . GLN A 1 313 ? 13.070 -7.980 -29.274 1.00 74.44 313 GLN A CA 1
ATOM 2448 C C . GLN A 1 313 ? 13.816 -8.999 -28.400 1.00 74.44 313 GLN A C 1
ATOM 2450 O O . GLN A 1 313 ? 14.457 -8.625 -27.421 1.00 74.44 313 GLN A O 1
ATOM 2455 N N . ILE A 1 314 ? 13.718 -10.286 -28.744 1.00 69.00 314 ILE A N 1
ATOM 2456 C CA . ILE A 1 314 ? 14.265 -11.408 -27.952 1.00 69.00 314 ILE A CA 1
ATOM 2457 C C . ILE A 1 314 ? 15.552 -12.015 -28.524 1.00 69.00 314 ILE A C 1
ATOM 2459 O O . ILE A 1 314 ? 16.217 -12.790 -27.844 1.00 69.00 314 ILE A O 1
ATOM 2463 N N . GLU A 1 315 ? 15.917 -11.668 -29.759 1.00 71.25 315 GLU A N 1
ATOM 2464 C CA . GLU A 1 315 ? 17.154 -12.119 -30.404 1.00 71.25 315 GLU A CA 1
ATOM 2465 C C . GLU A 1 315 ? 18.057 -10.920 -30.705 1.00 71.25 315 GLU A C 1
ATOM 2467 O O . GLU A 1 315 ? 17.631 -9.956 -31.346 1.00 71.25 315 GLU A O 1
ATOM 2472 N N . TRP A 1 316 ? 19.317 -10.996 -30.275 1.00 75.94 316 TRP A N 1
ATOM 2473 C CA . TRP A 1 316 ? 20.305 -9.929 -30.451 1.00 75.94 316 TRP A CA 1
ATOM 2474 C C . TRP A 1 316 ? 21.525 -10.448 -31.202 1.00 75.94 316 TRP A C 1
ATOM 2476 O O . TRP A 1 316 ? 22.094 -11.480 -30.858 1.00 75.94 316 TRP A O 1
ATOM 2486 N N . GLN A 1 317 ? 21.970 -9.733 -32.233 1.00 78.38 317 GLN A N 1
ATOM 2487 C CA . GLN A 1 317 ? 23.030 -10.247 -33.111 1.00 78.38 317 GLN A CA 1
ATOM 2488 C C . GLN A 1 317 ? 24.415 -10.254 -32.446 1.00 78.38 317 GLN A C 1
ATOM 2490 O O . GLN A 1 317 ? 25.275 -11.042 -32.823 1.00 78.38 317 GLN A O 1
ATOM 2495 N N . SER A 1 318 ? 24.645 -9.357 -31.484 1.00 75.56 318 SER A N 1
ATOM 2496 C CA . SER A 1 318 ? 25.881 -9.244 -30.698 1.00 75.56 318 SER A CA 1
ATOM 2497 C C . SER A 1 318 ? 25.647 -8.364 -29.464 1.00 75.56 318 SER A C 1
ATOM 2499 O O . SER A 1 318 ? 24.675 -7.606 -29.423 1.00 75.56 318 SER A O 1
ATOM 2501 N N . ALA A 1 319 ? 26.564 -8.395 -28.490 1.00 72.69 319 ALA A N 1
ATOM 2502 C CA . ALA A 1 319 ? 26.544 -7.477 -27.341 1.00 72.69 319 ALA A CA 1
ATOM 2503 C C . ALA A 1 319 ? 26.552 -6.005 -27.785 1.00 72.69 319 ALA A C 1
ATOM 2505 O O . ALA A 1 319 ? 25.818 -5.175 -27.258 1.00 72.69 319 ALA A O 1
ATOM 2506 N N . LYS A 1 320 ? 27.323 -5.693 -28.833 1.00 77.38 320 LYS A N 1
ATOM 2507 C CA . LYS A 1 320 ? 27.342 -4.362 -29.442 1.00 77.38 320 LYS A CA 1
ATOM 2508 C C . LYS A 1 320 ? 25.970 -3.957 -29.982 1.00 77.38 320 LYS A C 1
ATOM 2510 O O . LYS A 1 320 ? 25.528 -2.850 -29.703 1.00 77.38 320 LYS A O 1
ATOM 2515 N N . ASN A 1 321 ? 25.302 -4.846 -30.715 1.00 81.62 321 ASN A N 1
ATOM 2516 C CA . ASN A 1 321 ? 23.977 -4.571 -31.268 1.00 81.62 321 ASN A CA 1
ATOM 2517 C C . ASN A 1 321 ? 22.929 -4.318 -30.169 1.00 81.62 321 ASN A C 1
ATOM 2519 O O . ASN A 1 321 ? 22.069 -3.462 -30.346 1.00 81.62 321 ASN A O 1
ATOM 2523 N N . ALA A 1 322 ? 23.027 -5.007 -29.032 1.00 79.38 322 ALA A N 1
ATOM 2524 C CA . ALA A 1 322 ? 22.139 -4.768 -27.901 1.00 79.38 322 ALA A CA 1
ATOM 2525 C C . ALA A 1 322 ? 22.406 -3.429 -27.203 1.00 79.38 322 ALA A C 1
ATOM 2527 O O . ALA A 1 322 ? 21.466 -2.695 -26.934 1.00 79.38 322 ALA A O 1
ATOM 2528 N N . VAL A 1 323 ? 23.673 -3.059 -26.980 1.00 79.50 323 VAL A N 1
ATOM 2529 C CA . VAL A 1 323 ? 24.031 -1.750 -26.400 1.00 79.50 323 VAL A CA 1
ATOM 2530 C C . VAL A 1 323 ? 23.651 -0.598 -27.345 1.00 79.50 323 VAL A C 1
ATOM 2532 O O . VAL A 1 323 ? 23.218 0.456 -26.887 1.00 79.50 323 VAL A O 1
ATOM 2535 N N . GLU A 1 324 ? 23.776 -0.788 -28.663 1.00 80.69 324 GLU A N 1
ATOM 2536 C CA . GLU A 1 324 ? 23.286 0.167 -29.670 1.00 80.69 324 GLU A CA 1
ATOM 2537 C C . GLU A 1 324 ? 21.763 0.343 -29.589 1.00 80.69 324 GLU A C 1
ATOM 2539 O O . GLU A 1 324 ? 21.286 1.476 -29.596 1.00 80.69 324 GLU A O 1
ATOM 2544 N N . ALA A 1 325 ? 21.011 -0.748 -29.431 1.00 79.12 325 ALA A N 1
ATOM 2545 C CA . ALA A 1 325 ? 19.563 -0.688 -29.255 1.00 79.12 325 ALA A CA 1
ATOM 2546 C C . ALA A 1 325 ? 19.146 -0.048 -27.921 1.00 79.12 325 ALA A C 1
ATOM 2548 O O . ALA A 1 325 ? 18.219 0.757 -27.909 1.00 79.12 325 ALA A O 1
ATOM 2549 N N . SER A 1 326 ? 19.854 -0.334 -26.822 1.00 82.00 326 SER A N 1
ATOM 2550 C CA . SER A 1 326 ? 19.666 0.348 -25.533 1.00 82.00 326 SER A CA 1
ATOM 2551 C C . SER A 1 326 ? 19.864 1.856 -25.662 1.00 82.00 326 SER A C 1
ATOM 2553 O O . SER A 1 326 ? 19.026 2.634 -25.222 1.00 82.00 326 SER A O 1
ATOM 2555 N N . LEU A 1 327 ? 20.935 2.289 -26.338 1.00 81.75 327 LEU A N 1
ATOM 2556 C CA . LEU A 1 327 ? 21.186 3.712 -26.568 1.00 81.75 327 LEU A CA 1
ATOM 2557 C C . LEU A 1 327 ? 20.055 4.379 -27.366 1.00 81.75 327 LEU A C 1
ATOM 2559 O O . LEU A 1 327 ? 19.728 5.540 -27.119 1.00 81.75 327 LEU A O 1
ATOM 2563 N N . ASP A 1 328 ? 19.503 3.693 -28.362 1.00 79.81 328 ASP A N 1
ATOM 2564 C CA . ASP A 1 328 ? 18.420 4.250 -29.168 1.00 79.81 328 ASP A CA 1
ATOM 2565 C C . ASP A 1 328 ? 17.101 4.324 -28.380 1.00 79.81 328 ASP A C 1
ATOM 2567 O O . ASP A 1 328 ? 16.415 5.343 -28.477 1.00 79.81 328 ASP A O 1
ATOM 2571 N N . LEU A 1 329 ? 16.815 3.347 -27.508 1.00 81.38 329 LEU A N 1
ATOM 2572 C CA . LEU A 1 329 ? 15.701 3.418 -26.554 1.00 81.38 329 LEU A CA 1
ATOM 2573 C C . LEU A 1 329 ? 15.830 4.632 -25.622 1.00 81.38 329 LEU A C 1
ATOM 2575 O O . LEU A 1 329 ? 14.885 5.411 -25.509 1.00 81.38 329 LEU A O 1
ATOM 2579 N N . GLU A 1 330 ? 17.007 4.864 -25.035 1.00 82.81 330 GLU A N 1
ATOM 2580 C CA . GLU A 1 330 ? 17.244 6.025 -24.162 1.00 82.81 330 GLU A CA 1
ATOM 2581 C C . GLU A 1 330 ? 17.030 7.364 -24.874 1.00 82.81 330 GLU A C 1
ATOM 2583 O O . GLU A 1 330 ? 16.459 8.311 -24.324 1.00 82.81 330 GLU A O 1
ATOM 2588 N N . LYS A 1 331 ? 17.472 7.468 -26.133 1.00 80.62 331 LYS A N 1
ATOM 2589 C CA . LYS A 1 331 ? 17.246 8.674 -26.940 1.00 80.62 331 LYS A CA 1
ATOM 2590 C C . LYS A 1 331 ? 15.766 8.896 -27.218 1.00 80.62 331 LYS A C 1
ATOM 2592 O O . LYS A 1 331 ? 15.334 10.051 -27.201 1.00 80.62 331 LYS A O 1
ATOM 2597 N N . ASP A 1 332 ? 15.011 7.837 -27.491 1.00 80.94 332 ASP A N 1
ATOM 2598 C CA . ASP A 1 332 ? 13.580 7.924 -27.773 1.00 80.94 332 ASP A CA 1
ATOM 2599 C C . ASP A 1 332 ? 12.783 8.305 -26.516 1.00 80.94 332 ASP A C 1
ATOM 2601 O O . ASP A 1 332 ? 11.971 9.238 -26.575 1.00 80.94 332 ASP A O 1
ATOM 2605 N N . VAL A 1 333 ? 13.097 7.701 -25.363 1.00 79.56 333 VAL A N 1
ATOM 2606 C CA . VAL A 1 333 ? 12.548 8.088 -24.050 1.00 79.56 333 VAL A CA 1
ATOM 2607 C C . VAL A 1 333 ? 12.854 9.558 -23.757 1.00 79.56 333 VAL A C 1
ATOM 2609 O O . VAL A 1 333 ? 11.945 10.348 -23.492 1.00 79.56 333 VAL A O 1
ATOM 2612 N N . ASN A 1 334 ? 14.118 9.972 -23.891 1.00 86.62 334 ASN A N 1
ATOM 2613 C CA . ASN A 1 334 ? 14.534 11.352 -23.644 1.00 86.62 334 ASN A CA 1
ATOM 2614 C C . ASN A 1 334 ? 13.865 12.348 -24.605 1.00 86.62 334 ASN A C 1
ATOM 2616 O O . ASN A 1 334 ? 13.444 13.431 -24.201 1.00 86.62 334 ASN A O 1
ATOM 2620 N N . LYS A 1 335 ? 13.708 11.995 -25.884 1.00 83.25 335 LYS A N 1
ATOM 2621 C CA . LYS A 1 335 ? 12.994 12.827 -26.861 1.00 83.25 335 LYS A CA 1
ATOM 2622 C C . LYS A 1 335 ? 11.526 13.014 -26.471 1.00 83.25 335 LYS A C 1
ATOM 2624 O O . LYS A 1 335 ? 11.002 14.121 -26.612 1.00 83.25 335 LYS A O 1
ATOM 2629 N N . SER A 1 336 ? 10.880 11.962 -25.973 1.00 83.19 336 SER A N 1
ATOM 2630 C CA . SER A 1 336 ? 9.504 12.028 -25.479 1.00 83.19 336 SER A CA 1
ATOM 2631 C C . SER A 1 336 ? 9.388 12.889 -24.208 1.00 83.19 336 SER A C 1
ATOM 2633 O O . SER A 1 336 ? 8.500 13.742 -24.135 1.00 83.19 336 SER A O 1
ATOM 2635 N N . LEU A 1 337 ? 10.346 12.794 -23.275 1.00 85.44 337 LEU A N 1
ATOM 2636 C CA . LEU A 1 337 ? 10.417 13.655 -22.083 1.00 85.44 337 LEU A CA 1
ATOM 2637 C C . LEU A 1 337 ? 10.649 15.128 -22.426 1.00 85.44 337 LEU A C 1
ATOM 2639 O O . LEU A 1 337 ? 10.025 16.008 -21.837 1.00 85.44 337 LEU A O 1
ATOM 2643 N N . LEU A 1 338 ? 11.514 15.421 -23.400 1.00 86.06 338 LEU A N 1
ATOM 2644 C CA . LEU A 1 338 ? 11.741 16.787 -23.874 1.00 86.06 338 LEU A CA 1
ATOM 2645 C C . LEU A 1 338 ? 10.479 17.372 -24.515 1.00 86.06 338 LEU A C 1
ATOM 2647 O O . LEU A 1 338 ? 10.151 18.533 -24.267 1.00 86.06 338 LEU A O 1
ATOM 2651 N N . HIS A 1 339 ? 9.741 16.565 -25.284 1.00 81.81 339 HIS A N 1
ATOM 2652 C CA . HIS A 1 339 ? 8.447 16.967 -25.830 1.00 81.81 339 HIS A CA 1
ATOM 2653 C C . HIS A 1 339 ? 7.425 17.250 -24.720 1.00 81.81 339 HIS A C 1
ATOM 2655 O O . HIS A 1 339 ? 6.773 18.295 -24.750 1.00 81.81 339 HIS A O 1
ATOM 2661 N N . LEU A 1 340 ? 7.337 16.379 -23.708 1.00 80.62 340 LEU A N 1
ATOM 2662 C CA . LEU A 1 340 ? 6.472 16.579 -22.544 1.00 80.62 340 LEU A CA 1
ATOM 2663 C C . LEU A 1 340 ? 6.860 17.841 -21.752 1.00 80.62 340 LEU A C 1
ATOM 2665 O O . LEU A 1 340 ? 5.986 18.625 -21.386 1.00 80.62 340 LEU A O 1
ATOM 2669 N N . ASN A 1 341 ? 8.156 18.095 -21.548 1.00 83.94 341 ASN A N 1
ATOM 2670 C CA . ASN A 1 341 ? 8.641 19.317 -20.906 1.00 83.94 341 ASN A CA 1
ATOM 2671 C C . ASN A 1 341 ? 8.237 20.564 -21.710 1.00 83.94 341 ASN A C 1
ATOM 2673 O O . ASN A 1 341 ? 7.714 21.511 -21.131 1.00 83.94 341 ASN A O 1
ATOM 2677 N N . SER A 1 342 ? 8.426 20.570 -23.033 1.00 83.38 342 SER A N 1
ATOM 2678 C CA . SER A 1 342 ? 8.004 21.702 -23.870 1.00 83.38 342 SER A CA 1
ATOM 2679 C C . SER A 1 342 ? 6.488 21.909 -23.846 1.00 83.38 342 SER A C 1
ATOM 2681 O O . SER A 1 342 ? 6.023 23.047 -23.827 1.00 83.38 342 SER A O 1
ATOM 2683 N N . LEU A 1 343 ? 5.702 20.830 -23.812 1.00 78.81 343 LEU A N 1
ATOM 2684 C CA . LEU A 1 343 ? 4.249 20.902 -23.670 1.00 78.81 343 LEU A CA 1
ATOM 2685 C C . LEU A 1 343 ? 3.844 21.514 -22.321 1.00 78.81 343 LEU A C 1
ATOM 2687 O O . LEU A 1 343 ? 2.933 22.340 -22.274 1.00 78.81 343 LEU A O 1
ATOM 2691 N N . ALA A 1 344 ? 4.529 21.142 -21.241 1.00 76.69 344 ALA A N 1
ATOM 2692 C CA . ALA A 1 344 ? 4.307 21.695 -19.910 1.00 76.69 344 ALA A CA 1
ATOM 2693 C C . ALA A 1 344 ? 4.671 23.190 -19.844 1.00 76.69 344 ALA A C 1
ATOM 2695 O O . ALA A 1 344 ? 3.881 23.990 -19.345 1.00 76.69 344 ALA A O 1
ATOM 2696 N N . GLU A 1 345 ? 5.808 23.590 -20.426 1.00 83.44 345 GLU A N 1
ATOM 2697 C CA . GLU A 1 345 ? 6.220 24.998 -20.526 1.00 83.44 345 GLU A CA 1
ATOM 2698 C C . GLU A 1 345 ? 5.201 25.837 -21.304 1.00 83.44 345 GLU A C 1
ATOM 2700 O O . GLU A 1 345 ? 4.784 26.897 -20.836 1.00 83.44 345 GLU A O 1
ATOM 2705 N N . ASN A 1 346 ? 4.747 25.341 -22.458 1.00 82.19 346 ASN A N 1
ATOM 2706 C CA . ASN A 1 346 ? 3.780 26.039 -23.308 1.00 82.19 346 ASN A CA 1
ATOM 2707 C C . ASN A 1 346 ? 2.402 26.196 -22.647 1.00 82.19 346 ASN A C 1
ATOM 2709 O O . ASN A 1 346 ? 1.690 27.153 -22.943 1.00 82.19 346 ASN A O 1
ATOM 2713 N N . ASN A 1 347 ? 2.030 25.276 -21.753 1.00 74.81 347 ASN A N 1
ATOM 2714 C CA . ASN A 1 347 ? 0.781 25.335 -20.992 1.00 74.81 347 ASN A CA 1
ATOM 2715 C C . ASN A 1 347 ? 0.924 26.053 -19.637 1.00 74.81 347 ASN A C 1
ATOM 2717 O O . ASN A 1 347 ? -0.052 26.149 -18.896 1.00 74.81 347 ASN A O 1
ATOM 2721 N N . GLY A 1 348 ? 2.114 26.564 -19.300 1.00 76.81 348 GLY A N 1
ATOM 2722 C CA . GLY A 1 348 ? 2.360 27.245 -18.028 1.00 76.81 348 GLY A CA 1
ATOM 2723 C C . GLY A 1 348 ? 2.337 26.324 -16.800 1.00 76.81 348 GLY A C 1
ATOM 2724 O O . GLY A 1 348 ? 2.160 26.808 -15.683 1.00 76.81 348 GLY A O 1
ATOM 2725 N N . ASP A 1 349 ? 2.527 25.012 -16.976 1.00 75.06 349 ASP A N 1
ATOM 2726 C CA . ASP A 1 349 ? 2.557 24.031 -15.884 1.00 75.06 349 ASP A CA 1
ATOM 2727 C C . ASP A 1 349 ? 3.963 23.947 -15.271 1.00 75.06 349 ASP A C 1
ATOM 2729 O O . ASP A 1 349 ? 4.752 23.038 -15.539 1.00 75.06 349 ASP A O 1
ATOM 2733 N N . SER A 1 350 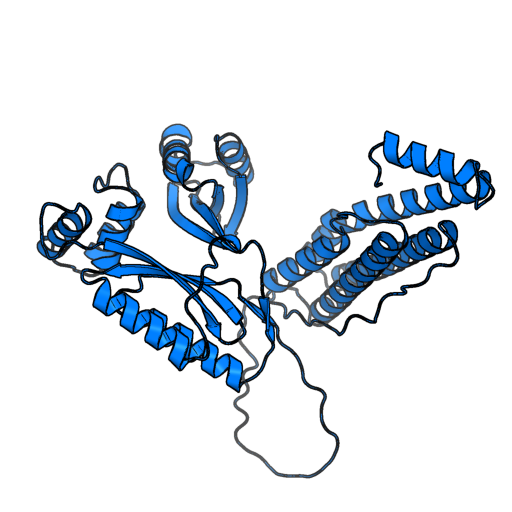? 4.303 24.939 -14.445 1.00 72.56 350 SER A N 1
ATOM 2734 C CA . SER A 1 350 ? 5.630 25.034 -13.819 1.00 72.56 350 SER A CA 1
ATOM 2735 C C . SER A 1 350 ? 5.958 23.849 -12.902 1.00 72.56 350 SER A C 1
ATOM 2737 O O . SER A 1 350 ? 7.132 23.518 -12.740 1.00 72.56 350 SER A O 1
ATOM 2739 N N . GLN A 1 351 ? 4.944 23.193 -12.327 1.00 72.62 351 GLN A N 1
ATOM 2740 C CA . GLN A 1 351 ? 5.135 22.01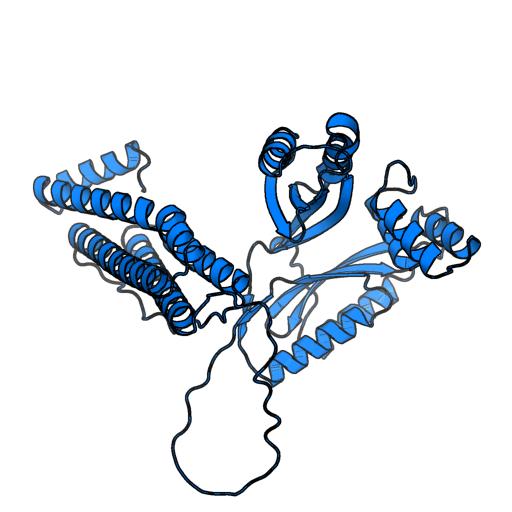6 -11.478 1.00 72.62 351 GLN A CA 1
ATOM 2741 C C . GLN A 1 351 ? 5.565 20.803 -12.304 1.00 72.62 351 GLN A C 1
ATOM 2743 O O . GLN A 1 351 ? 6.525 20.132 -11.934 1.00 72.62 351 GLN A O 1
ATOM 2748 N N . LEU A 1 352 ? 4.915 20.549 -13.443 1.00 75.62 352 LEU A N 1
ATOM 2749 C CA . LEU A 1 352 ? 5.291 19.455 -14.343 1.00 75.62 352 LEU A CA 1
ATOM 2750 C C . LEU A 1 352 ? 6.670 19.690 -14.973 1.00 75.62 352 LEU A C 1
ATOM 2752 O O . LEU A 1 352 ? 7.478 18.767 -15.047 1.00 75.62 352 LEU A O 1
ATOM 2756 N N . VAL A 1 353 ? 6.989 20.935 -15.341 1.00 80.12 353 VAL A N 1
ATOM 2757 C CA . VAL A 1 353 ? 8.334 21.314 -15.812 1.00 80.12 353 VAL A CA 1
ATOM 2758 C C . VAL A 1 353 ? 9.400 21.012 -14.758 1.00 80.12 353 VAL A C 1
ATOM 2760 O O . VAL A 1 353 ? 10.431 20.415 -15.072 1.00 80.12 353 VAL A O 1
ATOM 2763 N N . SER A 1 354 ? 9.159 21.409 -13.504 1.00 80.88 354 SER A N 1
ATOM 2764 C CA . SER A 1 354 ? 10.089 21.145 -12.403 1.00 80.88 354 SER A CA 1
ATOM 2765 C C . SER A 1 354 ? 10.259 19.647 -12.161 1.00 80.88 354 SER A C 1
ATOM 2767 O O . SER A 1 354 ? 11.386 19.174 -12.016 1.00 80.88 354 SER A O 1
ATOM 2769 N N . TYR A 1 355 ? 9.153 18.902 -12.168 1.00 84.25 355 TYR A N 1
ATOM 2770 C CA . TYR A 1 355 ? 9.136 17.459 -11.964 1.00 84.25 355 TYR A CA 1
ATOM 2771 C C . TYR A 1 355 ? 9.959 16.722 -13.032 1.00 84.25 355 TYR A C 1
ATOM 2773 O O . TYR A 1 355 ? 10.900 16.011 -12.696 1.00 84.25 355 TYR A O 1
ATOM 2781 N N . ILE A 1 356 ? 9.711 16.984 -14.323 1.00 85.19 356 ILE A N 1
ATOM 2782 C CA . ILE A 1 356 ? 10.430 16.333 -15.436 1.00 85.19 356 ILE A CA 1
ATOM 2783 C C . ILE A 1 356 ? 11.937 16.625 -15.394 1.00 85.19 356 ILE A C 1
ATOM 2785 O O . ILE A 1 356 ? 12.764 15.737 -15.612 1.00 85.19 356 ILE A O 1
ATOM 2789 N N . ARG A 1 357 ? 12.316 17.876 -15.111 1.00 84.69 357 ARG A N 1
ATOM 2790 C CA . ARG A 1 357 ? 13.727 18.297 -15.076 1.00 84.69 357 ARG A CA 1
ATOM 2791 C C . ARG A 1 357 ? 14.504 17.682 -13.919 1.00 84.69 357 ARG A C 1
ATOM 2793 O O . ARG A 1 357 ? 15.678 17.352 -14.093 1.00 84.69 357 ARG A O 1
ATOM 2800 N N . THR A 1 358 ? 13.855 17.566 -12.765 1.00 81.25 358 THR A N 1
ATOM 2801 C CA . THR A 1 358 ? 14.488 17.091 -11.530 1.00 81.25 358 THR A CA 1
ATOM 2802 C C . THR A 1 358 ? 14.577 15.574 -11.520 1.00 81.25 358 THR A C 1
ATOM 2804 O O . THR A 1 358 ? 15.654 15.036 -11.283 1.00 81.25 358 THR A O 1
ATOM 2807 N N . GLU A 1 359 ? 13.475 14.901 -11.849 1.00 82.56 359 GLU A N 1
ATOM 2808 C CA . GLU A 1 359 ? 13.349 13.454 -11.680 1.00 82.56 359 GLU A CA 1
ATOM 2809 C C . GLU A 1 359 ? 13.849 12.638 -12.875 1.00 82.56 359 GLU A C 1
ATOM 2811 O O . GLU A 1 359 ? 14.228 11.494 -12.670 1.00 82.56 359 GLU A O 1
ATOM 2816 N N . PHE A 1 360 ? 13.852 13.188 -14.100 1.00 87.12 360 PHE A N 1
ATOM 2817 C CA . PHE A 1 360 ? 14.091 12.382 -15.311 1.00 87.12 360 PHE A CA 1
ATOM 2818 C C . PHE A 1 360 ? 15.219 12.923 -16.196 1.00 87.12 360 PHE A C 1
ATOM 2820 O O . PHE A 1 360 ? 16.163 12.205 -16.511 1.00 87.12 360 PHE A O 1
ATOM 2827 N N . LEU A 1 361 ? 15.184 14.200 -16.602 1.00 86.19 361 LEU A N 1
ATOM 2828 C CA . LEU A 1 361 ? 16.123 14.697 -17.630 1.00 86.19 361 LEU A CA 1
ATOM 2829 C C . LEU A 1 361 ? 17.598 14.628 -17.202 1.00 86.19 361 LEU A C 1
ATOM 2831 O O . LEU A 1 361 ? 18.474 14.410 -18.038 1.00 86.19 361 LEU A O 1
ATOM 2835 N N . SER A 1 362 ? 17.883 14.802 -15.910 1.00 81.31 362 SER A N 1
ATOM 2836 C CA . SER A 1 362 ? 19.252 14.698 -15.386 1.00 81.31 362 SER A CA 1
ATOM 2837 C C . SER A 1 362 ? 19.787 13.262 -15.426 1.00 81.31 362 SER A C 1
ATOM 2839 O O . SER A 1 362 ? 20.983 13.063 -15.643 1.00 81.31 362 SER A O 1
ATOM 2841 N N . GLU A 1 363 ? 18.911 12.277 -15.231 1.00 81.00 363 GLU A N 1
ATOM 2842 C CA . GLU A 1 363 ? 19.229 10.851 -15.301 1.00 81.00 363 GLU A CA 1
ATOM 2843 C C . GLU A 1 363 ? 19.426 10.408 -16.755 1.00 81.00 363 GLU A C 1
ATOM 2845 O O . GLU A 1 363 ? 20.472 9.845 -17.083 1.00 81.00 363 GLU A O 1
ATOM 2850 N N . GLN A 1 364 ? 18.532 10.823 -17.660 1.00 81.31 364 GLN A N 1
ATOM 2851 C CA . GLN A 1 364 ? 18.617 10.481 -19.085 1.00 81.31 364 GLN A CA 1
ATOM 2852 C C . GLN A 1 364 ? 19.890 10.985 -19.760 1.00 81.31 364 GLN A C 1
ATOM 2854 O O . GLN A 1 364 ? 20.497 10.277 -20.563 1.00 81.31 364 GLN A O 1
ATOM 2859 N N . VAL A 1 365 ? 20.355 12.190 -19.420 1.00 80.94 365 VAL A N 1
ATOM 2860 C CA . VAL A 1 365 ? 21.620 12.703 -19.968 1.00 80.94 365 VAL A CA 1
ATOM 2861 C C . VAL A 1 365 ? 22.807 11.834 -19.538 1.00 80.94 365 VAL A C 1
ATOM 2863 O O . VAL A 1 365 ? 23.702 11.593 -20.350 1.00 80.94 365 VAL A O 1
ATOM 2866 N N . ARG A 1 366 ? 22.812 11.339 -18.293 1.00 80.81 366 ARG A N 1
ATOM 2867 C CA . ARG A 1 366 ? 23.870 10.451 -17.787 1.00 80.81 366 ARG A CA 1
ATOM 2868 C C . ARG A 1 366 ? 23.792 9.072 -18.439 1.00 80.81 366 ARG A C 1
ATOM 2870 O O . ARG A 1 366 ? 24.815 8.606 -18.932 1.00 80.81 366 ARG A O 1
ATOM 2877 N N . SER A 1 367 ? 22.598 8.480 -18.519 1.00 79.06 367 SER A N 1
ATOM 2878 C CA . SER A 1 367 ? 22.367 7.172 -19.153 1.00 79.06 367 SER A CA 1
ATOM 2879 C C . SER A 1 367 ? 22.824 7.163 -20.622 1.00 79.06 367 SER A C 1
ATOM 2881 O O . SER A 1 367 ? 23.653 6.345 -21.031 1.00 79.06 367 SER A O 1
ATOM 2883 N N . ILE A 1 368 ? 22.413 8.168 -21.408 1.00 81.12 368 ILE A N 1
ATOM 2884 C CA . ILE A 1 368 ? 22.825 8.322 -22.815 1.00 81.12 368 ILE A CA 1
ATOM 2885 C C . ILE A 1 368 ? 24.351 8.460 -22.947 1.00 81.12 368 ILE A C 1
ATOM 2887 O O . ILE A 1 368 ? 24.954 7.881 -23.857 1.00 81.12 368 ILE A O 1
ATOM 2891 N N . GLU A 1 369 ? 24.995 9.229 -22.063 1.00 82.19 369 GLU A N 1
ATOM 2892 C CA . GLU A 1 369 ? 26.452 9.389 -22.067 1.00 82.19 369 GLU A CA 1
ATOM 2893 C C . GLU A 1 369 ? 27.171 8.063 -21.765 1.00 82.19 369 GLU A C 1
ATOM 2895 O O . GLU A 1 369 ? 28.179 7.741 -22.407 1.00 82.19 369 GLU A O 1
ATOM 2900 N N . GLU A 1 370 ? 26.664 7.283 -20.812 1.00 80.00 370 GLU A N 1
ATOM 2901 C CA . GLU A 1 370 ? 27.219 5.984 -20.433 1.00 80.00 370 GLU A CA 1
ATOM 2902 C C . GLU A 1 370 ? 27.116 4.967 -21.571 1.00 80.00 370 GLU A C 1
ATOM 2904 O O . GLU A 1 370 ? 28.144 4.419 -21.987 1.00 80.00 370 GLU A O 1
ATOM 2909 N N . PHE A 1 371 ? 25.936 4.796 -22.171 1.00 78.25 371 PHE A N 1
ATOM 2910 C CA . PHE A 1 371 ? 25.767 3.903 -23.318 1.00 78.25 371 PHE A CA 1
ATOM 2911 C C . PHE A 1 371 ? 26.624 4.331 -24.523 1.00 78.25 371 PHE A C 1
ATOM 2913 O O . PHE A 1 371 ? 27.260 3.494 -25.173 1.00 78.25 371 PHE A O 1
ATOM 2920 N N . ALA A 1 372 ? 26.751 5.635 -24.795 1.00 77.06 372 ALA A N 1
ATOM 2921 C CA . ALA A 1 372 ? 27.629 6.137 -25.856 1.00 77.06 372 ALA A CA 1
ATOM 2922 C C . ALA A 1 372 ? 29.120 5.823 -25.599 1.00 77.06 372 ALA A C 1
ATOM 2924 O O . ALA A 1 372 ? 29.866 5.473 -26.528 1.00 77.06 372 ALA A O 1
ATOM 2925 N N . LYS A 1 373 ? 29.572 5.902 -24.339 1.00 79.12 373 LYS A N 1
ATOM 2926 C CA . LYS A 1 373 ? 30.926 5.482 -23.937 1.00 79.12 373 LYS A CA 1
ATOM 2927 C C . LYS A 1 373 ? 31.113 3.975 -24.097 1.00 79.12 373 LYS A C 1
ATOM 2929 O O . LYS A 1 373 ? 32.147 3.562 -24.626 1.00 79.12 373 LYS A O 1
ATOM 2934 N N . MET A 1 374 ? 30.121 3.167 -23.717 1.00 76.50 374 MET A N 1
ATOM 2935 C CA . MET A 1 374 ? 30.154 1.708 -23.880 1.00 76.50 374 MET A CA 1
ATOM 2936 C C . MET A 1 374 ? 30.308 1.315 -25.352 1.00 76.50 374 MET A C 1
ATOM 2938 O O . MET A 1 374 ? 31.215 0.553 -25.680 1.00 76.50 374 MET A O 1
ATOM 2942 N N . ILE A 1 375 ? 29.531 1.909 -26.263 1.00 78.81 375 ILE A N 1
ATOM 2943 C CA . ILE A 1 375 ? 29.667 1.672 -27.713 1.00 78.81 375 ILE A CA 1
ATOM 2944 C C . ILE A 1 375 ? 31.060 2.072 -28.211 1.00 78.81 375 ILE A C 1
ATOM 2946 O O . ILE A 1 375 ? 31.684 1.356 -28.997 1.00 78.81 375 ILE A O 1
ATOM 2950 N N . THR A 1 376 ? 31.590 3.202 -27.737 1.00 79.25 376 THR A N 1
ATOM 2951 C CA . THR A 1 376 ? 32.942 3.657 -28.099 1.00 79.25 376 THR A CA 1
ATOM 2952 C C . THR A 1 376 ? 34.014 2.661 -27.649 1.00 79.25 376 THR A C 1
ATOM 2954 O O . THR A 1 376 ? 34.963 2.398 -28.391 1.00 79.25 376 THR A O 1
ATOM 2957 N N . HIS A 1 377 ? 33.877 2.086 -26.454 1.00 74.88 377 HIS A N 1
ATOM 2958 C CA . HIS A 1 377 ? 34.785 1.059 -25.944 1.00 74.88 377 HIS A CA 1
ATOM 2959 C C . HIS A 1 377 ? 34.642 -0.258 -26.711 1.00 74.88 377 HIS A C 1
ATOM 2961 O O . HIS A 1 377 ? 35.654 -0.793 -27.162 1.00 74.88 377 HIS A O 1
ATOM 2967 N N . LEU A 1 378 ? 33.413 -0.714 -26.965 1.00 74.38 378 LEU A N 1
ATOM 2968 C CA . LEU A 1 378 ? 33.118 -1.908 -27.764 1.00 74.38 378 LEU A CA 1
ATOM 2969 C C . LEU A 1 378 ? 33.703 -1.817 -29.183 1.00 74.38 378 LEU A C 1
ATOM 2971 O O . LEU A 1 378 ? 34.293 -2.776 -29.681 1.00 74.38 378 LEU A O 1
ATOM 2975 N N . ASN A 1 379 ? 33.641 -0.637 -29.807 1.00 77.81 379 ASN A N 1
ATOM 2976 C CA . ASN A 1 379 ? 34.272 -0.375 -31.105 1.00 77.81 379 ASN A CA 1
ATOM 2977 C C . ASN A 1 379 ? 35.809 -0.428 -31.059 1.00 77.81 379 ASN A C 1
ATOM 2979 O O . ASN A 1 379 ? 36.434 -0.784 -32.057 1.00 77.81 379 ASN A O 1
ATOM 2983 N N . ARG A 1 380 ? 36.432 -0.083 -29.924 1.00 74.81 380 ARG A N 1
ATOM 2984 C CA . ARG A 1 380 ? 37.896 -0.125 -29.747 1.00 74.81 380 ARG A CA 1
ATOM 2985 C C . ARG A 1 380 ? 38.425 -1.528 -29.462 1.00 74.81 380 ARG A C 1
ATOM 2987 O O . ARG A 1 380 ? 39.530 -1.837 -29.893 1.00 74.81 380 ARG A O 1
ATOM 2994 N N . VAL A 1 381 ? 37.663 -2.357 -28.747 1.00 71.94 381 VAL A N 1
ATOM 2995 C CA . VAL A 1 381 ? 38.081 -3.723 -28.375 1.00 71.94 381 VAL A CA 1
ATOM 2996 C C . VAL A 1 381 ? 37.843 -4.765 -29.475 1.00 71.94 381 VAL A C 1
ATOM 2998 O O . VAL A 1 381 ? 38.282 -5.903 -29.332 1.00 71.94 381 VAL A O 1
ATOM 3001 N N . GLY A 1 382 ? 37.235 -4.369 -30.601 1.00 59.84 382 GLY A N 1
ATOM 3002 C CA . GLY A 1 382 ? 37.202 -5.165 -31.833 1.00 59.84 382 GLY A CA 1
ATOM 3003 C C . GLY A 1 382 ? 36.063 -6.182 -31.946 1.00 59.84 382 GLY A C 1
ATOM 3004 O O . GLY A 1 382 ? 36.149 -7.068 -32.791 1.00 59.84 382 GLY A O 1
ATOM 3005 N N . GLY A 1 383 ? 34.996 -6.048 -31.153 1.00 64.56 383 GLY A N 1
ATOM 3006 C CA . GLY A 1 383 ? 33.865 -6.984 -31.164 1.00 64.56 383 GLY A CA 1
ATOM 3007 C C . GLY A 1 383 ? 34.134 -8.269 -30.372 1.00 64.56 383 GLY A C 1
ATOM 3008 O O . GLY A 1 383 ? 34.788 -8.228 -29.330 1.00 64.56 383 GLY A O 1
ATOM 3009 N N . ASP A 1 384 ? 33.595 -9.395 -30.847 1.00 60.38 384 ASP A N 1
ATOM 3010 C CA . ASP A 1 384 ? 33.534 -10.657 -30.099 1.00 60.38 384 ASP A CA 1
ATOM 3011 C C . ASP A 1 384 ? 34.921 -11.305 -29.913 1.00 60.38 384 ASP A C 1
ATOM 3013 O O . ASP A 1 384 ? 35.665 -11.528 -30.870 1.00 60.38 384 ASP A O 1
ATOM 3017 N N . GLY A 1 385 ? 35.279 -11.628 -28.664 1.00 65.44 385 GLY A N 1
ATOM 3018 C CA . GLY A 1 385 ? 36.552 -12.270 -28.316 1.00 65.44 385 GLY A CA 1
ATOM 3019 C C . GLY A 1 385 ? 37.142 -11.795 -26.983 1.00 65.44 385 GLY A C 1
ATOM 3020 O O . GLY A 1 385 ? 36.427 -11.342 -26.093 1.00 65.44 385 GLY A O 1
ATOM 3021 N N . LEU A 1 386 ? 38.471 -11.883 -26.835 1.00 60.22 386 LEU A N 1
ATOM 3022 C CA . LEU A 1 386 ? 39.178 -11.553 -25.584 1.00 60.22 386 LEU A CA 1
ATOM 3023 C C . LEU A 1 386 ? 38.982 -10.089 -25.145 1.00 60.22 386 LEU A C 1
ATOM 3025 O O . LEU A 1 386 ? 38.948 -9.805 -23.953 1.00 60.22 386 LEU A O 1
ATOM 3029 N N . GLY A 1 387 ? 38.830 -9.165 -26.097 1.00 65.19 387 GLY A N 1
ATOM 3030 C CA . GLY A 1 387 ? 38.565 -7.752 -25.817 1.00 65.19 387 GLY A CA 1
ATOM 3031 C C . GLY A 1 387 ? 37.187 -7.506 -25.192 1.00 65.19 387 GLY A C 1
ATOM 3032 O O . GLY A 1 387 ? 37.084 -6.717 -24.257 1.00 65.19 387 GLY A O 1
ATOM 3033 N N . LEU A 1 388 ? 36.158 -8.226 -25.655 1.00 69.12 388 LEU A N 1
ATOM 3034 C CA . LEU A 1 388 ? 34.816 -8.204 -25.066 1.00 69.12 388 LEU A CA 1
ATOM 3035 C C . LEU A 1 388 ? 34.814 -8.825 -23.664 1.00 69.12 388 LEU A C 1
ATOM 3037 O O . LEU A 1 388 ? 34.243 -8.247 -22.752 1.00 69.12 388 LEU A O 1
ATOM 3041 N N . TYR A 1 389 ? 35.527 -9.938 -23.473 1.00 66.56 389 TYR A N 1
ATOM 3042 C CA . TYR A 1 389 ? 35.673 -10.581 -22.162 1.00 66.56 389 TYR A CA 1
ATOM 3043 C C . TYR A 1 389 ? 36.361 -9.675 -21.124 1.00 66.56 389 TYR A C 1
ATOM 3045 O O . TYR A 1 389 ? 35.937 -9.601 -19.975 1.00 66.56 389 TYR A O 1
ATOM 3053 N N . LEU A 1 390 ? 37.417 -8.952 -21.516 1.00 64.62 390 LEU A N 1
ATOM 3054 C CA . LEU A 1 390 ? 38.099 -8.006 -20.622 1.00 64.62 390 LEU A CA 1
ATOM 3055 C C . LEU A 1 390 ? 37.252 -6.759 -20.331 1.00 64.62 390 LEU A C 1
ATOM 3057 O O . LEU A 1 390 ? 37.345 -6.197 -19.243 1.00 64.62 390 LEU A O 1
ATOM 3061 N N . PHE A 1 391 ? 36.438 -6.324 -21.294 1.00 69.19 391 PHE A N 1
ATOM 3062 C CA . PHE A 1 391 ? 35.472 -5.243 -21.107 1.00 69.19 391 PHE A CA 1
ATOM 3063 C C . PHE A 1 391 ? 34.362 -5.646 -20.123 1.00 69.19 391 PHE A C 1
ATOM 3065 O O . PHE A 1 391 ? 34.072 -4.889 -19.202 1.00 69.19 391 PHE A O 1
ATOM 3072 N N . ASP A 1 392 ? 33.826 -6.856 -20.269 1.00 68.81 392 ASP A N 1
ATOM 3073 C CA . ASP A 1 392 ? 32.827 -7.456 -19.379 1.00 68.81 392 ASP A CA 1
ATOM 3074 C C . ASP A 1 392 ? 33.356 -7.614 -17.939 1.00 68.81 392 ASP A C 1
ATOM 3076 O O . ASP A 1 392 ? 32.755 -7.130 -16.982 1.00 68.81 392 ASP A O 1
ATOM 3080 N N . GLN A 1 393 ? 34.575 -8.142 -17.774 1.00 66.12 393 GLN A N 1
ATOM 3081 C CA . GLN A 1 393 ? 35.248 -8.197 -16.468 1.00 66.12 393 GLN A CA 1
ATOM 3082 C C . GLN A 1 393 ? 35.444 -6.811 -15.833 1.00 66.12 393 GLN A C 1
ATOM 3084 O O . GLN A 1 393 ? 35.299 -6.660 -14.622 1.00 66.12 393 GLN A O 1
ATOM 3089 N N . ASN A 1 394 ? 35.749 -5.785 -16.633 1.00 67.12 394 ASN A N 1
ATOM 3090 C CA . ASN A 1 394 ? 35.913 -4.423 -16.126 1.00 67.12 394 ASN A CA 1
ATOM 3091 C C . ASN A 1 394 ? 34.584 -3.782 -15.688 1.00 67.12 394 ASN A C 1
ATOM 3093 O O . ASN A 1 394 ? 34.585 -2.947 -14.781 1.00 67.12 394 ASN A O 1
ATOM 3097 N N . LEU A 1 395 ? 33.460 -4.153 -16.308 1.00 66.62 395 LEU A N 1
ATOM 3098 C CA . LEU A 1 395 ? 32.125 -3.729 -15.876 1.00 66.62 395 LEU A CA 1
ATOM 3099 C C . LEU A 1 395 ? 31.743 -4.384 -14.541 1.00 66.62 395 LEU A C 1
ATOM 3101 O O . LEU A 1 395 ? 31.314 -3.679 -13.621 1.00 66.62 395 LEU A O 1
ATOM 3105 N N . LEU A 1 396 ? 32.026 -5.684 -14.400 1.00 64.19 396 LEU A N 1
ATOM 3106 C CA . LEU A 1 396 ? 31.826 -6.459 -13.172 1.00 64.19 396 LEU A CA 1
ATOM 3107 C C . LEU A 1 396 ? 32.654 -5.927 -11.989 1.00 64.19 396 LEU A C 1
ATOM 3109 O O . LEU A 1 396 ? 32.117 -5.717 -10.902 1.00 64.19 396 LEU A O 1
ATOM 3113 N N . GLU A 1 397 ? 33.950 -5.653 -12.184 1.00 57.19 397 GLU A N 1
ATOM 3114 C CA . GLU A 1 397 ? 34.837 -5.137 -11.123 1.00 57.19 397 GLU A CA 1
ATOM 3115 C C . GLU A 1 397 ? 34.462 -3.724 -10.647 1.00 57.19 397 GLU A C 1
ATOM 3117 O O . GLU A 1 397 ? 34.699 -3.375 -9.491 1.00 57.19 397 GLU A O 1
ATOM 3122 N N . ASN A 1 398 ? 33.856 -2.912 -11.517 1.00 55.47 398 ASN A N 1
ATOM 3123 C CA . ASN A 1 398 ? 33.419 -1.557 -11.180 1.00 55.47 398 ASN A CA 1
ATOM 3124 C C . ASN A 1 398 ? 31.986 -1.498 -10.618 1.00 55.47 398 ASN A C 1
ATOM 3126 O O . ASN A 1 398 ? 31.491 -0.397 -10.375 1.00 55.47 398 ASN A O 1
ATOM 3130 N N . GLY A 1 399 ? 31.317 -2.643 -10.417 1.00 47.59 399 GLY A N 1
ATOM 3131 C CA . GLY A 1 399 ? 29.944 -2.711 -9.902 1.00 47.59 399 GLY A CA 1
ATOM 3132 C C . GLY A 1 399 ? 28.901 -2.103 -10.845 1.00 47.59 399 GLY A C 1
ATOM 3133 O O . GLY A 1 399 ? 27.852 -1.652 -10.392 1.00 47.59 399 GLY A O 1
ATOM 3134 N N . ARG A 1 400 ? 29.196 -2.048 -12.149 1.00 54.56 400 ARG A N 1
ATOM 3135 C CA . ARG A 1 400 ? 28.403 -1.343 -13.168 1.00 54.56 400 ARG A CA 1
ATOM 3136 C C . ARG A 1 400 ? 27.528 -2.287 -13.992 1.00 54.56 400 ARG A C 1
ATOM 3138 O O . ARG A 1 400 ? 27.396 -2.087 -15.192 1.00 54.56 400 ARG A O 1
ATOM 3145 N N . ILE A 1 401 ? 26.866 -3.225 -13.309 1.00 48.38 401 ILE A N 1
ATOM 3146 C CA . ILE A 1 401 ? 25.984 -4.267 -13.866 1.00 48.38 401 ILE A CA 1
ATOM 3147 C C . ILE A 1 401 ? 26.798 -5.477 -14.358 1.00 48.38 401 ILE A C 1
ATOM 3149 O O . ILE A 1 401 ? 27.827 -5.324 -15.015 1.00 48.38 401 ILE A O 1
ATOM 3153 N N . GLY A 1 402 ? 26.355 -6.668 -13.954 1.00 33.50 402 GLY A N 1
ATOM 3154 C CA . GLY A 1 402 ? 26.889 -7.973 -14.337 1.00 33.50 402 GLY A CA 1
ATOM 3155 C C . GLY A 1 402 ? 25.809 -8.840 -14.945 1.00 33.50 402 GLY A C 1
ATOM 3156 O O . GLY A 1 402 ? 24.631 -8.583 -14.605 1.00 33.50 402 GLY A O 1
#

Nearest PDB structures (foldseek):
  1lfp-assembly1_A  TM=7.502E-01  e=1.189E-17  Aquifex aeolicus
  4f3q-assembly1_A  TM=6.752E-01  e=3.553E-18  Coxiella burnetii RSA 493
  6lbc-assembly1_C  TM=9.292E-01  e=3.922E-12  Penaeus japonicus
  8pp3-assembly2_J  TM=9.269E-01  e=3.558E-11  Homo sapiens
  6h5i-assembly1_At  TM=9.290E-01  e=6.061E-10  Homo sapiens

Organism: NCBI:txid144530

Secondary structure (DSSP, 8-state):
-HHHHHHHHHHH-S-TTT-HHHHHHHHHHHHTT--HHHHHHHHHHHHT-S-TTPPEEEEEEEE-GGG-EEEEEEEES-HHHHHHHHHHHHHHTT-EE---GGGEEEEEEEEEE-TT----HHHHHHHHHTSTTEEEEEEEGGGEEEEEEETTTHHHHHHHHHHTS--EEEEEEEEEEESS-EEEE--HHHHHHHHHHHHHHHH-TTEEEEEE-EEEE---PPPPP--------------S--TT-SS--HHHHHHHHHHHHHHHHHHHHHHHHHHHH--S----HHHHHHHHHHHHHHHTTPPP-PPPPPPPP---S-HHHHHHHHHHHHHHHHHHHHHHHHHHHHTT-HHHHHHHIIIIIHHHHHHHHHHHHHHHHHHHHTSTTHHHHHHHHHHHHTTS--

InterPro domains:
  IPR002876 Transcriptional regulator TACO1-like [PTHR12532] (2-214)
  IPR008331 Ferritin/DPS domain [PF00210] (286-381)
  IPR009040 Ferritin-like diiron domain [PS50905] (246-382)
  IPR009078 Ferritin-like superfamily [SSF47240] (245-397)
  IPR012347 Ferritin-like [G3DSA:1.20.1260.10] (242-397)
  IPR017856 Integrase-like, N-terminal [G3DSA:1.10.10.200] (1-53)
  IPR026564 Transcriptional regulator TACO1-like, domain 3 [G3DSA:3.30.70.980] (58-213)
  IPR026564 Transcriptional regulator TACO1-like, domain 3 [G3DSA:3.30.70.980] (100-180)
  IPR029072 YebC-like [SSF75625] (2-214)
  IPR048300 TACO1/YebC-like, second and third domains [PF01709] (56-214)
  IPR049083 TACO1/YebC-like, N-terminal domain [PF20772] (2-49)

Foldseek 3Di:
DLVQLLVQCLQQNLDCVLGVSNVVVVVVCVVVVPDPVSSVVSSVLSVPDDDLQRWDWDWWWWQAFPRWTKIFIFIDSDPVVVVVLLQVLRVVLVMHTDDDCVQWAWKKKWKWAQAPHPDDLVRVVVQLVPQPFFDDWDQDPPRMIMTIGHSVCQSVSVCCCCPVNVIGTPDIDTDIDGPAADEDEDDPVSVVSVVSSVVSLVPDPGTDDMDIRYDYDYADDDDDDDDDDDDDDDPPPPPDDDPQQDLCDVVLLVLLLVLLLLLVLLQQQVVLVDVQVDDDDDPRVSPVVSVLSVVVCVNNVGDHHHDDHPHHDNDAPFPLRSLVVNLVSLVVSLVSLVVSLVVCVVSVVVVSVVCSVPPPNVVSVVSNVVSVVVNVQCVVLPGDDPSVVVVVVVCVVVVNDD

Sequence (402 aa):
MTKEIQLAVKTGGADPNLNIRLVAALGAAKKANVPKDNIENAIKRATGQKDENAIESITYEGYGPNGVAFIIETLTDNRNRTVKDIKSIFTKHGGSMSTVNWMFEKKGQIQFSKGNTQDSLDAMMENAMEIDGVEDIQELDDGLLGITCQNNTVNSISETLTKKYQYAVTSMRSGYIPTTTIPLVEDEERDKIMAKFVDTLNDHEDVVEFYNNAYKVYIKDKKRHDDDCCSDEDAFDLHDNLASKQNYSTAAEDQINAQILQEQIAAANYESIGAYFARDNIGLPERQHAQKLMQYQELRGGRIILHPIPAPQIEWQSAKNAVEASLDLEKDVNKSLLHLNSLAENNGDSQLVSYIRTEFLSEQVRSIEEFAKMITHLNRVGGDGLGLYLFDQNLLENGRIG

Solvent-accessible surface area (backbone atoms only — not comparable to full-atom values): 22589 Å² total; per-residue (Å²): 98,59,64,51,32,21,48,23,26,66,75,47,44,84,48,54,94,75,10,66,52,30,43,52,32,51,51,52,28,53,76,69,66,54,56,68,68,57,53,54,50,26,49,49,33,34,71,53,72,90,49,91,71,32,47,42,82,48,79,48,39,16,29,34,45,97,72,32,42,34,44,36,39,27,54,36,62,44,68,74,58,50,55,52,50,55,49,47,53,26,51,77,42,73,19,43,76,41,93,44,65,92,46,40,44,69,28,13,38,37,31,31,31,50,60,86,55,88,64,51,71,69,56,50,50,55,60,48,69,73,38,79,59,60,73,46,78,44,84,46,78,94,72,28,40,35,36,36,25,49,52,89,36,45,63,62,45,52,48,42,40,39,71,75,68,46,26,35,73,76,44,68,48,74,46,62,46,54,77,58,76,43,75,41,69,67,40,74,67,62,50,51,42,40,50,51,45,51,50,54,47,71,70,32,85,40,48,74,52,71,37,60,24,64,44,87,37,67,62,87,74,81,82,79,81,83,88,84,89,83,81,86,89,85,82,80,80,88,81,85,86,75,95,59,56,77,70,62,48,69,69,57,41,54,46,50,28,53,46,33,44,46,25,48,42,48,26,48,32,50,51,30,50,42,65,65,77,51,96,67,91,73,83,50,66,32,51,53,51,24,50,52,51,48,54,50,34,50,74,48,68,39,75,74,55,83,66,89,69,73,84,53,69,71,80,68,94,41,74,65,55,46,50,52,51,51,38,51,46,48,50,52,50,45,52,51,50,51,51,50,36,52,52,23,57,76,60,67,21,64,66,58,33,49,48,46,52,68,74,42,53,61,53,46,58,51,53,46,51,50,38,53,48,49,52,54,49,47,67,70,43,68,46,91,53,72,44,42,54,55,50,52,52,52,30,45,75,67,72,67,63,117